Protein AF-0000000065782052 (afdb_homodimer)

InterPro domains:
  IPR013341 Mandelate racemase, N-terminal domain [PF02746] (16-124)
  IPR013342 Mandelate racemase, C-terminal domain [PF13378] (146-355)
  IPR013342 Mandelate racemase, C-terminal domain [SM00922] (141-240)
  IPR029017 Enolase-like, N-terminal [G3DSA:3.30.390.10] (1-117)
  IPR029017 Enolase-like, N-terminal [SSF54826] (4-126)
  IPR034603 Dipeptide epimerase [cd03319] (7-327)
  IPR036849 Enolase-like, C-terminal domain superfamily [G3DSA:3.20.20.120] (118-356)
  IPR036849 Enolase-like, C-terminal domain superfamily [SSF51604] (131-352)

Nearest PDB structures (foldseek):
  3ik4-assembly5_B  TM=9.896E-01  e=2.500E-66  Herpetosiphon aurantiacus DSM 785
  3ik4-assembly5_A  TM=9.894E-01  e=9.371E-64  Herpetosiphon aurantiacus DSM 785
  3ik4-assembly3_C  TM=9.878E-01  e=3.244E-62  Herpetosiphon aurantiacus DSM 785
  3s5s-assembly1_B  TM=9.600E-01  e=1.205E-46  Sorangium cellulosum So ce56
  3dg6-assembly1_A  TM=9.436E-01  e=4.844E-30  Mycolicibacterium smegmatis MC2 155

Secondary structure (DSSP, 8-state):
---BEEEEEEEEEEEEEEEEEEETTEEEEEEEEEEEEEEETTS-EEEEEE---HHHH---HHHHHHHHHHHHHHHTT-BGGGHHHHHHHHHHH-TT-HHHHHHHHHHHHHHHHHHTT-BHHHHHT---SEEEB-EEE-S--HHHHHHHHHHHHHTT---EEEE--SS-HHHHHHHHHHHHHHSTT--EEEE-TT---HHHHHHHHHHHHHTT--EEEEE--S-TT-HHHHHHHHHHSSS-EEESTT--SHHHHHHHHHHT--SEEEE-HHHH-HHHHHHHHHHHHHHT-EEEE--SS--HHHHHHHHHHHHHH--EEEE---GGGGBS--SEEES-EEETTEEE--SSSBTSEEE-/---BEEEEEEEEEEEEEEEEEEETTEEEEEEEEEEEEEEETTS-EEEEEE---HHHH---HHHHHHHHHHHHHHHTT-BGGGHHHHHHHHHHH-TT-HHHHHHHHHHHHHHHHHHTT-BHHHHHT---SEEEB-EEE-S--HHHHHHHHHHHHHTT---EEEE--SS-HHHHHHHHHHHHHHSTT--EEEE-TT---HHHHHHHHHHHHHTT--EEEEE--S-TT-HHHHHHHHHHSSS-EEESTT--SHHHHHHHHHHT--SEEEE-HHHH-HHHHHHHHHHHHHHT-EEEE--SS--HHHHHHHHHHHHHH--EEEE---GGGGBS--SEEES-EEETTEEE--SSSBTSEEE-

Sequence (712 aa):
MPTTIQAISAEAINLPLTEPFAIASGAQAVAANVLVKVQLADGTLGLGEAAPFPAVSGETQTGTSAAIERLQSHLLGADVRGWRKLAAMLDHAEHEAAAARCGLEMAMLDALTRHYHMPLHVFFGGVSKQLETDMTITAGDEVHAAASAKAILARGIKSIKVKTAGVDVAYDLARLRAIHQAAPTAPLIVDGNCGYDVERALAFCAACKAESIPMVLFEQPLPREDWAGMAQVTAQSGFAVAADESARSAHDVLRIAREGTASVINIKLMKAGVAEGLKMIAIAQAAGLGLMIGGMVESILAMSFSANLAAGNGGFDFIDLDTPLFIAEHPFIGGFAQTGGTLQLADVAGHGVNLAMPTTIQAISAEAINLPLTEPFAIASGAQAVAANVLVKVQLADGTLGLGEAAPFPAVSGETQTGTSAAIERLQSHLLGADVRGWRKLAAMLDHAEHEAAAARCGLEMAMLDALTRHYHMPLHVFFGGVSKQLETDMTITAGDEVHAAASAKAILARGIKSIKVKTAGVDVAYDLARLRAIHQAAPTAPLIVDGNCGYDVERALAFCAACKAESIPMVLFEQPLPREDWAGMAQVTAQSGFAVAADESARSAHDVLRIAREGTASVINIKLMKAGVAEGLKMIAIAQAAGLGLMIGGMVESILAMSFSANLAAGNGGFDFIDLDTPLFIAEHPFIGGFAQTGGTLQLADVAGHGVNLA

Organism: Herpetosiphon aurantiacus (strain ATCC 23779 / DSM 785 / 114-95) (NCBI:txid316274)

GO terms:
  GO:0000287 magnesium ion binding (F, IDA)
  GO:0016854 racemase and epimerase activity (F, IDA)
  GO:0006518 peptide metabolic process (P, IDA)

Foldseek 3Di:
DFQAWADKDKDWDWFAFPAWFAALQGIDRIFGKIWMWTAGPVGQIFIFIQGDDCSQQVDDSVNLRVLLVVLGVVRHGDRLVVLLVSLVVSCVSCVSQLSSSQRVSQRSLLSVLQVVWFELLVVLAQQDQKDFAEEEDRDDAQVSLLVVLLVLVVLVRQAYEYHDNQPDLVRRLSNLVSSCVSRVRHEYAYELVARHFLVSLLVSLVVCVVVVRRHQEYENNHHLPPQVSLQSCCVRSPHFYEYESVDQFLVSLVVCLVSVSGQEYEQESSRHHDSRSSSSVVSCVVSNGAYEYEYNLDALRNLLSSVSNCSNNDRHPHYHSCSNVRGPDDQKDFGFDDRSRMTGADRTGGSTIGGD/DFQAWADKDKDWDWFAFPAWFAALQGIDRIFGKIWMWTAGPVGQIFIFIQGDDCSQQVDDSVNLRVLLVVLGVVRHGDRLVVLLVSLVVSCVSCVSQLSSSQRVSQRSLLSVLQVVWFELLVVLAQQDQKDFAEEEDRDDAQVSLLVVLLVLVVLVRQAYEYHDNQPDLVRRLSNLVSSCVSRVRHEYAYELVARHFLVSLLVSLVVCVVVVRRHQEYENNHHLPPQVSLQSCCVRSPHFYEYESVDQFLVSLVVCLVSVSGQEYEQESSRHHDSRSSSSVVSCVVSNGAYEYEYNLDALRNLLSSVSNCSNNDRHPHYHSCSNVRGPDDQKDFGFDDRSRMTGADRTGGSTIGGD

pLDDT: mean 97.01, std 3.53, range [74.31, 98.94]

Solvent-accessible surface area (backbone atoms only — not comparable to full-atom values): 33717 Å² total; per-residue (Å²): 128,56,51,27,26,65,45,73,49,75,41,84,39,75,34,47,35,74,54,69,50,39,53,50,69,44,70,38,59,50,38,46,24,31,43,25,38,31,28,28,62,66,65,40,71,7,58,20,44,18,31,40,40,46,72,80,69,63,37,37,45,68,56,32,52,51,49,43,59,65,48,41,74,77,44,56,68,36,54,48,54,22,44,49,46,52,50,51,50,43,42,70,75,42,62,83,42,21,17,30,47,18,7,51,46,40,5,44,51,20,20,48,24,40,70,41,61,32,28,37,23,42,73,50,18,20,47,41,55,61,47,62,26,30,43,74,47,43,70,74,54,41,68,53,32,18,52,48,35,40,52,43,45,72,50,52,24,62,36,38,29,36,49,32,51,38,78,48,53,68,61,47,50,48,30,50,50,32,24,38,71,52,32,74,82,38,45,28,35,36,31,16,58,33,33,18,50,60,68,50,45,42,50,43,37,51,50,34,56,76,69,65,52,56,61,66,32,41,29,24,40,38,43,55,81,41,51,69,47,34,19,50,43,34,72,66,40,84,44,49,21,26,27,38,82,48,36,46,41,33,54,37,44,52,49,28,63,74,66,45,32,33,48,25,41,31,49,33,43,51,54,40,10,60,75,43,41,53,31,31,52,35,42,31,57,50,66,70,34,42,27,27,42,42,73,56,59,35,49,56,59,42,43,20,41,50,48,26,48,48,22,2,60,47,77,62,78,38,41,40,72,40,43,41,78,42,40,69,59,71,76,53,38,74,25,50,47,72,60,48,20,36,35,37,56,70,95,35,40,11,48,44,57,42,76,102,127,57,52,27,27,65,46,73,50,75,41,83,41,75,33,48,35,74,53,68,50,39,52,53,70,44,70,40,60,51,39,47,24,31,43,25,39,31,27,28,62,66,67,40,71,7,58,18,43,19,30,40,40,46,75,78,70,64,38,37,47,68,56,31,50,52,49,44,60,64,48,41,74,76,44,56,68,35,53,49,54,21,46,50,45,51,49,51,50,44,42,72,74,43,62,85,41,22,17,30,47,16,6,50,47,40,4,44,52,22,21,49,25,41,70,43,61,31,29,36,22,42,73,51,18,20,46,41,54,61,47,64,25,32,43,74,47,43,68,72,54,40,67,52,31,18,53,49,36,39,54,43,45,72,50,54,25,63,34,38,29,37,47,32,48,39,79,48,52,68,60,45,48,50,31,50,50,32,24,39,70,52,32,75,83,38,46,28,34,37,32,16,58,32,32,18,51,57,68,50,44,43,50,44,37,51,49,34,56,75,68,66,52,57,61,66,32,40,29,23,39,37,43,56,83,41,52,68,49,33,20,49,44,34,72,65,41,83,46,49,22,26,28,36,81,47,37,45,42,32,55,37,44,52,48,27,65,74,65,44,33,34,48,25,42,32,48,32,45,50,55,40,10,56,74,42,41,52,30,30,50,36,42,31,58,52,66,69,33,41,28,28,42,43,75,58,59,34,50,54,60,41,44,19,43,50,47,26,49,48,22,2,60,47,78,61,77,38,42,40,72,39,44,41,80,41,41,68,58,71,77,54,38,72,25,52,47,71,60,49,21,37,34,37,55,68,94,35,42,12,51,44,57,42,77,103

Radius of gyration: 26.83 Å; Cα contacts (8 Å, |Δi|>4): 1803; chains: 2; bounding box: 55×74×62 Å

Structure (mmCIF, N/CA/C/O backbone):
data_AF-0000000065782052-model_v1
#
loop_
_entity.id
_entity.type
_entity.pdbx_description
1 polymer 'Aromatic dipeptide epimerase'
#
loop_
_atom_site.group_PDB
_atom_site.id
_atom_site.type_symbol
_atom_site.label_atom_id
_atom_site.label_alt_id
_atom_site.label_comp_id
_atom_site.label_asym_id
_atom_site.label_entity_id
_atom_site.label_seq_id
_atom_site.pdbx_PDB_ins_code
_atom_site.Cartn_x
_atom_site.Cartn_y
_atom_site.Cartn_z
_atom_site.occupancy
_atom_site.B_iso_or_equiv
_atom_site.auth_seq_id
_atom_site.auth_comp_id
_atom_site.auth_asym_id
_atom_site.auth_atom_id
_atom_site.pdbx_PDB_model_num
ATOM 1 N N . MET A 1 1 ? -20.203 -5.832 16.875 1 74.75 1 MET A N 1
ATOM 2 C CA . MET A 1 1 ? -19.922 -7.16 17.422 1 74.75 1 MET A CA 1
ATOM 3 C C . MET A 1 1 ? -18.438 -7.328 17.719 1 74.75 1 MET A C 1
ATOM 5 O O . MET A 1 1 ? -17.609 -6.648 17.125 1 74.75 1 MET A O 1
ATOM 9 N N . PRO A 1 2 ? -18.141 -8.242 18.672 1 92.81 2 PRO A N 1
ATOM 10 C CA . PRO A 1 2 ? -16.734 -8.297 19.109 1 92.81 2 PRO A CA 1
ATOM 11 C C . PRO A 1 2 ? -15.812 -8.891 18.047 1 92.81 2 PRO A C 1
ATOM 13 O O . PRO A 1 2 ? -16.172 -9.883 17.406 1 92.81 2 PRO A O 1
ATOM 16 N N . THR A 1 3 ? -14.797 -8.305 17.703 1 97.44 3 THR A N 1
ATOM 17 C CA . THR A 1 3 ? -13.883 -8.68 16.625 1 97.44 3 THR A CA 1
ATOM 18 C C . THR A 1 3 ? -12.578 -9.227 17.203 1 97.44 3 THR A C 1
ATOM 20 O O . THR A 1 3 ? -11.578 -9.328 16.484 1 97.44 3 THR A O 1
ATOM 23 N N . THR A 1 4 ? -12.562 -9.648 18.453 1 98.38 4 THR A N 1
ATOM 24 C CA . THR A 1 4 ? -11.375 -10.242 19.062 1 98.38 4 THR A CA 1
ATOM 25 C C . THR A 1 4 ? -11.18 -11.68 18.578 1 98.38 4 THR A C 1
ATOM 27 O O . THR A 1 4 ? -12.148 -12.406 18.375 1 98.38 4 THR A O 1
ATOM 30 N N . ILE A 1 5 ? -10 -12.086 18.422 1 98.81 5 ILE A N 1
ATOM 31 C CA . ILE A 1 5 ? -9.656 -13.453 18.031 1 98.81 5 ILE A CA 1
ATOM 32 C C . ILE A 1 5 ? -9.844 -14.398 19.203 1 98.81 5 ILE A C 1
ATOM 34 O O . ILE A 1 5 ? -9.141 -14.289 20.219 1 98.81 5 ILE A O 1
ATOM 38 N N . GLN A 1 6 ? -10.711 -15.312 19.062 1 98.44 6 GLN A N 1
ATOM 39 C CA . GLN A 1 6 ? -11.078 -16.219 20.156 1 98.44 6 GLN A CA 1
ATOM 40 C C . GLN A 1 6 ? -10.328 -17.531 20.047 1 98.44 6 GLN A C 1
ATOM 42 O O . GLN A 1 6 ? -9.992 -18.141 21.062 1 98.44 6 GLN A O 1
ATOM 47 N N . ALA A 1 7 ? -10.133 -18 18.844 1 98.5 7 ALA A N 1
ATOM 48 C CA . ALA A 1 7 ? -9.469 -19.281 18.625 1 98.5 7 ALA A CA 1
ATOM 49 C C . ALA A 1 7 ? -8.672 -19.281 17.312 1 98.5 7 ALA A C 1
ATOM 51 O O . ALA A 1 7 ? -9.055 -18.609 16.359 1 98.5 7 ALA A O 1
ATOM 52 N N . ILE A 1 8 ? -7.602 -19.969 17.344 1 98.62 8 ILE A N 1
ATOM 53 C CA . ILE A 1 8 ? -6.758 -20.219 16.172 1 98.62 8 ILE A CA 1
ATOM 54 C C . ILE A 1 8 ? -6.418 -21.703 16.094 1 98.62 8 ILE A C 1
ATOM 56 O O . ILE A 1 8 ? -6.129 -22.328 17.109 1 98.62 8 ILE A O 1
ATOM 60 N N . SER A 1 9 ? -6.5 -22.25 14.953 1 97.94 9 SER A N 1
ATOM 61 C CA . SER A 1 9 ? -6.062 -23.625 14.773 1 97.94 9 SER A CA 1
ATOM 62 C C . SER A 1 9 ? -5.266 -23.797 13.484 1 97.94 9 SER A C 1
ATOM 64 O O . SER A 1 9 ? -5.434 -23.016 12.547 1 97.94 9 SER A O 1
ATOM 66 N N . ALA A 1 10 ? -4.375 -24.703 13.453 1 98.06 10 ALA A N 1
ATOM 67 C CA . ALA A 1 10 ? -3.562 -25.109 12.312 1 98.06 10 ALA A CA 1
ATOM 68 C C . ALA A 1 10 ? -3.641 -26.609 12.094 1 98.06 10 ALA A C 1
ATOM 70 O O . ALA A 1 10 ? -3.445 -27.391 13.031 1 98.06 10 ALA A O 1
ATOM 71 N N . GLU A 1 11 ? -4.008 -26.969 10.922 1 98.06 11 GLU A N 1
ATOM 72 C CA . GLU A 1 11 ? -4.145 -28.375 10.57 1 98.06 11 GLU A CA 1
ATOM 73 C C . GLU A 1 11 ? -3.311 -28.719 9.344 1 98.06 11 GLU A C 1
ATOM 75 O O . GLU A 1 11 ? -3.453 -28.094 8.289 1 98.06 11 GLU A O 1
ATOM 80 N N . ALA A 1 12 ? -2.451 -29.734 9.484 1 98.19 12 ALA A N 1
ATOM 81 C CA . ALA A 1 12 ? -1.723 -30.234 8.312 1 98.19 12 ALA A CA 1
ATOM 82 C C . ALA A 1 12 ? -2.676 -30.828 7.289 1 98.19 12 ALA A C 1
ATOM 84 O O . ALA A 1 12 ? -3.564 -31.609 7.637 1 98.19 12 ALA A O 1
ATOM 85 N N . ILE A 1 13 ? -2.57 -30.375 6.094 1 97.44 13 ILE A N 1
ATOM 86 C CA . ILE A 1 13 ? -3.332 -30.984 5.008 1 97.44 13 ILE A CA 1
ATOM 87 C C . ILE A 1 13 ? -2.381 -31.453 3.908 1 97.44 13 ILE A C 1
ATOM 89 O O . ILE A 1 13 ? -1.468 -30.719 3.516 1 97.44 13 ILE A O 1
ATOM 93 N N . ASN A 1 14 ? -2.5 -32.656 3.508 1 97 14 ASN A N 1
ATOM 94 C CA . ASN A 1 14 ? -1.752 -33.25 2.408 1 97 14 ASN A CA 1
ATOM 95 C C . ASN A 1 14 ? -2.619 -33.406 1.163 1 97 14 ASN A C 1
ATOM 97 O O . ASN A 1 14 ? -3.523 -34.25 1.136 1 97 14 ASN A O 1
ATOM 101 N N . LEU A 1 15 ? -2.328 -32.625 0.166 1 96.19 15 LEU A N 1
ATOM 102 C CA . LEU A 1 15 ? -3.139 -32.594 -1.048 1 96.19 15 LEU A CA 1
ATOM 103 C C . LEU A 1 15 ? -2.461 -33.406 -2.16 1 96.19 15 LEU A C 1
ATOM 105 O O . LEU A 1 15 ? -1.382 -33.031 -2.625 1 96.19 15 LEU A O 1
ATOM 109 N N . PRO A 1 16 ? -3.057 -34.469 -2.564 1 94.06 16 PRO A N 1
ATOM 110 C CA . PRO A 1 16 ? -2.443 -35.25 -3.643 1 94.06 16 PRO A CA 1
ATOM 111 C C . PRO A 1 16 ? -2.375 -34.469 -4.961 1 94.06 16 PRO A C 1
ATOM 113 O O . PRO A 1 16 ? -3.32 -33.781 -5.316 1 94.06 16 PRO A O 1
ATOM 116 N N . LEU A 1 17 ? -1.241 -34.594 -5.641 1 94.25 17 LEU A N 1
ATOM 117 C CA . LEU A 1 17 ? -1.073 -33.938 -6.938 1 94.25 17 LEU A CA 1
ATOM 118 C C . LEU A 1 17 ? -1.362 -34.938 -8.07 1 94.25 17 LEU A C 1
ATOM 120 O O . LEU A 1 17 ? -1.192 -36.125 -7.906 1 94.25 17 LEU A O 1
ATOM 124 N N . THR A 1 18 ? -1.845 -34.438 -9.148 1 91.5 18 THR A N 1
ATOM 125 C CA . THR A 1 18 ? -2.135 -35.281 -10.312 1 91.5 18 THR A CA 1
ATOM 126 C C . THR A 1 18 ? -0.848 -35.812 -10.93 1 91.5 18 THR A C 1
ATOM 128 O O . THR A 1 18 ? -0.849 -36.875 -11.547 1 91.5 18 THR A O 1
ATOM 131 N N . GLU A 1 19 ? 0.2 -35.094 -10.781 1 86.81 19 GLU A N 1
ATOM 132 C CA . GLU A 1 19 ? 1.572 -35.469 -11.133 1 86.81 19 GLU A CA 1
ATOM 133 C C . GLU A 1 19 ? 2.576 -34.688 -10.281 1 86.81 19 GLU A C 1
ATOM 135 O O . GLU A 1 19 ? 2.254 -33.625 -9.727 1 86.81 19 GLU A O 1
ATOM 140 N N . PRO A 1 20 ? 3.732 -35.312 -10.203 1 84.81 20 PRO A N 1
ATOM 141 C CA . PRO A 1 20 ? 4.723 -34.594 -9.414 1 84.81 20 PRO A CA 1
ATOM 142 C C . PRO A 1 20 ? 4.988 -33.188 -9.945 1 84.81 20 PRO A C 1
ATOM 144 O O . PRO A 1 20 ? 5.016 -32.969 -11.156 1 84.81 20 PRO A O 1
ATOM 147 N N . PHE A 1 21 ? 5.035 -32.25 -9.031 1 86.88 21 PHE A N 1
ATOM 148 C CA . PHE A 1 21 ? 5.391 -30.875 -9.383 1 86.88 21 PHE A CA 1
ATOM 149 C C . PHE A 1 21 ? 6.895 -30.672 -9.266 1 86.88 21 PHE A C 1
ATOM 151 O O . PHE A 1 21 ? 7.43 -30.547 -8.164 1 86.88 21 PHE A O 1
ATOM 158 N N . ALA A 1 22 ? 7.609 -30.562 -10.367 1 84.25 22 ALA A N 1
ATOM 159 C CA . ALA A 1 22 ? 9.07 -30.531 -10.406 1 84.25 22 ALA A CA 1
ATOM 160 C C . ALA A 1 22 ? 9.57 -29.156 -10.852 1 84.25 22 ALA A C 1
ATOM 162 O O . ALA A 1 22 ? 9 -28.547 -11.758 1 84.25 22 ALA A O 1
ATOM 163 N N . ILE A 1 23 ? 10.57 -28.656 -10.086 1 82.31 23 ILE A N 1
ATOM 164 C CA . ILE A 1 23 ? 11.336 -27.484 -10.484 1 82.31 23 ILE A CA 1
ATOM 165 C C . ILE A 1 23 ? 12.828 -27.812 -10.508 1 82.31 23 ILE A C 1
ATOM 167 O O . ILE A 1 23 ? 13.219 -28.938 -10.188 1 82.31 23 ILE A O 1
ATOM 171 N N . ALA A 1 24 ? 13.594 -26.797 -10.914 1 80.62 24 ALA A N 1
ATOM 172 C CA . ALA A 1 24 ? 15.031 -27.031 -11.031 1 80.62 24 ALA A CA 1
ATOM 173 C C . ALA A 1 24 ? 15.633 -27.422 -9.688 1 80.62 24 ALA A C 1
ATOM 175 O O . ALA A 1 24 ? 16.578 -28.219 -9.633 1 80.62 24 ALA A O 1
ATOM 176 N N . SER A 1 25 ? 14.969 -26.953 -8.656 1 81.19 25 SER A N 1
ATOM 177 C CA . SER A 1 25 ? 15.586 -27.125 -7.344 1 81.19 25 SER A CA 1
ATOM 178 C C . SER A 1 25 ? 14.984 -28.312 -6.598 1 81.19 25 SER A C 1
ATOM 180 O O . SER A 1 25 ? 15.414 -28.641 -5.492 1 81.19 25 SER A O 1
ATOM 182 N N . GLY A 1 26 ? 13.922 -28.969 -7.195 1 79.81 26 GLY A N 1
ATOM 183 C CA . GLY A 1 26 ? 13.32 -30.094 -6.508 1 79.81 26 GLY A CA 1
ATOM 184 C C . GLY A 1 26 ? 11.922 -30.422 -6.996 1 79.81 26 GLY A C 1
ATOM 185 O O . GLY A 1 26 ? 11.445 -29.828 -7.969 1 79.81 26 GLY A O 1
ATOM 186 N N . ALA A 1 27 ? 11.32 -31.484 -6.352 1 79.19 27 ALA A N 1
ATOM 187 C CA . ALA A 1 27 ? 9.984 -31.906 -6.738 1 79.19 27 ALA A CA 1
ATOM 188 C C . ALA A 1 27 ? 9.148 -32.281 -5.516 1 79.19 27 ALA A C 1
ATOM 190 O O . ALA A 1 27 ? 9.695 -32.594 -4.461 1 79.19 27 ALA A O 1
ATOM 191 N N . GLN A 1 28 ? 7.832 -32.094 -5.727 1 84.19 28 GLN A N 1
ATOM 192 C CA . GLN A 1 28 ? 6.863 -32.531 -4.73 1 84.19 28 GLN A CA 1
ATOM 193 C C . GLN A 1 28 ? 5.801 -33.438 -5.352 1 84.19 28 GLN A C 1
ATOM 195 O O . GLN A 1 28 ? 5.281 -33.156 -6.43 1 84.19 28 GLN A O 1
ATOM 200 N N . ALA A 1 29 ? 5.496 -34.531 -4.621 1 87.56 29 ALA A N 1
ATOM 201 C CA . ALA A 1 29 ? 4.434 -35.406 -5.078 1 87.56 29 ALA A CA 1
ATOM 202 C C . ALA A 1 29 ? 3.117 -35.094 -4.367 1 87.56 29 ALA A C 1
ATOM 204 O O . ALA A 1 29 ? 2.045 -35.5 -4.84 1 87.56 29 ALA A O 1
ATOM 205 N N . VAL A 1 30 ? 3.287 -34.5 -3.236 1 93 30 VAL A N 1
ATOM 206 C CA . VAL A 1 30 ? 2.16 -34.062 -2.412 1 93 30 VAL A CA 1
ATOM 207 C C . VAL A 1 30 ? 2.367 -32.625 -1.947 1 93 30 VAL A C 1
ATOM 209 O O . VAL A 1 30 ? 3.484 -32.25 -1.603 1 93 30 VAL A O 1
ATOM 212 N N . ALA A 1 31 ? 1.288 -31.859 -2.107 1 94.94 31 ALA A N 1
ATOM 213 C CA . ALA A 1 31 ? 1.35 -30.547 -1.462 1 94.94 31 ALA A CA 1
ATOM 214 C C . ALA A 1 31 ? 1.114 -30.656 0.041 1 94.94 31 ALA A C 1
ATOM 216 O O . ALA A 1 31 ? -0.02 -30.859 0.485 1 94.94 31 ALA A O 1
ATOM 217 N N . ALA A 1 32 ? 2.182 -30.578 0.814 1 96.81 32 ALA A N 1
ATOM 218 C CA . ALA A 1 32 ? 2.113 -30.641 2.271 1 96.81 32 ALA A CA 1
ATOM 219 C C . ALA A 1 32 ? 1.887 -29.25 2.871 1 96.81 32 ALA A C 1
ATOM 221 O O . ALA A 1 32 ? 2.836 -28.594 3.299 1 96.81 32 ALA A O 1
ATOM 222 N N . ASN A 1 33 ? 0.62 -28.828 2.922 1 98.25 33 ASN A N 1
ATOM 223 C CA . ASN A 1 33 ? 0.243 -27.484 3.332 1 98.25 33 ASN A CA 1
ATOM 224 C C . ASN A 1 33 ? -0.337 -27.469 4.742 1 98.25 33 ASN A C 1
ATOM 226 O O . ASN A 1 33 ? -0.266 -28.469 5.457 1 98.25 33 ASN A O 1
ATOM 230 N N . VAL A 1 34 ? -0.679 -26.328 5.266 1 98.75 34 VAL A N 1
ATOM 231 C CA . VAL A 1 34 ? -1.295 -26.156 6.578 1 98.75 34 VAL A CA 1
ATOM 232 C C . VAL A 1 34 ? -2.541 -25.281 6.449 1 98.75 34 VAL A C 1
ATOM 234 O O . VAL A 1 34 ? -2.473 -24.156 5.945 1 98.75 34 VAL A O 1
ATOM 237 N N . LEU A 1 35 ? -3.705 -25.828 6.789 1 98.75 35 LEU A N 1
ATOM 238 C CA . LEU A 1 35 ? -4.934 -25.062 6.91 1 98.75 35 LEU A CA 1
ATOM 239 C C . LEU A 1 35 ? -4.941 -24.25 8.203 1 98.75 35 LEU A C 1
ATOM 241 O O . LEU A 1 35 ? -4.715 -24.797 9.281 1 98.75 35 LEU A O 1
ATOM 245 N N . VAL A 1 36 ? -5.16 -23 8.117 1 98.88 36 VAL A N 1
ATOM 246 C CA . VAL A 1 36 ? -5.223 -22.109 9.281 1 98.88 36 VAL A CA 1
ATOM 247 C C . VAL A 1 36 ? -6.648 -21.578 9.445 1 98.88 36 VAL A C 1
ATOM 249 O O . VAL A 1 36 ? -7.277 -21.156 8.477 1 98.88 36 VAL A O 1
ATOM 252 N N . LYS A 1 37 ? -7.172 -21.641 10.641 1 98.81 37 LYS A N 1
ATOM 253 C CA . LYS A 1 37 ? -8.484 -21.094 10.977 1 98.81 37 LYS A CA 1
ATOM 254 C C . LYS A 1 37 ? -8.391 -20.062 12.094 1 98.81 37 LYS A C 1
ATOM 256 O O . LYS A 1 37 ? -7.699 -20.281 13.094 1 98.81 37 LYS A O 1
ATOM 261 N N . VAL A 1 38 ? -8.984 -18.891 11.922 1 98.81 38 VAL A N 1
ATOM 262 C CA . VAL A 1 38 ? -9.117 -17.859 12.938 1 98.81 38 VAL A CA 1
ATOM 263 C C . VAL A 1 38 ? -10.602 -17.609 13.227 1 98.81 38 VAL A C 1
ATOM 265 O O . VAL A 1 38 ? -11.375 -17.297 12.32 1 98.81 38 VAL A O 1
ATOM 268 N N . GLN A 1 39 ? -10.961 -17.812 14.406 1 98.81 39 GLN A N 1
ATOM 269 C CA . GLN A 1 39 ? -12.328 -17.578 14.836 1 98.81 39 GLN A CA 1
ATOM 270 C C . GLN A 1 39 ? -12.43 -16.312 15.703 1 98.81 39 GLN A C 1
ATOM 272 O O . GLN A 1 39 ? -11.688 -16.172 16.672 1 98.81 39 GLN A O 1
ATOM 277 N N . LEU A 1 40 ? -13.328 -15.445 15.32 1 98.81 40 LEU A N 1
ATOM 278 C CA . LEU A 1 40 ? -13.555 -14.234 16.094 1 98.81 40 LEU A CA 1
ATOM 279 C C . LEU A 1 40 ? -14.602 -14.469 17.188 1 98.81 40 LEU A C 1
ATOM 281 O O . LEU A 1 40 ? -15.32 -15.469 17.141 1 98.81 40 LEU A O 1
ATOM 285 N N . ALA A 1 41 ? -14.656 -13.594 18.125 1 98.38 41 ALA A N 1
ATOM 286 C CA . ALA A 1 41 ? -15.57 -13.695 19.25 1 98.38 41 ALA A CA 1
ATOM 287 C C . ALA A 1 41 ? -17.016 -13.641 18.797 1 98.38 41 ALA A C 1
ATOM 289 O O . ALA A 1 41 ? -17.906 -14.172 19.469 1 98.38 41 ALA A O 1
ATOM 290 N N . ASP A 1 42 ? -17.344 -13 17.672 1 98.12 42 ASP A N 1
ATOM 291 C CA . ASP A 1 42 ? -18.719 -12.914 17.188 1 98.12 42 ASP A CA 1
ATOM 292 C C . ASP A 1 42 ? -19.125 -14.164 16.406 1 98.12 42 ASP A C 1
ATOM 294 O O . ASP A 1 42 ? -20.219 -14.242 15.867 1 98.12 42 ASP A O 1
ATOM 298 N N . GLY A 1 43 ? -18.203 -15.094 16.266 1 98.19 43 GLY A N 1
ATOM 299 C CA . GLY A 1 43 ? -18.484 -16.359 15.609 1 98.19 43 GLY A CA 1
ATOM 300 C C . GLY A 1 43 ? -17.938 -16.422 14.195 1 98.19 43 GLY A C 1
ATOM 301 O O . GLY A 1 43 ? -17.906 -17.5 13.594 1 98.19 43 GLY A O 1
ATOM 302 N N . THR A 1 44 ? -17.469 -15.328 13.641 1 98.56 44 THR A N 1
ATOM 303 C CA . THR A 1 44 ? -16.938 -15.297 12.281 1 98.56 44 THR A CA 1
ATOM 304 C C . THR A 1 44 ? -15.703 -16.172 12.148 1 98.56 44 THR A C 1
ATOM 306 O O . THR A 1 44 ? -14.797 -16.094 12.984 1 98.56 44 THR A O 1
ATOM 309 N N . LEU A 1 45 ? -15.664 -17.016 11.141 1 98.69 45 LEU A N 1
ATOM 310 C CA . LEU A 1 45 ? -14.531 -17.891 10.859 1 98.69 45 LEU A CA 1
ATOM 311 C C . LEU A 1 45 ? -13.781 -17.438 9.617 1 98.69 45 LEU A C 1
ATOM 313 O O . LEU A 1 45 ? -14.375 -17.266 8.555 1 98.69 45 LEU A O 1
ATOM 317 N N . GLY A 1 46 ? -12.477 -17.156 9.773 1 98.88 46 GLY A N 1
ATOM 318 C CA . GLY A 1 46 ? -11.594 -16.891 8.648 1 98.88 46 GLY A CA 1
ATOM 319 C C . GLY A 1 46 ? -10.672 -18.062 8.336 1 98.88 46 GLY A C 1
ATOM 320 O O . GLY A 1 46 ? -10.211 -18.75 9.242 1 98.88 46 GLY A O 1
ATOM 321 N N . LEU A 1 47 ? -10.391 -18.234 7.047 1 98.94 47 LEU A N 1
ATOM 322 C CA . LEU A 1 47 ? -9.539 -19.328 6.602 1 98.94 47 LEU A CA 1
ATOM 323 C C . LEU A 1 47 ? -8.289 -18.797 5.898 1 98.94 47 LEU A C 1
ATOM 325 O O . LEU A 1 47 ? -8.359 -17.812 5.16 1 98.94 47 LEU A O 1
ATOM 329 N N . GLY A 1 48 ? -7.172 -19.391 6.141 1 98.88 48 GLY A N 1
ATOM 330 C CA . GLY A 1 48 ? -5.914 -19.203 5.438 1 98.88 48 GLY A CA 1
ATOM 331 C C . GLY A 1 48 ? -5.172 -20.484 5.168 1 98.88 48 GLY A C 1
ATOM 332 O O . GLY A 1 48 ? -5.562 -21.547 5.664 1 98.88 48 GLY A O 1
ATOM 333 N N . GLU A 1 49 ? -4.23 -20.406 4.336 1 98.88 49 GLU A N 1
ATOM 334 C CA . GLU A 1 49 ? -3.41 -21.562 3.965 1 98.88 49 GLU A CA 1
ATOM 335 C C . GLU A 1 49 ? -1.929 -21.188 3.934 1 98.88 49 GLU A C 1
ATOM 337 O O . GLU A 1 49 ? -1.551 -20.156 3.377 1 98.88 49 GLU A O 1
ATOM 342 N N . ALA A 1 50 ? -1.158 -21.969 4.625 1 98.75 50 ALA A N 1
ATOM 343 C CA . ALA A 1 50 ? 0.294 -21.906 4.48 1 98.75 50 ALA A CA 1
ATOM 344 C C . ALA A 1 50 ? 0.803 -23.047 3.607 1 98.75 50 ALA A C 1
ATOM 346 O O . ALA A 1 50 ? 0.489 -24.219 3.855 1 98.75 50 ALA A O 1
ATOM 347 N N . ALA A 1 51 ? 1.507 -22.672 2.568 1 98.12 51 ALA A N 1
ATOM 348 C CA . ALA A 1 51 ? 2.035 -23.656 1.638 1 98.12 51 ALA A CA 1
ATOM 349 C C . ALA A 1 51 ? 3.555 -23.562 1.542 1 98.12 51 ALA A C 1
ATOM 351 O O . ALA A 1 51 ? 4.09 -22.984 0.592 1 98.12 51 ALA A O 1
ATOM 352 N N . PRO A 1 52 ? 4.215 -24.219 2.51 1 95.88 52 PRO A N 1
ATOM 353 C CA . PRO A 1 52 ? 5.68 -24.219 2.428 1 95.88 52 PRO A CA 1
ATOM 354 C C . PRO A 1 52 ? 6.207 -25.047 1.257 1 95.88 52 PRO A C 1
ATOM 356 O O . PRO A 1 52 ? 5.59 -26.031 0.872 1 95.88 52 PRO A O 1
ATOM 359 N N . PHE A 1 53 ? 7.211 -24.594 0.653 1 92.88 53 PHE A N 1
ATOM 360 C CA . PHE A 1 53 ? 7.977 -25.312 -0.35 1 92.88 53 PHE A CA 1
ATOM 361 C C . PHE A 1 53 ? 9.453 -25.375 0.025 1 92.88 53 PHE A C 1
ATOM 363 O O . PHE A 1 53 ? 10.211 -24.453 -0.29 1 92.88 53 PHE A O 1
ATOM 370 N N . PRO A 1 54 ? 9.836 -26.453 0.637 1 91.38 54 PRO A N 1
ATOM 371 C CA . PRO A 1 54 ? 11.172 -26.516 1.239 1 91.38 54 PRO A CA 1
ATOM 372 C C . PRO A 1 54 ? 12.281 -26.156 0.254 1 91.38 54 PRO A C 1
ATOM 374 O O . PRO A 1 54 ? 13.234 -25.469 0.622 1 91.38 54 PRO A O 1
ATOM 377 N N . ALA A 1 55 ? 12.141 -26.484 -0.963 1 87.06 55 ALA A N 1
ATOM 378 C CA . ALA A 1 55 ? 13.188 -26.234 -1.956 1 87.06 55 ALA A CA 1
ATOM 379 C C . ALA A 1 55 ? 13.312 -24.734 -2.256 1 87.06 55 ALA A C 1
ATOM 381 O O . ALA A 1 55 ? 14.336 -24.297 -2.779 1 87.06 55 ALA A O 1
ATOM 382 N N . VAL A 1 56 ? 12.312 -23.953 -1.933 1 87.44 56 VAL A N 1
ATOM 383 C CA . VAL A 1 56 ? 12.312 -22.531 -2.258 1 87.44 56 VAL A CA 1
ATOM 384 C C . VAL A 1 56 ? 12.609 -21.703 -1.001 1 87.44 56 VAL A C 1
ATOM 386 O O . VAL A 1 56 ? 13.477 -20.828 -1.012 1 87.44 56 VAL A O 1
ATOM 389 N N . SER A 1 57 ? 11.938 -22.031 0.104 1 88.38 57 SER A N 1
ATOM 390 C CA . SER A 1 57 ? 12 -21.156 1.264 1 88.38 57 SER A CA 1
ATOM 391 C C . SER A 1 57 ? 12.648 -21.844 2.455 1 88.38 57 SER A C 1
ATOM 393 O O . SER A 1 57 ? 12.977 -21.203 3.453 1 88.38 57 SER A O 1
ATOM 395 N N . GLY A 1 58 ? 12.836 -23.125 2.393 1 90.44 58 GLY A N 1
ATOM 396 C CA . GLY A 1 58 ? 13.359 -23.859 3.529 1 90.44 58 GLY A CA 1
ATOM 397 C C . GLY A 1 58 ? 12.281 -24.266 4.523 1 90.44 58 GLY A C 1
ATOM 398 O O . GLY A 1 58 ? 12.484 -25.156 5.348 1 90.44 58 GLY A O 1
ATOM 399 N N . GLU A 1 59 ? 11.109 -23.734 4.441 1 95.19 59 GLU A N 1
ATOM 400 C CA . GLU A 1 59 ? 10 -24.062 5.336 1 95.19 59 GLU A CA 1
ATOM 401 C C . GLU A 1 59 ? 9.43 -25.438 5.016 1 95.19 59 GLU A C 1
ATOM 403 O O . GLU A 1 59 ? 9.32 -25.812 3.85 1 95.19 59 GLU A O 1
ATOM 408 N N . THR A 1 60 ? 9.117 -26.188 6.055 1 96.94 60 THR A N 1
ATOM 409 C CA . THR A 1 60 ? 8.438 -27.484 5.953 1 96.94 60 THR A CA 1
ATOM 410 C C . THR A 1 60 ? 7.059 -27.422 6.594 1 96.94 60 THR A C 1
ATOM 412 O O . THR A 1 60 ? 6.742 -26.469 7.312 1 96.94 60 THR A O 1
ATOM 415 N N . GLN A 1 61 ? 6.254 -28.422 6.242 1 97.94 61 GLN A N 1
ATOM 416 C CA . GLN A 1 61 ? 4.926 -28.469 6.852 1 97.94 61 GLN A CA 1
ATOM 417 C C . GLN A 1 61 ? 5.023 -28.5 8.375 1 97.94 61 GLN A C 1
ATOM 419 O O . GLN A 1 61 ? 4.301 -27.766 9.055 1 97.94 61 GLN A O 1
ATOM 424 N N . THR A 1 62 ? 5.938 -29.312 8.852 1 98.19 62 THR A N 1
ATOM 425 C CA . THR A 1 62 ? 6.129 -29.453 10.289 1 98.19 62 THR A CA 1
ATOM 426 C C . THR A 1 62 ? 6.617 -28.125 10.891 1 98.19 62 THR A C 1
ATOM 428 O O . THR A 1 62 ? 6.109 -27.688 11.922 1 98.19 62 THR A O 1
ATOM 431 N N . GLY A 1 63 ? 7.598 -27.562 10.25 1 98.06 63 GLY A N 1
ATOM 432 C CA . GLY A 1 63 ? 8.109 -26.297 10.727 1 98.06 63 GLY A CA 1
ATOM 433 C C . GLY A 1 63 ? 7.078 -25.188 10.688 1 98.06 63 GLY A C 1
ATOM 434 O O . GLY A 1 63 ? 7.012 -24.359 11.602 1 98.06 63 GLY A O 1
ATOM 435 N N . THR A 1 64 ? 6.332 -25.141 9.648 1 98.38 64 THR A N 1
ATOM 436 C CA . THR A 1 64 ? 5.277 -24.156 9.484 1 98.38 64 THR A CA 1
ATOM 437 C C . THR A 1 64 ? 4.207 -24.312 10.555 1 98.38 64 THR A C 1
ATOM 439 O O . THR A 1 64 ? 3.785 -23.328 11.172 1 98.38 64 THR A O 1
ATOM 442 N N . SER A 1 65 ? 3.789 -25.547 10.82 1 98.44 65 SER A N 1
ATOM 443 C CA . SER A 1 65 ? 2.816 -25.812 11.875 1 98.44 65 SER A CA 1
ATOM 444 C C . SER A 1 65 ? 3.336 -25.359 13.234 1 98.44 65 SER A C 1
ATOM 446 O O . SER A 1 65 ? 2.6 -24.75 14.016 1 98.44 65 SER A O 1
ATOM 448 N N . ALA A 1 66 ? 4.531 -25.625 13.492 1 98.25 66 ALA A N 1
ATOM 449 C CA . ALA A 1 66 ? 5.148 -25.234 14.758 1 98.25 66 ALA A CA 1
ATOM 450 C C . ALA A 1 66 ? 5.215 -23.719 14.898 1 98.25 66 ALA A C 1
ATOM 452 O O . ALA A 1 66 ? 4.992 -23.188 15.984 1 98.25 66 ALA A O 1
ATOM 453 N N . ALA A 1 67 ? 5.582 -23.094 13.812 1 98.31 67 ALA A N 1
ATOM 454 C CA . ALA A 1 67 ? 5.637 -21.625 13.828 1 98.31 67 ALA A CA 1
ATOM 455 C C . ALA A 1 67 ? 4.266 -21.031 14.133 1 98.31 67 ALA A C 1
ATOM 457 O O . ALA A 1 67 ? 4.152 -20.109 14.938 1 98.31 67 ALA A O 1
ATOM 458 N N . ILE A 1 68 ? 3.213 -21.531 13.516 1 98.56 68 ILE A N 1
ATOM 459 C CA . ILE A 1 68 ? 1.856 -21.047 13.75 1 98.56 68 ILE A CA 1
ATOM 460 C C . ILE A 1 68 ? 1.475 -21.25 15.211 1 98.56 68 ILE A C 1
ATOM 462 O O . ILE A 1 68 ? 0.875 -20.375 15.836 1 98.56 68 ILE A O 1
ATOM 466 N N . GLU A 1 69 ? 1.828 -22.375 15.727 1 97.81 69 GLU A N 1
ATOM 467 C CA . GLU A 1 69 ? 1.543 -22.656 17.125 1 97.81 69 GLU A CA 1
ATOM 468 C C . GLU A 1 69 ? 2.199 -21.625 18.047 1 97.81 69 GLU A C 1
ATOM 470 O O . GLU A 1 69 ? 1.572 -21.125 18.984 1 97.81 69 GLU A O 1
ATOM 475 N N . ARG A 1 70 ? 3.412 -21.297 17.734 1 97.5 70 ARG A N 1
ATOM 476 C CA . ARG A 1 70 ? 4.141 -20.312 18.547 1 97.5 70 ARG A CA 1
ATOM 477 C C . ARG A 1 70 ? 3.514 -18.922 18.422 1 97.5 70 ARG A C 1
ATOM 479 O O . ARG A 1 70 ? 3.529 -18.156 19.375 1 97.5 70 ARG A O 1
ATOM 486 N N . LEU A 1 71 ? 2.943 -18.672 17.328 1 97.81 71 LEU A N 1
ATOM 487 C CA . LEU A 1 71 ? 2.428 -17.344 17.031 1 97.81 71 LEU A CA 1
ATOM 488 C C . LEU A 1 71 ? 1.038 -17.156 17.625 1 97.81 71 LEU A C 1
ATOM 490 O O . LEU A 1 71 ? 0.554 -16.016 17.75 1 97.81 71 LEU A O 1
ATOM 494 N N . GLN A 1 72 ? 0.383 -18.203 18.062 1 96.94 72 GLN A N 1
ATOM 495 C CA . GLN A 1 72 ? -0.992 -18.156 18.547 1 96.94 72 GLN A CA 1
ATOM 496 C C . GLN A 1 72 ? -1.113 -17.25 19.766 1 96.94 72 GLN A C 1
ATOM 498 O O . GLN A 1 72 ? -2.088 -16.516 19.906 1 96.94 72 GLN A O 1
ATOM 503 N N . SER A 1 73 ? -0.141 -17.312 20.656 1 94.31 73 SER A N 1
ATOM 504 C CA . SER A 1 73 ? -0.209 -16.578 21.906 1 94.31 73 SER A CA 1
ATOM 505 C C . SER A 1 73 ? -0.212 -15.07 21.656 1 94.31 73 SER A C 1
ATOM 507 O O . SER A 1 73 ? -0.745 -14.305 22.453 1 94.31 73 SER A O 1
ATOM 509 N N . HIS A 1 74 ? 0.391 -14.695 20.516 1 94 74 HIS A N 1
ATOM 510 C CA . HIS A 1 74 ? 0.45 -13.281 20.172 1 94 74 HIS A CA 1
ATOM 511 C C . HIS A 1 74 ? -0.874 -12.797 19.594 1 94 74 HIS A C 1
ATOM 513 O O . HIS A 1 74 ? -1.146 -11.594 19.562 1 94 74 HIS A O 1
ATOM 519 N N . LEU A 1 75 ? -1.701 -13.711 19.172 1 98.06 75 LEU A N 1
ATOM 520 C CA . LEU A 1 75 ? -2.879 -13.328 18.391 1 98.06 75 LEU A CA 1
ATOM 521 C C . LEU A 1 75 ? -4.148 -13.5 19.219 1 98.06 75 LEU A C 1
ATOM 523 O O . LEU A 1 75 ? -5.121 -12.766 19.031 1 98.06 75 LEU A O 1
ATOM 527 N N . LEU A 1 76 ? -4.18 -14.516 20.141 1 98.31 76 LEU A N 1
ATOM 528 C CA . LEU A 1 76 ? -5.375 -14.773 20.938 1 98.31 76 LEU A CA 1
ATOM 529 C C . LEU A 1 76 ? -5.73 -13.57 21.797 1 98.31 76 LEU A C 1
ATOM 531 O O . LEU A 1 76 ? -4.871 -13.016 22.484 1 98.31 76 LEU A O 1
ATOM 535 N N . GLY A 1 77 ? -6.934 -13.125 21.688 1 98.25 77 GLY A N 1
ATOM 536 C CA . GLY A 1 77 ? -7.41 -11.984 22.453 1 98.25 77 GLY A CA 1
ATOM 537 C C . GLY A 1 77 ? -7.199 -10.664 21.75 1 98.25 77 GLY A C 1
ATOM 538 O O . GLY A 1 77 ? -7.766 -9.641 22.141 1 98.25 77 GLY A O 1
ATOM 539 N N . ALA A 1 78 ? -6.445 -10.656 20.719 1 98.31 78 ALA A N 1
ATOM 540 C CA . ALA A 1 78 ? -6.184 -9.422 19.984 1 98.31 78 ALA A CA 1
ATOM 541 C C . ALA A 1 78 ? -7.379 -9.039 19.125 1 98.31 78 ALA A C 1
ATOM 543 O O . ALA A 1 78 ? -8.211 -9.891 18.797 1 98.31 78 ALA A O 1
ATOM 544 N N . ASP A 1 79 ? -7.562 -7.777 18.828 1 98.44 79 ASP A N 1
ATOM 545 C CA . ASP A 1 79 ? -8.578 -7.273 17.922 1 98.44 79 ASP A CA 1
ATOM 546 C C . ASP A 1 79 ? -8.133 -7.414 16.469 1 98.44 79 ASP A C 1
ATOM 548 O O . ASP A 1 79 ? -7.168 -6.766 16.047 1 98.44 79 ASP A O 1
ATOM 552 N N . VAL A 1 80 ? -8.844 -8.227 15.664 1 98.75 80 VAL A N 1
ATOM 553 C CA . VAL A 1 80 ? -8.453 -8.516 14.289 1 98.75 80 VAL A CA 1
ATOM 554 C C . VAL A 1 80 ? -8.508 -7.234 13.453 1 98.75 80 VAL A C 1
ATOM 556 O O . VAL A 1 80 ? -7.871 -7.148 12.398 1 98.75 80 VAL A O 1
ATOM 559 N N . ARG A 1 81 ? -9.188 -6.148 13.969 1 98.56 81 ARG A N 1
ATOM 560 C CA . ARG A 1 81 ? -9.312 -4.875 13.266 1 98.56 81 ARG A CA 1
ATOM 561 C C . ARG A 1 81 ? -7.961 -4.191 13.125 1 98.56 81 ARG A C 1
ATOM 563 O O . ARG A 1 81 ? -7.773 -3.35 12.242 1 98.56 81 ARG A O 1
ATOM 570 N N . GLY A 1 82 ? -7.031 -4.555 13.984 1 98.56 82 GLY A N 1
ATOM 571 C CA . GLY A 1 82 ? -5.664 -4.066 13.891 1 98.56 82 GLY A CA 1
ATOM 572 C C . GLY A 1 82 ? -4.754 -4.992 13.102 1 98.56 82 GLY A C 1
ATOM 573 O O . GLY A 1 82 ? -3.674 -5.355 13.57 1 98.56 82 GLY A O 1
ATOM 574 N N . TRP A 1 83 ? -5.184 -5.422 11.883 1 98.69 83 TRP A N 1
ATOM 575 C CA . TRP A 1 83 ? -4.523 -6.508 11.172 1 98.69 83 TRP A CA 1
ATOM 576 C C . TRP A 1 83 ? -3.111 -6.109 10.758 1 98.69 83 TRP A C 1
ATOM 578 O O . TRP A 1 83 ? -2.211 -6.949 10.703 1 98.69 83 TRP A O 1
ATOM 588 N N . ARG A 1 84 ? -2.848 -4.789 10.461 1 98.75 84 ARG A N 1
ATOM 589 C CA . ARG A 1 84 ? -1.487 -4.406 10.102 1 98.75 84 ARG A CA 1
ATOM 590 C C . ARG A 1 84 ? -0.553 -4.488 11.297 1 98.75 84 ARG A C 1
ATOM 592 O O . ARG A 1 84 ? 0.612 -4.867 11.164 1 98.75 84 ARG A O 1
ATOM 599 N N . LYS A 1 85 ? -1.065 -4.066 12.461 1 98.31 85 LYS A N 1
ATOM 600 C CA . LYS A 1 85 ? -0.296 -4.191 13.695 1 98.31 85 LYS A CA 1
ATOM 601 C C . LYS A 1 85 ? 0.024 -5.652 14 1 98.31 85 LYS A C 1
ATOM 603 O O . LYS A 1 85 ? 1.152 -5.984 14.375 1 98.31 85 LYS A O 1
ATOM 608 N N . LEU A 1 86 ? -0.96 -6.496 13.859 1 98.69 86 LEU A N 1
ATOM 609 C CA . LEU A 1 86 ? -0.786 -7.926 14.102 1 98.69 86 LEU A CA 1
ATOM 610 C C . LEU A 1 86 ? 0.183 -8.531 13.094 1 98.69 86 LEU A C 1
ATOM 612 O O . LEU A 1 86 ? 1.028 -9.352 13.461 1 98.69 86 LEU A O 1
ATOM 616 N N . ALA A 1 87 ? 0.091 -8.141 11.812 1 98.56 87 ALA A N 1
ATOM 617 C CA . ALA A 1 87 ? 1.021 -8.617 10.797 1 98.56 87 ALA A CA 1
ATOM 618 C C . ALA A 1 87 ? 2.457 -8.242 11.141 1 98.56 87 ALA A C 1
ATOM 620 O O . ALA A 1 87 ? 3.375 -9.047 10.984 1 98.56 87 ALA A O 1
ATOM 621 N N . ALA A 1 88 ? 2.627 -7.008 11.609 1 98 88 ALA A N 1
ATOM 622 C CA . ALA A 1 88 ? 3.959 -6.555 12 1 98 88 ALA A CA 1
ATOM 623 C C . ALA A 1 88 ? 4.496 -7.375 13.172 1 98 88 ALA A C 1
ATOM 625 O O . ALA A 1 88 ? 5.684 -7.703 13.211 1 98 88 ALA A O 1
ATOM 626 N N . MET A 1 89 ? 3.656 -7.668 14.109 1 98 89 MET A N 1
ATOM 627 C CA . MET A 1 89 ? 4.039 -8.484 15.258 1 98 89 MET A CA 1
ATOM 628 C C . MET A 1 89 ? 4.445 -9.883 14.82 1 98 89 MET A C 1
ATOM 630 O O . MET A 1 89 ? 5.449 -10.422 15.289 1 98 89 MET A O 1
ATOM 634 N N . LEU A 1 90 ? 3.686 -10.492 13.914 1 98.5 90 LEU A N 1
ATOM 635 C CA . LEU A 1 90 ? 4.016 -11.812 13.383 1 98.5 90 LEU A CA 1
ATOM 636 C C . LEU A 1 90 ? 5.391 -11.805 12.727 1 98.5 90 LEU A C 1
ATOM 638 O O . LEU A 1 90 ? 6.188 -12.719 12.938 1 98.5 90 LEU A O 1
ATOM 642 N N . ASP A 1 91 ? 5.637 -10.797 11.945 1 97.75 91 ASP A N 1
ATOM 643 C CA . ASP A 1 91 ? 6.906 -10.68 11.242 1 97.75 91 ASP A CA 1
ATOM 644 C C . ASP A 1 91 ? 8.07 -10.562 12.219 1 97.75 91 ASP A C 1
ATOM 646 O O . ASP A 1 91 ? 9.125 -11.172 12.023 1 97.75 91 ASP A O 1
ATOM 650 N N . HIS A 1 92 ? 7.871 -9.789 13.258 1 97 92 HIS A N 1
ATOM 651 C CA . HIS A 1 92 ? 8.906 -9.609 14.266 1 97 92 HIS A CA 1
ATOM 652 C C . HIS A 1 92 ? 9.188 -10.914 15.008 1 97 92 HIS A C 1
ATOM 654 O O . HIS A 1 92 ? 10.344 -11.25 15.258 1 97 92 HIS A O 1
ATOM 660 N N . ALA A 1 93 ? 8.156 -11.68 15.258 1 97.62 93 ALA A N 1
ATOM 661 C CA . ALA A 1 93 ? 8.266 -12.898 16.062 1 97.62 93 ALA A CA 1
ATOM 662 C C . ALA A 1 93 ? 8.828 -14.055 15.234 1 97.62 93 ALA A C 1
ATOM 664 O O . ALA A 1 93 ? 9.617 -14.852 15.742 1 97.62 93 ALA A O 1
ATOM 665 N N . GLU A 1 94 ? 8.375 -14.203 14.008 1 96.94 94 GLU A N 1
ATOM 666 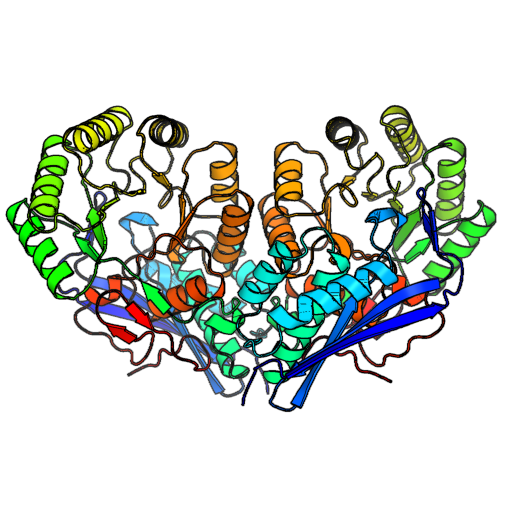C CA . GLU A 1 94 ? 8.758 -15.305 13.125 1 96.94 94 GLU A CA 1
ATOM 667 C C . GLU A 1 94 ? 9.094 -14.797 11.727 1 96.94 94 GLU A C 1
ATOM 669 O O . GLU A 1 94 ? 8.469 -15.219 10.742 1 96.94 94 GLU A O 1
ATOM 674 N N . HIS A 1 95 ? 10.148 -14.031 11.633 1 95.94 95 HIS A N 1
ATOM 675 C CA . HIS A 1 95 ? 10.5 -13.359 10.391 1 95.94 95 HIS A CA 1
ATOM 676 C C . HIS A 1 95 ? 10.758 -14.367 9.273 1 95.94 95 HIS A C 1
ATOM 678 O O . HIS A 1 95 ? 10.375 -14.141 8.125 1 95.94 95 HIS A O 1
ATOM 684 N N . GLU A 1 96 ? 11.352 -15.539 9.57 1 95.44 96 GLU A N 1
ATOM 685 C CA . GLU A 1 96 ? 11.812 -16.484 8.555 1 95.44 96 GLU A CA 1
ATOM 686 C C . GLU A 1 96 ? 10.695 -17.453 8.164 1 95.44 96 GLU A C 1
ATOM 688 O O . GLU A 1 96 ? 10.836 -18.219 7.203 1 95.44 96 GLU A O 1
ATOM 693 N N . ALA A 1 97 ? 9.602 -17.453 8.883 1 97.5 97 ALA A N 1
ATOM 694 C CA . ALA A 1 97 ? 8.492 -18.359 8.609 1 97.5 97 ALA A CA 1
ATOM 695 C C . ALA A 1 97 ? 7.406 -17.656 7.793 1 97.5 97 ALA A C 1
ATOM 697 O O . ALA A 1 97 ? 6.258 -17.562 8.234 1 97.5 97 ALA A O 1
ATOM 698 N N . ALA A 1 98 ? 7.762 -17.281 6.598 1 97.94 98 ALA A N 1
ATOM 699 C CA . ALA A 1 98 ? 6.902 -16.453 5.758 1 97.94 98 ALA A CA 1
ATOM 700 C C . ALA A 1 98 ? 5.598 -17.172 5.426 1 97.94 98 ALA A C 1
ATOM 702 O O . ALA A 1 98 ? 4.527 -16.562 5.398 1 97.94 98 ALA A O 1
ATOM 703 N N . ALA A 1 99 ? 5.656 -18.453 5.141 1 98.5 99 ALA A N 1
ATOM 704 C CA . ALA A 1 99 ? 4.445 -19.203 4.82 1 98.5 99 ALA A CA 1
ATOM 705 C C . ALA A 1 99 ? 3.498 -19.25 6.016 1 98.5 99 ALA A C 1
ATOM 707 O O . ALA A 1 99 ? 2.283 -19.094 5.863 1 98.5 99 ALA A O 1
ATOM 708 N N . ALA A 1 100 ? 4.055 -19.453 7.227 1 98.62 100 ALA A N 1
ATOM 709 C CA . ALA A 1 100 ? 3.25 -19.453 8.445 1 98.62 100 ALA A CA 1
ATOM 710 C C . ALA A 1 100 ? 2.549 -18.109 8.641 1 98.62 100 ALA A C 1
ATOM 712 O O . ALA A 1 100 ? 1.34 -18.062 8.883 1 98.62 100 ALA A O 1
ATOM 713 N N . ARG A 1 101 ? 3.352 -17.047 8.516 1 98.56 101 ARG A N 1
ATOM 714 C CA . ARG A 1 101 ? 2.787 -15.703 8.672 1 98.56 101 ARG A CA 1
ATOM 715 C C . ARG A 1 101 ? 1.703 -15.445 7.633 1 98.56 101 ARG A C 1
ATOM 717 O O . ARG A 1 101 ? 0.655 -14.883 7.949 1 98.56 101 ARG A O 1
ATOM 724 N N . CYS A 1 102 ? 1.979 -15.914 6.43 1 98.75 102 CYS A N 1
ATOM 725 C CA . CYS A 1 102 ? 1.028 -15.719 5.344 1 98.75 102 CYS A CA 1
ATOM 726 C C . CYS A 1 102 ? -0.304 -16.391 5.656 1 98.75 102 CYS A C 1
ATOM 728 O O . CYS A 1 102 ? -1.363 -15.781 5.488 1 98.75 102 CYS A O 1
ATOM 730 N N . GLY A 1 103 ? -0.25 -17.641 6.086 1 98.88 103 GLY A N 1
ATOM 731 C CA . GLY A 1 103 ? -1.472 -18.344 6.445 1 98.88 103 GLY A CA 1
ATOM 732 C C . GLY A 1 103 ? -2.287 -17.609 7.5 1 98.88 103 GLY A C 1
ATOM 733 O O . GLY A 1 103 ? -3.51 -17.516 7.383 1 98.88 103 GLY A O 1
ATOM 734 N N . LEU A 1 104 ? -1.629 -17.109 8.492 1 98.94 104 LEU A N 1
ATOM 735 C CA . LEU A 1 104 ? -2.299 -16.391 9.57 1 98.94 104 LEU A CA 1
ATOM 736 C C . LEU A 1 104 ? -2.881 -15.07 9.062 1 98.94 104 LEU A C 1
ATOM 738 O O . LEU A 1 104 ? -4.02 -14.727 9.391 1 98.94 104 LEU A O 1
ATOM 742 N N . GLU A 1 105 ? -2.127 -14.344 8.258 1 98.94 105 GLU A N 1
ATOM 743 C CA . GLU A 1 105 ? -2.6 -13.078 7.711 1 98.94 105 GLU A CA 1
ATOM 744 C C . GLU A 1 105 ? -3.811 -13.281 6.809 1 98.94 105 GLU A C 1
ATOM 746 O O . GLU A 1 105 ? -4.77 -12.508 6.859 1 98.94 105 GLU A O 1
ATOM 751 N N . MET A 1 106 ? -3.754 -14.352 6.008 1 98.94 106 MET A N 1
ATOM 752 C CA . MET A 1 106 ? -4.891 -14.68 5.152 1 98.94 106 MET A CA 1
ATOM 753 C C . MET A 1 106 ? -6.145 -14.922 5.988 1 98.94 106 MET A C 1
ATOM 755 O O . MET A 1 106 ? -7.207 -14.367 5.691 1 98.94 106 MET A O 1
ATOM 759 N N . ALA A 1 107 ? -5.992 -15.727 7.027 1 98.94 107 ALA A N 1
ATOM 760 C CA . ALA A 1 107 ? -7.133 -16.062 7.875 1 98.94 107 ALA A CA 1
ATOM 761 C C . ALA A 1 107 ? -7.684 -14.836 8.578 1 98.94 107 ALA A C 1
ATOM 763 O O . ALA A 1 107 ? -8.898 -14.664 8.688 1 98.94 107 ALA A O 1
ATOM 764 N N . MET A 1 108 ? -6.82 -13.977 9.062 1 98.94 108 MET A N 1
ATOM 765 C CA . MET A 1 108 ? -7.234 -12.758 9.75 1 98.94 108 MET A CA 1
ATOM 766 C C . MET A 1 108 ? -7.996 -11.836 8.805 1 98.94 108 MET A C 1
ATOM 768 O O . MET A 1 108 ? -9.062 -11.328 9.164 1 98.94 108 MET A O 1
ATOM 772 N N . LEU A 1 109 ? -7.488 -11.641 7.613 1 98.94 109 LEU A N 1
ATOM 773 C CA . LEU A 1 109 ? -8.125 -10.727 6.668 1 98.94 109 LEU A CA 1
ATOM 774 C C . LEU A 1 109 ? -9.438 -11.305 6.152 1 98.94 109 LEU A C 1
ATOM 776 O O . LEU A 1 109 ? -10.383 -10.562 5.887 1 98.94 109 LEU A O 1
ATOM 780 N N . ASP A 1 110 ? -9.422 -12.625 5.938 1 98.94 110 ASP A N 1
ATOM 781 C CA . ASP A 1 110 ? -10.688 -13.266 5.594 1 98.94 110 ASP A CA 1
ATOM 782 C C . ASP A 1 110 ? -11.734 -13.047 6.688 1 98.94 110 ASP A C 1
ATOM 784 O O . ASP A 1 110 ? -12.859 -12.633 6.402 1 98.94 110 ASP A O 1
ATOM 788 N N . ALA A 1 111 ? -11.375 -13.305 7.984 1 98.94 111 ALA A N 1
ATOM 789 C CA . ALA A 1 111 ? -12.289 -13.094 9.102 1 98.94 111 ALA A CA 1
ATOM 790 C C . ALA A 1 111 ? -12.766 -11.648 9.164 1 98.94 111 ALA A C 1
ATOM 792 O O . ALA A 1 111 ? -13.961 -11.391 9.336 1 98.94 111 ALA A O 1
ATOM 793 N N . LEU A 1 112 ? -11.859 -10.734 9.031 1 98.88 112 LEU A N 1
ATOM 794 C CA . LEU A 1 112 ? -12.164 -9.305 9.094 1 98.88 112 LEU A CA 1
ATOM 795 C C . LEU A 1 112 ? -13.195 -8.922 8.039 1 98.88 112 LEU A C 1
ATOM 797 O O . LEU A 1 112 ? -14.203 -8.281 8.344 1 98.88 112 LEU A O 1
ATOM 801 N N . THR A 1 113 ? -12.922 -9.289 6.766 1 98.81 113 THR A N 1
ATOM 802 C CA . THR A 1 113 ? -13.781 -8.867 5.664 1 98.81 113 THR A CA 1
ATOM 803 C C . THR A 1 113 ? -15.117 -9.609 5.707 1 98.81 113 THR A C 1
ATOM 805 O O . THR A 1 113 ? -16.141 -9.07 5.309 1 98.81 113 THR A O 1
ATOM 808 N N . ARG A 1 114 ? -15.109 -10.867 6.195 1 98.69 114 ARG A N 1
ATOM 809 C CA . ARG A 1 114 ? -16.375 -11.555 6.43 1 98.69 114 ARG A CA 1
ATOM 810 C C . ARG A 1 114 ? -17.188 -10.844 7.504 1 98.69 114 ARG A C 1
ATOM 812 O O . ARG A 1 114 ? -18.406 -10.695 7.363 1 98.69 114 ARG A O 1
ATOM 819 N N . HIS A 1 115 ? -16.547 -10.438 8.602 1 98.62 115 HIS A N 1
ATOM 820 C CA . HIS A 1 115 ? -17.219 -9.703 9.664 1 98.62 115 HIS A CA 1
ATOM 821 C C . HIS A 1 115 ? -17.938 -8.477 9.117 1 98.62 115 HIS A C 1
ATOM 823 O O . HIS A 1 115 ? -19.078 -8.211 9.492 1 98.62 115 HIS A O 1
ATOM 829 N N . TYR A 1 116 ? -17.344 -7.75 8.18 1 98.12 116 TYR A N 1
ATOM 830 C CA . TYR A 1 116 ? -17.906 -6.516 7.641 1 98.12 116 TYR A CA 1
ATOM 831 C C . TYR A 1 116 ? -18.688 -6.789 6.363 1 98.12 116 TYR A C 1
ATOM 833 O O . TYR A 1 116 ? -19.125 -5.855 5.688 1 98.12 116 TYR A O 1
ATOM 841 N N . HIS A 1 117 ? -18.781 -8.039 5.93 1 98 117 HIS A N 1
ATOM 842 C CA . HIS A 1 117 ? -19.531 -8.461 4.75 1 98 117 HIS A CA 1
ATOM 843 C C . HIS A 1 117 ? -18.969 -7.816 3.484 1 98 117 HIS A C 1
ATOM 845 O O . HIS A 1 117 ? -19.734 -7.418 2.598 1 98 117 HIS A O 1
ATOM 851 N N . MET A 1 118 ? -17.688 -7.668 3.443 1 98.44 118 MET A N 1
ATOM 852 C CA . MET A 1 118 ? -17.016 -7.031 2.316 1 98.44 118 MET A CA 1
ATOM 853 C C . MET A 1 118 ? -16.234 -8.055 1.494 1 98.44 118 MET A C 1
ATOM 855 O O . MET A 1 118 ? -15.5 -8.867 2.047 1 98.44 118 MET A O 1
ATOM 859 N N . PRO A 1 119 ? -16.438 -8.078 0.151 1 98.62 119 PRO A N 1
ATOM 860 C CA . PRO A 1 119 ? -15.555 -8.914 -0.659 1 98.62 119 PRO A CA 1
ATOM 861 C C . PRO A 1 119 ? -14.086 -8.508 -0.538 1 98.62 119 PRO A C 1
ATOM 863 O O . PRO A 1 119 ? -13.773 -7.312 -0.505 1 98.62 119 PRO A O 1
ATOM 866 N N . LEU A 1 120 ? -13.266 -9.516 -0.435 1 98.81 120 LEU A N 1
ATOM 867 C CA . LEU A 1 120 ? -11.852 -9.266 -0.199 1 98.81 120 LEU A CA 1
ATOM 868 C C . LEU A 1 120 ? -11.242 -8.461 -1.341 1 98.81 120 LEU A C 1
ATOM 870 O O . LEU A 1 120 ? -10.391 -7.598 -1.112 1 98.81 120 LEU A O 1
ATOM 874 N N . HIS A 1 121 ? -11.641 -8.688 -2.648 1 98.75 121 HIS A N 1
ATOM 875 C CA . HIS A 1 121 ? -11.086 -7.938 -3.77 1 98.75 121 HIS A CA 1
ATOM 876 C C . HIS A 1 121 ? -11.453 -6.461 -3.678 1 98.75 121 HIS A C 1
ATOM 878 O O . HIS A 1 121 ? -10.688 -5.598 -4.109 1 98.75 121 HIS A O 1
ATOM 884 N N . VAL A 1 122 ? -12.617 -6.113 -3.07 1 98.75 122 VAL A N 1
ATOM 885 C CA . VAL A 1 122 ? -13.039 -4.73 -2.867 1 98.75 122 VAL A CA 1
ATOM 886 C C . VAL A 1 122 ? -12.18 -4.09 -1.775 1 98.75 122 VAL A C 1
ATOM 888 O O . VAL A 1 122 ? -11.734 -2.947 -1.919 1 98.75 122 VAL A O 1
ATOM 891 N N . PHE A 1 123 ? -11.922 -4.879 -0.702 1 98.81 123 PHE A N 1
ATOM 892 C CA . PHE A 1 123 ? -11.055 -4.434 0.383 1 98.81 123 PHE A CA 1
ATOM 893 C C . PHE A 1 123 ? -9.688 -4.02 -0.151 1 98.81 123 PHE A C 1
ATOM 895 O O . PHE A 1 123 ? -9.125 -3.008 0.28 1 98.81 123 PHE A O 1
ATOM 902 N N . PHE A 1 124 ? -9.203 -4.758 -1.168 1 98.81 124 PHE A N 1
ATOM 903 C CA . PHE A 1 124 ? -7.887 -4.477 -1.726 1 98.81 124 PHE A CA 1
ATOM 904 C C . PHE A 1 124 ? -7.969 -3.373 -2.775 1 98.81 124 PHE A C 1
ATOM 906 O O . PHE A 1 124 ? -6.945 -2.807 -3.168 1 98.81 124 PHE A O 1
ATOM 913 N N . GLY A 1 125 ? -9.133 -3.016 -3.35 1 98.56 125 GLY A N 1
ATOM 914 C CA . GLY A 1 125 ? -9.227 -1.874 -4.246 1 98.56 125 GLY A CA 1
ATOM 915 C C . GLY A 1 125 ? -10.258 -2.062 -5.344 1 98.56 125 GLY A C 1
ATOM 916 O O . GLY A 1 125 ? -10.711 -1.089 -5.945 1 98.56 125 GLY A O 1
ATOM 917 N N . GLY A 1 126 ? -10.586 -3.348 -5.773 1 98.38 126 GLY A N 1
ATOM 918 C CA . GLY A 1 126 ? -11.711 -3.695 -6.633 1 98.38 126 GLY A CA 1
ATOM 919 C C . GLY A 1 126 ? -11.484 -3.344 -8.086 1 98.38 126 GLY A C 1
ATOM 920 O O . GLY A 1 126 ? -12.414 -2.953 -8.789 1 98.38 126 GLY A O 1
ATOM 921 N N . VAL A 1 127 ? -10.289 -3.441 -8.586 1 98.31 127 VAL A N 1
ATOM 922 C CA . VAL A 1 127 ? -9.953 -3.008 -9.938 1 98.31 127 VAL A CA 1
ATOM 923 C C . VAL A 1 127 ? -10.656 -3.895 -10.961 1 98.31 127 VAL A C 1
ATOM 925 O O . VAL A 1 127 ? -11.078 -3.422 -12.023 1 98.31 127 VAL A O 1
ATOM 928 N N . SER A 1 128 ? -10.727 -5.188 -10.664 1 97.5 128 SER A N 1
ATOM 929 C CA . SER A 1 128 ? -11.352 -6.152 -11.562 1 97.5 128 SER A CA 1
ATOM 930 C C . SER A 1 128 ? -11.992 -7.301 -10.781 1 97.5 128 SER A C 1
ATOM 932 O O . SER A 1 128 ? -11.781 -7.422 -9.57 1 97.5 128 SER A O 1
ATOM 934 N N . LYS A 1 129 ? -12.805 -8.109 -11.477 1 96.88 129 LYS A N 1
ATOM 935 C CA . LYS A 1 129 ? -13.352 -9.344 -10.93 1 96.88 129 LYS A CA 1
ATOM 936 C C . LYS A 1 129 ? -12.898 -10.555 -11.742 1 96.88 129 LYS A C 1
ATOM 938 O O . LYS A 1 129 ? -13.289 -11.688 -11.445 1 96.88 129 LYS A O 1
ATOM 943 N N . GLN A 1 130 ? -12.047 -10.203 -12.711 1 98.19 130 GLN A N 1
ATOM 944 C CA . GLN A 1 130 ? -11.609 -11.258 -13.625 1 98.19 130 GLN A CA 1
ATOM 945 C C . GLN A 1 130 ? -10.102 -11.195 -13.844 1 98.19 130 GLN A C 1
ATOM 947 O O . GLN A 1 130 ? -9.523 -10.109 -13.945 1 98.19 130 GLN A O 1
ATOM 952 N N . LEU A 1 131 ? -9.508 -12.344 -13.883 1 98.75 131 LEU A N 1
ATOM 953 C CA . LEU A 1 131 ? -8.094 -12.5 -14.219 1 98.75 131 LEU A CA 1
ATOM 954 C C . LEU A 1 131 ? -7.914 -13.562 -15.305 1 98.75 131 LEU A C 1
ATOM 956 O O . LEU A 1 131 ? -8.82 -14.359 -15.555 1 98.75 131 LEU A O 1
ATOM 960 N N . GLU A 1 132 ? -6.824 -13.547 -15.977 1 98.75 132 GLU A N 1
ATOM 961 C CA . GLU A 1 132 ? -6.449 -14.539 -16.984 1 98.75 132 GLU A CA 1
ATOM 962 C C . GLU A 1 132 ? -5.141 -15.227 -16.594 1 98.75 132 GLU A C 1
ATOM 964 O O . GLU A 1 132 ? -4.066 -14.633 -16.688 1 98.75 132 GLU A O 1
ATOM 969 N N . THR A 1 133 ? -5.273 -16.516 -16.219 1 98.81 133 THR A N 1
ATOM 970 C CA . THR A 1 133 ? -4.102 -17.219 -15.711 1 98.81 133 THR A CA 1
ATOM 971 C C . THR A 1 133 ? -3.455 -18.047 -16.812 1 98.81 133 THR A C 1
ATOM 973 O O . THR A 1 133 ? -4.113 -18.422 -17.797 1 98.81 133 THR A O 1
ATOM 976 N N . ASP A 1 134 ? -2.203 -18.281 -16.672 1 98.75 134 ASP A N 1
ATOM 977 C CA . ASP A 1 134 ? -1.479 -19.281 -17.453 1 98.75 134 ASP A CA 1
ATOM 978 C C . ASP A 1 134 ? -1.567 -20.656 -16.812 1 98.75 134 ASP A C 1
ATOM 980 O O . ASP A 1 134 ? -2.285 -20.828 -15.82 1 98.75 134 ASP A O 1
ATOM 984 N N . MET A 1 135 ? -0.956 -21.641 -17.406 1 98.38 135 MET A N 1
ATOM 985 C CA . MET A 1 135 ? -0.763 -22.953 -16.797 1 98.38 135 MET A CA 1
ATOM 986 C C . MET A 1 135 ? 0.643 -23.484 -17.078 1 98.38 135 MET A C 1
ATOM 988 O O . MET A 1 135 ? 1.165 -23.328 -18.188 1 98.38 135 MET A O 1
ATOM 992 N N . THR A 1 136 ? 1.206 -24.141 -16.109 1 98.06 136 THR A N 1
ATOM 993 C CA . THR A 1 136 ? 2.623 -24.484 -16.094 1 98.06 136 THR A CA 1
ATOM 994 C C . THR A 1 136 ? 2.842 -25.891 -16.656 1 98.06 136 THR A C 1
ATOM 996 O O . THR A 1 136 ? 2.104 -26.812 -16.312 1 98.06 136 THR A O 1
ATOM 999 N N . ILE A 1 137 ? 3.785 -26.016 -17.516 1 97.19 137 ILE A N 1
ATOM 1000 C CA . ILE A 1 137 ? 4.383 -27.312 -17.844 1 97.19 137 ILE A CA 1
ATOM 1001 C C . ILE A 1 137 ? 5.641 -27.531 -17.016 1 97.19 137 ILE A C 1
ATOM 1003 O O . ILE A 1 137 ? 6.652 -26.859 -17.203 1 97.19 137 ILE A O 1
ATOM 1007 N N . THR A 1 138 ? 5.664 -28.406 -16.062 1 89.38 138 THR A N 1
ATOM 1008 C CA . THR A 1 138 ? 6.68 -28.531 -15.023 1 89.38 138 THR A CA 1
ATOM 1009 C C . THR A 1 138 ? 7.867 -29.344 -15.531 1 89.38 138 THR A C 1
ATOM 1011 O O . THR A 1 138 ? 9.016 -28.922 -15.406 1 89.38 138 THR A O 1
ATOM 1014 N N . ALA A 1 139 ? 7.66 -30.594 -15.961 1 82.31 139 ALA A N 1
ATOM 1015 C CA . ALA A 1 139 ? 8.742 -31.5 -16.375 1 82.31 139 ALA A CA 1
ATOM 1016 C C . ALA A 1 139 ? 8.312 -32.375 -17.531 1 82.31 139 ALA A C 1
ATOM 1018 O O . ALA A 1 139 ? 7.211 -32.219 -18.062 1 82.31 139 ALA A O 1
ATOM 1019 N N . GLY A 1 140 ? 9.367 -33.094 -17.938 1 86.25 140 GLY A N 1
ATOM 1020 C CA . GLY A 1 140 ? 9.117 -34.062 -19 1 86.25 140 GLY A CA 1
ATOM 1021 C C . GLY A 1 140 ? 9.914 -33.812 -20.25 1 86.25 140 GLY A C 1
ATOM 1022 O O . GLY A 1 140 ? 10.453 -32.719 -20.438 1 86.25 140 GLY A O 1
ATOM 1023 N N . ASP A 1 141 ? 9.977 -34.844 -21.078 1 92.25 141 ASP A N 1
ATOM 1024 C CA . ASP A 1 141 ? 10.703 -34.719 -22.328 1 92.25 141 ASP A CA 1
ATOM 1025 C C . ASP A 1 141 ? 9.883 -33.969 -23.375 1 92.25 141 ASP A C 1
ATOM 1027 O O . ASP A 1 141 ? 8.836 -33.406 -23.047 1 92.25 141 ASP A O 1
ATOM 1031 N N . GLU A 1 142 ? 10.383 -33.875 -24.578 1 96.44 142 GLU A N 1
ATOM 1032 C CA . GLU A 1 142 ? 9.766 -33.125 -25.656 1 96.44 142 GLU A CA 1
ATOM 1033 C C . GLU A 1 142 ? 8.352 -33.594 -25.938 1 96.44 142 GLU A C 1
ATOM 1035 O O . GLU A 1 142 ? 7.441 -32.812 -26.156 1 96.44 142 GLU A O 1
ATOM 1040 N N . VAL A 1 143 ? 8.234 -34.906 -25.891 1 96.5 143 VAL A N 1
ATOM 1041 C CA . VAL A 1 143 ? 6.945 -35.5 -26.219 1 96.5 143 VAL A CA 1
ATOM 1042 C C . VAL A 1 143 ? 5.914 -35.125 -25.156 1 96.5 143 VAL A C 1
ATOM 1044 O O . VAL A 1 143 ? 4.809 -34.688 -25.484 1 96.5 143 VAL A O 1
ATOM 1047 N N . HIS A 1 144 ? 6.316 -35.281 -23.969 1 94.94 144 HIS A N 1
ATOM 1048 C CA . HIS A 1 144 ? 5.441 -34.938 -22.859 1 94.94 144 HIS A CA 1
ATOM 1049 C C . HIS A 1 144 ? 5.109 -33.438 -22.891 1 94.94 144 HIS A C 1
ATOM 1051 O O . HIS A 1 144 ? 3.965 -33.031 -22.656 1 94.94 144 HIS A O 1
ATOM 1057 N N . ALA A 1 145 ? 6.07 -32.656 -23.156 1 96.62 145 ALA A N 1
ATOM 1058 C CA . ALA A 1 145 ? 5.895 -31.203 -23.188 1 96.62 145 ALA A CA 1
ATOM 1059 C C . ALA A 1 145 ? 4.91 -30.797 -24.281 1 96.62 145 ALA A C 1
ATOM 1061 O O . ALA A 1 145 ? 4.035 -29.953 -24.047 1 96.62 145 ALA A O 1
ATOM 1062 N N . ALA A 1 146 ? 5.051 -31.375 -25.422 1 97.56 146 ALA A N 1
ATOM 1063 C CA . ALA A 1 146 ? 4.152 -31.078 -26.547 1 97.56 146 ALA A CA 1
ATOM 1064 C C . ALA A 1 146 ? 2.721 -31.5 -26.219 1 97.56 146 ALA A C 1
ATOM 1066 O O . ALA A 1 146 ? 1.772 -30.766 -26.5 1 97.56 146 ALA A O 1
ATOM 1067 N N . ALA A 1 147 ? 2.602 -32.688 -25.656 1 97.44 147 ALA A N 1
ATOM 1068 C CA . ALA A 1 147 ? 1.279 -33.156 -25.281 1 97.44 147 ALA A CA 1
ATOM 1069 C C . ALA A 1 147 ? 0.63 -32.281 -24.234 1 97.44 147 ALA A C 1
ATOM 1071 O O . ALA A 1 147 ? -0.572 -32 -24.297 1 97.44 147 ALA A O 1
ATOM 1072 N N . SER A 1 148 ? 1.412 -31.844 -23.312 1 97 148 SER A N 1
ATOM 1073 C CA . SER A 1 148 ? 0.927 -30.953 -22.266 1 97 148 SER A CA 1
ATOM 1074 C C . SER A 1 148 ? 0.466 -29.625 -22.844 1 97 148 SER A C 1
ATOM 1076 O O . SER A 1 148 ? -0.566 -29.094 -22.438 1 97 148 SER A O 1
ATOM 1078 N N . ALA A 1 149 ? 1.217 -29.094 -23.781 1 98.25 149 ALA A N 1
ATOM 1079 C CA . ALA A 1 149 ? 0.873 -27.828 -24.422 1 98.25 149 ALA A CA 1
ATOM 1080 C C . ALA A 1 149 ? -0.481 -27.922 -25.109 1 98.25 149 ALA A C 1
ATOM 1082 O O . ALA A 1 149 ? -1.323 -27.031 -24.953 1 98.25 149 ALA A O 1
ATOM 1083 N N . LYS A 1 150 ? -0.649 -29.016 -25.812 1 97.94 150 LYS A N 1
ATOM 1084 C CA . LYS A 1 150 ? -1.919 -29.219 -26.5 1 97.94 150 LYS A CA 1
ATOM 1085 C C . LYS A 1 150 ? -3.074 -29.312 -25.516 1 97.94 150 LYS A C 1
ATOM 1087 O O . LYS A 1 150 ? -4.152 -28.766 -25.75 1 97.94 150 LYS A O 1
ATOM 1092 N N . ALA A 1 151 ? -2.848 -30.047 -24.453 1 97 151 ALA A N 1
ATOM 1093 C CA . ALA A 1 151 ? -3.871 -30.234 -23.422 1 97 151 ALA A CA 1
ATOM 1094 C C . ALA A 1 151 ? -4.238 -28.891 -22.766 1 97 151 ALA A C 1
ATOM 1096 O O . ALA A 1 151 ? -5.406 -28.656 -22.469 1 97 151 ALA A O 1
ATOM 1097 N N . ILE A 1 152 ? -3.283 -28.031 -22.547 1 98.12 152 ILE A N 1
ATOM 1098 C CA . ILE A 1 152 ? -3.496 -26.719 -21.938 1 98.12 152 ILE A CA 1
ATOM 1099 C C . ILE A 1 152 ? -4.363 -25.859 -22.859 1 98.12 152 ILE A C 1
ATOM 1101 O O . ILE A 1 152 ? -5.34 -25.25 -22.406 1 98.12 152 ILE A O 1
ATOM 1105 N N . LEU A 1 153 ? -4.059 -25.828 -24.141 1 98 153 LEU A N 1
ATOM 1106 C CA . LEU A 1 153 ? -4.844 -25.062 -25.094 1 98 153 LEU A CA 1
ATOM 1107 C C . LEU A 1 153 ? -6.266 -25.594 -25.188 1 98 153 LEU A C 1
ATOM 1109 O O . LEU A 1 153 ? -7.219 -24.828 -25.328 1 98 153 LEU A O 1
ATOM 1113 N N . ALA A 1 154 ? -6.332 -26.906 -25.156 1 97.5 154 ALA A N 1
ATOM 1114 C CA . ALA A 1 154 ? -7.641 -27.562 -25.25 1 97.5 154 ALA A CA 1
ATOM 1115 C C . ALA A 1 154 ? -8.531 -27.156 -24.078 1 97.5 154 ALA A C 1
ATOM 1117 O O . ALA A 1 154 ? -9.758 -27.141 -24.203 1 97.5 154 ALA A O 1
ATOM 1118 N N . ARG A 1 155 ? -7.945 -26.781 -22.953 1 96.75 155 ARG A N 1
ATOM 1119 C CA . ARG A 1 155 ? -8.68 -26.344 -21.766 1 96.75 155 ARG A CA 1
ATOM 1120 C C . ARG A 1 155 ? -9.164 -24.906 -21.922 1 96.75 155 ARG A C 1
ATOM 1122 O O . ARG A 1 155 ? -9.977 -24.422 -21.141 1 96.75 155 ARG A O 1
ATOM 1129 N N . GLY A 1 156 ? -8.688 -24.266 -22.953 1 97.88 156 GLY A N 1
ATOM 1130 C CA . GLY A 1 156 ? -9.039 -22.875 -23.172 1 97.88 156 GLY A CA 1
ATOM 1131 C C . GLY A 1 156 ? -8.07 -21.906 -22.531 1 97.88 156 GLY A C 1
ATOM 1132 O O . GLY A 1 156 ? -8.359 -20.703 -22.422 1 97.88 156 GLY A O 1
ATOM 1133 N N . ILE A 1 157 ? -6.957 -22.344 -22.031 1 98.5 157 ILE A N 1
ATOM 1134 C CA . ILE A 1 157 ? -5.922 -21.484 -21.469 1 98.5 157 ILE A CA 1
ATOM 1135 C C . ILE A 1 157 ? -4.988 -21 -22.578 1 98.5 157 ILE A C 1
ATOM 1137 O O . ILE A 1 157 ? -4.52 -21.812 -23.391 1 98.5 157 ILE A O 1
ATOM 1141 N N . LYS A 1 158 ? -4.648 -19.734 -22.562 1 97.62 158 LYS A N 1
ATOM 1142 C CA . LYS A 1 158 ? -4.039 -19.125 -23.734 1 97.62 158 LYS A CA 1
ATOM 1143 C C . LYS A 1 158 ? -2.531 -18.969 -23.562 1 97.62 158 LYS A C 1
ATOM 1145 O O . LYS A 1 158 ? -1.8 -18.797 -24.531 1 97.62 158 LYS A O 1
ATOM 1150 N N . SER A 1 159 ? -2.074 -18.922 -22.328 1 98.44 159 SER A N 1
ATOM 1151 C CA . SER A 1 159 ? -0.661 -18.719 -22.031 1 98.44 159 SER A CA 1
ATOM 1152 C C . SER A 1 159 ? -0.072 -19.922 -21.312 1 98.44 159 SER A C 1
ATOM 1154 O O . SER A 1 159 ? -0.752 -20.578 -20.516 1 98.44 159 SER A O 1
ATOM 1156 N N . ILE A 1 160 ? 1.218 -20.25 -21.625 1 98.75 160 ILE A N 1
ATOM 1157 C CA . ILE A 1 160 ? 1.866 -21.438 -21.062 1 98.75 160 ILE A CA 1
ATOM 1158 C C . ILE A 1 160 ? 3.129 -21.031 -20.312 1 98.75 160 ILE A C 1
ATOM 1160 O O . ILE A 1 160 ? 3.949 -20.266 -20.828 1 98.75 160 ILE A O 1
ATOM 1164 N N . LYS A 1 161 ? 3.213 -21.422 -19.109 1 98.69 161 LYS A N 1
ATOM 1165 C CA . LYS A 1 161 ? 4.469 -21.328 -18.375 1 98.69 161 LYS A CA 1
ATOM 1166 C C . LYS A 1 161 ? 5.254 -22.625 -18.453 1 98.69 161 LYS A C 1
ATOM 1168 O O . LYS A 1 161 ? 4.676 -23.719 -18.375 1 98.69 161 LYS A O 1
ATOM 1173 N N . VAL A 1 162 ? 6.57 -22.484 -18.672 1 97.94 162 VAL A N 1
ATOM 1174 C CA . VAL A 1 162 ? 7.414 -23.672 -18.844 1 97.94 162 VAL A CA 1
ATOM 1175 C C . VAL A 1 162 ? 8.586 -23.609 -17.859 1 97.94 162 VAL A C 1
ATOM 1177 O O . VAL A 1 162 ? 9.305 -22.609 -17.812 1 97.94 162 VAL A O 1
ATOM 1180 N N . LYS A 1 163 ? 8.727 -24.641 -17.062 1 96.44 163 LYS A N 1
ATOM 1181 C CA . LYS A 1 163 ? 9.898 -24.75 -16.188 1 96.44 163 LYS A CA 1
ATOM 1182 C C . LYS A 1 163 ? 11.078 -25.344 -16.953 1 96.44 163 LYS A C 1
ATOM 1184 O O . LYS A 1 163 ? 10.914 -26.281 -17.734 1 96.44 163 LYS A O 1
ATOM 1189 N N . THR A 1 164 ? 12.219 -24.766 -16.75 1 96.19 164 THR A N 1
ATOM 1190 C CA . THR A 1 164 ? 13.453 -25.281 -17.328 1 96.19 164 THR A CA 1
ATOM 1191 C C . THR A 1 164 ? 14.445 -25.672 -16.25 1 96.19 164 THR A C 1
ATOM 1193 O O . THR A 1 164 ? 14.281 -25.297 -15.086 1 96.19 164 THR A O 1
ATOM 1196 N N . ALA A 1 165 ? 15.391 -26.453 -16.641 1 91.81 165 ALA A N 1
ATOM 1197 C CA . ALA A 1 165 ? 16.406 -26.891 -15.695 1 91.81 165 ALA A CA 1
ATOM 1198 C C . ALA A 1 165 ? 17.594 -25.922 -15.68 1 91.81 165 ALA A C 1
ATOM 1200 O O . ALA A 1 165 ? 18.156 -25.641 -14.625 1 91.81 165 ALA A O 1
ATOM 1201 N N . GLY A 1 166 ? 17.969 -25.422 -16.781 1 94.38 166 GLY A N 1
ATOM 1202 C CA . GLY A 1 166 ? 19.016 -24.422 -16.906 1 94.38 166 GLY A CA 1
ATOM 1203 C C . GLY A 1 166 ? 20.406 -25.016 -17.016 1 94.38 166 GLY A C 1
ATOM 1204 O O . GLY A 1 166 ? 21.359 -24.312 -17.359 1 94.38 166 GLY A O 1
ATOM 1205 N N . VAL A 1 167 ? 20.516 -26.344 -16.828 1 94.38 167 VAL A N 1
ATOM 1206 C CA . VAL A 1 167 ? 21.828 -27 -16.828 1 94.38 167 VAL A CA 1
ATOM 1207 C C . VAL A 1 167 ? 22.219 -27.391 -18.25 1 94.38 167 VAL A C 1
ATOM 1209 O O . VAL A 1 167 ? 23.391 -27.359 -18.609 1 94.38 167 VAL A O 1
ATOM 1212 N N . ASP A 1 168 ? 21.312 -27.734 -19.062 1 94.56 168 ASP A N 1
ATOM 1213 C CA . ASP A 1 168 ? 21.5 -28.094 -20.469 1 94.56 168 ASP A CA 1
ATOM 1214 C C . ASP A 1 168 ? 20.594 -27.25 -21.359 1 94.56 168 ASP A C 1
ATOM 1216 O O . ASP A 1 168 ? 19.422 -27.562 -21.562 1 94.56 168 ASP A O 1
ATOM 1220 N N . VAL A 1 169 ? 21.172 -26.281 -22 1 96.5 169 VAL A N 1
ATOM 1221 C CA . VAL A 1 169 ? 20.438 -25.312 -22.797 1 96.5 169 VAL A CA 1
ATOM 1222 C C . VAL A 1 169 ? 19.781 -26 -23.984 1 96.5 169 VAL A C 1
ATOM 1224 O O . VAL A 1 169 ? 18.641 -25.688 -24.344 1 96.5 169 VAL A O 1
ATOM 1227 N N . ALA A 1 170 ? 20.516 -26.938 -24.562 1 96.5 170 ALA A N 1
ATOM 1228 C CA . ALA A 1 170 ? 19.984 -27.641 -25.719 1 96.5 170 ALA A CA 1
ATOM 1229 C C . ALA A 1 170 ? 18.719 -28.422 -25.344 1 96.5 170 ALA A C 1
ATOM 1231 O O . ALA A 1 170 ? 17.766 -28.453 -26.125 1 96.5 170 ALA A O 1
ATOM 1232 N N . TYR A 1 171 ? 18.797 -29.031 -24.234 1 95.5 171 TYR A N 1
ATOM 1233 C CA . TYR A 1 171 ? 17.641 -29.766 -23.734 1 95.5 171 TYR A CA 1
ATOM 1234 C C . TYR A 1 171 ? 16.453 -28.828 -23.516 1 95.5 171 TYR A C 1
ATOM 1236 O O . TYR A 1 171 ? 15.336 -29.109 -23.953 1 95.5 171 TYR A O 1
ATOM 1244 N N . ASP A 1 172 ? 16.656 -27.703 -22.828 1 97 172 ASP A N 1
ATOM 1245 C CA . ASP A 1 172 ? 15.617 -26.734 -22.562 1 97 172 ASP A CA 1
ATOM 1246 C C . ASP A 1 172 ? 15.016 -26.188 -23.859 1 97 172 ASP A C 1
ATOM 1248 O O . ASP A 1 172 ? 13.797 -26.078 -23.969 1 97 172 ASP A O 1
ATOM 1252 N N . LEU A 1 173 ? 15.898 -25.922 -24.812 1 97.44 173 LEU A N 1
ATOM 1253 C CA . LEU A 1 173 ? 15.453 -25.375 -26.094 1 97.44 173 LEU A CA 1
ATOM 1254 C C . LEU A 1 173 ? 14.617 -26.406 -26.859 1 97.44 173 LEU A C 1
ATOM 1256 O O . LEU A 1 173 ? 13.625 -26.047 -27.5 1 97.44 173 LEU A O 1
ATOM 1260 N N . ALA A 1 174 ? 15.023 -27.641 -26.797 1 97.25 174 ALA A N 1
ATOM 1261 C CA . ALA A 1 174 ? 14.281 -28.703 -27.484 1 97.25 174 ALA A CA 1
ATOM 1262 C C . ALA A 1 174 ? 12.859 -28.812 -26.938 1 97.25 174 ALA A C 1
ATOM 1264 O O . ALA A 1 174 ? 11.906 -29 -27.688 1 97.25 174 ALA A O 1
ATOM 1265 N N . ARG A 1 175 ? 12.734 -28.703 -25.672 1 97 175 ARG A N 1
ATOM 1266 C CA . ARG A 1 175 ? 11.43 -28.75 -25.031 1 97 175 ARG A CA 1
ATOM 1267 C C . ARG A 1 175 ? 10.57 -27.562 -25.438 1 97 175 ARG A C 1
ATOM 1269 O O . ARG A 1 175 ? 9.391 -27.734 -25.766 1 97 175 ARG A O 1
ATOM 1276 N N . LEU A 1 176 ? 11.156 -26.375 -25.453 1 98 176 LEU A N 1
ATOM 1277 C CA . LEU A 1 176 ? 10.414 -25.172 -25.828 1 98 176 LEU A CA 1
ATOM 1278 C C . LEU A 1 176 ? 9.984 -25.234 -27.297 1 98 176 LEU A C 1
ATOM 1280 O O . LEU A 1 176 ? 8.891 -24.797 -27.641 1 98 176 LEU A O 1
ATOM 1284 N N . ARG A 1 177 ? 10.875 -25.766 -28.109 1 97.69 177 ARG A N 1
ATOM 1285 C CA . ARG A 1 177 ? 10.547 -25.938 -29.531 1 97.69 177 ARG A CA 1
ATOM 1286 C C . ARG A 1 177 ? 9.328 -26.844 -29.688 1 97.69 177 ARG A C 1
ATOM 1288 O O . ARG A 1 177 ? 8.43 -26.547 -30.484 1 97.69 177 ARG A O 1
ATOM 1295 N N . ALA A 1 178 ? 9.359 -27.938 -28.969 1 98.06 178 ALA A N 1
ATOM 1296 C CA . ALA A 1 178 ? 8.25 -28.891 -29.016 1 98.06 178 ALA A CA 1
ATOM 1297 C C . ALA A 1 178 ? 6.945 -28.234 -28.578 1 98.06 178 ALA A C 1
ATOM 1299 O O . ALA A 1 178 ? 5.895 -28.438 -29.188 1 98.06 178 ALA A O 1
ATOM 1300 N N . ILE A 1 179 ? 6.988 -27.438 -27.531 1 98.5 179 ILE A N 1
ATOM 1301 C CA . ILE A 1 179 ? 5.828 -26.719 -27.016 1 98.5 179 ILE A CA 1
ATOM 1302 C C . ILE A 1 179 ? 5.336 -25.703 -28.047 1 98.5 179 ILE A C 1
ATOM 1304 O O . ILE A 1 179 ? 4.141 -25.641 -28.328 1 98.5 179 ILE A O 1
ATOM 1308 N N . HIS A 1 180 ? 6.246 -24.969 -28.625 1 98.25 180 HIS A N 1
ATOM 1309 C CA . HIS A 1 180 ? 5.91 -23.938 -29.609 1 98.25 180 HIS A CA 1
ATOM 1310 C C . HIS A 1 180 ? 5.262 -24.562 -30.844 1 98.25 180 HIS A C 1
ATOM 1312 O O . HIS A 1 180 ? 4.32 -24 -31.406 1 98.25 180 HIS A O 1
ATOM 1318 N N . GLN A 1 181 ? 5.758 -25.641 -31.25 1 97.81 181 GLN A N 1
ATOM 1319 C CA . GLN A 1 181 ? 5.18 -26.328 -32.406 1 97.81 181 GLN A CA 1
ATOM 1320 C C . GLN A 1 181 ? 3.762 -26.797 -32.094 1 97.81 181 GLN A C 1
ATOM 1322 O O . GLN A 1 181 ? 2.879 -26.719 -32.969 1 97.81 181 GLN A O 1
ATOM 1327 N N . ALA A 1 182 ? 3.564 -27.328 -30.891 1 97.88 182 ALA A N 1
ATOM 1328 C CA . ALA A 1 182 ? 2.266 -27.844 -30.469 1 97.88 182 ALA A CA 1
ATOM 1329 C C . ALA A 1 182 ? 1.279 -26.719 -30.203 1 97.88 182 ALA A C 1
ATOM 1331 O O . ALA A 1 182 ? 0.068 -26.875 -30.359 1 97.88 182 ALA A O 1
ATOM 1332 N N . ALA A 1 183 ? 1.766 -25.547 -29.812 1 97.94 183 ALA A N 1
ATOM 1333 C CA . ALA A 1 183 ? 0.979 -24.359 -29.469 1 97.94 183 ALA A CA 1
ATOM 1334 C C . ALA A 1 183 ? 1.589 -23.094 -30.062 1 97.94 183 ALA A C 1
ATOM 1336 O O . ALA A 1 183 ? 2.051 -22.219 -29.344 1 97.94 183 ALA A O 1
ATOM 1337 N N . PRO A 1 184 ? 1.498 -22.891 -31.359 1 96.12 184 PRO A N 1
ATOM 1338 C CA . PRO A 1 184 ? 2.268 -21.875 -32.094 1 96.12 184 PRO A CA 1
ATOM 1339 C C . PRO A 1 184 ? 1.865 -20.453 -31.703 1 96.12 184 PRO A C 1
ATOM 1341 O O . PRO A 1 184 ? 2.654 -19.516 -31.859 1 96.12 184 PRO A O 1
ATOM 1344 N N . THR A 1 185 ? 0.713 -20.25 -31.141 1 94.25 185 THR A N 1
ATOM 1345 C CA . THR A 1 185 ? 0.258 -18.891 -30.891 1 94.25 185 THR A CA 1
ATOM 1346 C C . THR A 1 185 ? 0.333 -18.578 -29.391 1 94.25 185 THR A C 1
ATOM 1348 O O . THR A 1 185 ? 0.043 -17.453 -28.984 1 94.25 185 THR A O 1
ATOM 1351 N N . ALA A 1 186 ? 0.686 -19.516 -28.547 1 98.12 186 ALA A N 1
ATOM 1352 C CA . ALA A 1 186 ? 0.694 -19.297 -27.109 1 98.12 186 ALA A CA 1
ATOM 1353 C C . ALA A 1 186 ? 1.948 -18.547 -26.672 1 98.12 186 ALA A C 1
ATOM 1355 O O . ALA A 1 186 ? 3.068 -18.969 -26.969 1 98.12 186 ALA A O 1
ATOM 1356 N N . PRO A 1 187 ? 1.777 -17.344 -26.031 1 98.62 187 PRO A N 1
ATOM 1357 C CA . PRO A 1 187 ? 2.955 -16.766 -25.375 1 98.62 187 PRO A CA 1
ATOM 1358 C C . PRO A 1 187 ? 3.537 -17.688 -24.297 1 98.62 187 PRO A C 1
ATOM 1360 O O . PRO A 1 187 ? 2.787 -18.359 -23.594 1 98.62 187 PRO A O 1
ATOM 1363 N N . LEU A 1 188 ? 4.863 -17.703 -24.188 1 98.75 188 LEU A N 1
ATOM 1364 C CA . LEU A 1 188 ? 5.539 -18.594 -23.25 1 98.75 188 LEU A CA 1
ATOM 1365 C C . LEU A 1 188 ? 6.211 -17.781 -22.141 1 98.75 188 LEU A C 1
ATOM 1367 O O . LEU A 1 188 ? 6.922 -16.812 -22.406 1 98.75 188 LEU A O 1
ATOM 1371 N N . ILE A 1 189 ? 5.902 -18.109 -20.891 1 98.88 189 ILE A N 1
ATOM 1372 C CA . ILE A 1 189 ? 6.652 -17.672 -19.719 1 98.88 189 ILE A CA 1
ATOM 1373 C C . ILE A 1 189 ? 7.637 -18.766 -19.312 1 98.88 189 ILE A C 1
ATOM 1375 O O . ILE A 1 189 ? 7.242 -19.906 -19.047 1 98.88 189 ILE A O 1
ATOM 1379 N N . VAL A 1 190 ? 8.883 -18.469 -19.312 1 98.62 190 VAL A N 1
ATOM 1380 C CA . VAL A 1 190 ? 9.898 -19.469 -19 1 98.62 190 VAL A CA 1
ATOM 1381 C C . VAL A 1 190 ? 10.43 -19.219 -17.594 1 98.62 190 VAL A C 1
ATOM 1383 O O . VAL A 1 190 ? 10.844 -18.109 -17.25 1 98.62 190 VAL A O 1
ATOM 1386 N N . ASP A 1 191 ? 10.438 -20.266 -16.828 1 98.38 191 ASP A N 1
ATOM 1387 C CA . ASP A 1 191 ? 10.906 -20.172 -15.445 1 98.38 191 ASP A CA 1
ATOM 1388 C C . ASP A 1 191 ? 12.172 -21 -15.242 1 98.38 191 ASP A C 1
ATOM 1390 O O . ASP A 1 191 ? 12.125 -22.219 -15.242 1 98.38 191 ASP A O 1
ATOM 1394 N N . GLY A 1 192 ? 13.25 -20.297 -15.008 1 97.31 192 GLY A N 1
ATOM 1395 C CA . GLY A 1 192 ? 14.531 -20.953 -14.82 1 97.31 192 GLY A CA 1
ATOM 1396 C C . GLY A 1 192 ? 14.711 -21.516 -13.422 1 97.31 192 GLY A C 1
ATOM 1397 O O . GLY A 1 192 ? 15.57 -22.375 -13.195 1 97.31 192 GLY A O 1
ATOM 1398 N N . ASN A 1 193 ? 13.922 -21.047 -12.508 1 95.44 193 ASN A N 1
ATOM 1399 C CA . ASN A 1 193 ? 14.016 -21.469 -11.109 1 95.44 193 ASN A CA 1
ATOM 1400 C C . ASN A 1 193 ? 15.469 -21.531 -10.633 1 95.44 193 ASN A C 1
ATOM 1402 O O . ASN A 1 193 ? 15.898 -22.516 -10.047 1 95.44 193 ASN A O 1
ATOM 1406 N N . CYS A 1 194 ? 16.25 -20.531 -11.031 1 96.81 194 CYS A N 1
ATOM 1407 C CA . CYS A 1 194 ? 17.594 -20.312 -10.539 1 96.81 194 CYS A CA 1
ATOM 1408 C C . CYS A 1 194 ? 18.578 -21.281 -11.18 1 96.81 194 CYS A C 1
ATOM 1410 O O . CYS A 1 194 ? 19.703 -21.438 -10.695 1 96.81 194 CYS A O 1
ATOM 1412 N N . GLY A 1 195 ? 18.266 -21.922 -12.25 1 96.69 195 GLY A N 1
ATOM 1413 C CA . GLY A 1 195 ? 19.062 -23.031 -12.742 1 96.69 195 GLY A CA 1
ATOM 1414 C C . GLY A 1 195 ? 20.156 -22.609 -13.703 1 96.69 195 GLY A C 1
ATOM 1415 O O . GLY A 1 195 ? 21.094 -23.375 -13.961 1 96.69 195 GLY A O 1
ATOM 1416 N N . TYR A 1 196 ? 20.094 -21.422 -14.273 1 98.38 196 TYR A N 1
ATOM 1417 C CA . TYR A 1 196 ? 21.062 -20.953 -15.258 1 98.38 196 TYR A CA 1
ATOM 1418 C C . TYR A 1 196 ? 22.188 -20.203 -14.586 1 98.38 196 TYR A C 1
ATOM 1420 O O . TYR A 1 196 ? 22.094 -19.812 -13.422 1 98.38 196 TYR A O 1
ATOM 1428 N N . ASP A 1 197 ? 23.281 -20.078 -15.227 1 98.38 197 ASP A N 1
ATOM 1429 C CA . ASP A 1 197 ? 24.203 -18.969 -15.031 1 98.38 197 ASP A CA 1
ATOM 1430 C C . ASP A 1 197 ? 24.094 -17.953 -16.156 1 98.38 197 ASP A C 1
ATOM 1432 O O . ASP A 1 197 ? 23.266 -18.109 -17.062 1 98.38 197 ASP A O 1
ATOM 1436 N N . VAL A 1 198 ? 24.844 -16.891 -16.094 1 98.75 198 VAL A N 1
ATOM 1437 C CA . VAL A 1 198 ? 24.703 -15.789 -17.031 1 98.75 198 VAL A CA 1
ATOM 1438 C C . VAL A 1 198 ? 24.938 -16.281 -18.453 1 98.75 198 VAL A C 1
ATOM 1440 O O . VAL A 1 198 ? 24.141 -16 -19.344 1 98.75 198 VAL A O 1
ATOM 1443 N N . GLU A 1 199 ? 25.969 -17.062 -18.641 1 98.62 199 GLU A N 1
ATOM 1444 C CA . GLU A 1 199 ? 26.344 -17.531 -19.969 1 98.62 199 GLU A CA 1
ATOM 1445 C C . GLU A 1 199 ? 25.25 -18.406 -20.578 1 98.62 199 GLU A C 1
ATOM 1447 O O . GLU A 1 199 ? 24.812 -18.172 -21.703 1 98.62 199 GLU A O 1
ATOM 1452 N N . ARG A 1 200 ? 24.781 -19.359 -19.828 1 98.75 200 ARG A N 1
ATOM 1453 C CA . ARG A 1 200 ? 23.734 -20.266 -20.328 1 98.75 200 ARG A CA 1
ATOM 1454 C C . ARG A 1 200 ? 22.422 -19.531 -20.531 1 98.75 200 ARG A C 1
ATOM 1456 O O . ARG A 1 200 ? 21.703 -19.797 -21.5 1 98.75 200 ARG A O 1
ATOM 1463 N N . ALA A 1 201 ? 22.078 -18.609 -19.656 1 98.88 201 ALA A N 1
ATOM 1464 C CA . ALA A 1 201 ? 20.844 -17.844 -19.781 1 98.88 201 ALA A CA 1
ATOM 1465 C C . ALA A 1 201 ? 20.844 -17.016 -21.078 1 98.88 201 ALA A C 1
ATOM 1467 O O . ALA A 1 201 ? 19.859 -17.016 -21.812 1 98.88 201 ALA A O 1
ATOM 1468 N N . LEU A 1 202 ? 21.953 -16.312 -21.328 1 98.81 202 LEU A N 1
ATOM 1469 C CA . LEU A 1 202 ? 22.047 -15.477 -22.516 1 98.81 202 LEU A CA 1
ATOM 1470 C C . LEU A 1 202 ? 22.062 -16.328 -23.781 1 98.81 202 LEU A C 1
ATOM 1472 O O . LEU A 1 202 ? 21.469 -15.953 -24.797 1 98.81 202 LEU A O 1
ATOM 1476 N N . ALA A 1 203 ? 22.75 -17.469 -23.75 1 98.56 203 ALA A N 1
ATOM 1477 C CA . ALA A 1 203 ? 22.734 -18.391 -24.875 1 98.56 203 ALA A CA 1
ATOM 1478 C C . ALA A 1 203 ? 21.328 -18.891 -25.172 1 98.56 203 ALA A C 1
ATOM 1480 O O . ALA A 1 203 ? 20.922 -18.984 -26.328 1 98.56 203 ALA A O 1
ATOM 1481 N N . PHE A 1 204 ? 20.672 -19.266 -24.125 1 98.62 204 PHE A N 1
ATOM 1482 C CA . PHE A 1 204 ? 19.281 -19.734 -24.25 1 98.62 204 PHE A CA 1
ATOM 1483 C C . PHE A 1 204 ? 18.422 -18.656 -24.906 1 98.62 204 PHE A C 1
ATOM 1485 O O . PHE A 1 204 ? 17.656 -18.953 -25.828 1 98.62 204 PHE A O 1
ATOM 1492 N N . CYS A 1 205 ? 18.5 -17.406 -24.438 1 98.75 205 CYS A N 1
ATOM 1493 C CA . CYS A 1 205 ? 17.719 -16.297 -24.969 1 98.75 205 CYS A CA 1
ATOM 1494 C C . CYS A 1 205 ? 18.047 -16.047 -26.422 1 98.75 205 CYS A C 1
ATOM 1496 O O . CYS A 1 205 ? 17.156 -15.805 -27.234 1 98.75 205 CYS A O 1
ATOM 1498 N N . ALA A 1 206 ? 19.312 -16.094 -26.766 1 98.44 206 ALA A N 1
ATOM 1499 C CA . ALA A 1 206 ? 19.734 -15.914 -28.156 1 98.44 206 ALA A CA 1
ATOM 1500 C C . ALA A 1 206 ? 19.125 -16.984 -29.062 1 98.44 206 ALA A C 1
ATOM 1502 O O . ALA A 1 206 ? 18.688 -16.688 -30.172 1 98.44 206 ALA A O 1
ATOM 1503 N N . ALA A 1 207 ? 19.156 -18.172 -28.562 1 98.25 207 ALA A N 1
ATOM 1504 C CA . ALA A 1 207 ? 18.594 -19.281 -29.328 1 98.25 207 ALA A CA 1
ATOM 1505 C C . ALA A 1 207 ? 17.078 -19.109 -29.5 1 98.25 207 ALA A C 1
ATOM 1507 O O . ALA A 1 207 ? 16.547 -19.344 -30.594 1 98.25 207 ALA A O 1
ATOM 1508 N N . CYS A 1 208 ? 16.375 -18.734 -28.453 1 98.31 208 CYS A N 1
ATOM 1509 C CA . CYS A 1 208 ? 14.945 -18.5 -28.516 1 98.31 208 CYS A CA 1
ATOM 1510 C C . CYS A 1 208 ? 14.633 -17.422 -29.547 1 98.31 208 CYS A C 1
ATOM 1512 O O . CYS A 1 208 ? 13.68 -17.547 -30.328 1 98.31 208 CYS A O 1
ATOM 1514 N N . LYS A 1 209 ? 15.414 -16.375 -29.562 1 97.94 209 LYS A N 1
ATOM 1515 C CA . LYS A 1 209 ? 15.227 -15.305 -30.531 1 97.94 209 LYS A CA 1
ATOM 1516 C C . LYS A 1 209 ? 15.445 -15.812 -31.953 1 97.94 209 LYS A C 1
ATOM 1518 O O . LYS A 1 209 ? 14.656 -15.523 -32.844 1 97.94 209 LYS A O 1
ATOM 1523 N N . ALA A 1 210 ? 16.516 -16.516 -32.125 1 97.5 210 ALA A N 1
ATOM 1524 C CA . ALA A 1 210 ? 16.859 -17.031 -33.438 1 97.5 210 ALA A CA 1
ATOM 1525 C C . ALA A 1 210 ? 15.758 -17.906 -34 1 97.5 210 ALA A C 1
ATOM 1527 O O . ALA A 1 210 ? 15.523 -17.938 -35.219 1 97.5 210 ALA A O 1
ATOM 1528 N N . GLU A 1 211 ? 15.094 -18.609 -33.125 1 97 211 GLU A N 1
ATOM 1529 C CA . GLU A 1 211 ? 14.062 -19.562 -33.531 1 97 211 GLU A CA 1
ATOM 1530 C C . GLU A 1 211 ? 12.672 -18.938 -33.438 1 97 211 GLU A C 1
ATOM 1532 O O . GLU A 1 211 ? 11.664 -19.625 -33.625 1 97 211 GLU A O 1
ATOM 1537 N N . SER A 1 212 ? 12.555 -17.672 -33.125 1 97.19 212 SER A N 1
ATOM 1538 C CA . SER A 1 212 ? 11.32 -16.891 -33 1 97.19 212 SER A CA 1
ATOM 1539 C C . SER A 1 212 ? 10.367 -17.531 -32 1 97.19 212 SER A C 1
ATOM 1541 O O . SER A 1 212 ? 9.156 -17.594 -32.219 1 97.19 212 SER A O 1
ATOM 1543 N N . ILE A 1 213 ? 10.938 -18.141 -30.938 1 97.31 213 ILE A N 1
ATOM 1544 C CA . ILE A 1 213 ? 10.125 -18.625 -29.828 1 97.31 213 ILE A CA 1
ATOM 1545 C C . ILE A 1 213 ? 9.461 -17.453 -29.109 1 97.31 213 ILE A C 1
ATOM 1547 O O . ILE A 1 213 ? 10.125 -16.469 -28.766 1 97.31 213 ILE A O 1
ATOM 1551 N N . PRO A 1 214 ? 8.148 -17.5 -28.906 1 97.81 214 PRO A N 1
ATOM 1552 C CA . PRO A 1 214 ? 7.438 -16.344 -28.344 1 97.81 214 PRO A CA 1
ATOM 1553 C C . PRO A 1 214 ? 7.547 -16.266 -26.828 1 97.81 214 PRO A C 1
ATOM 1555 O O . PRO A 1 214 ? 6.527 -16.219 -26.125 1 97.81 214 PRO A O 1
ATOM 1558 N N . MET A 1 215 ? 8.719 -16.203 -26.297 1 98.25 215 MET A N 1
ATOM 1559 C CA . MET A 1 215 ? 8.945 -16 -24.875 1 98.25 215 MET A CA 1
ATOM 1560 C C . MET A 1 215 ? 8.633 -14.562 -24.469 1 98.25 215 MET A C 1
ATOM 1562 O O . MET A 1 215 ? 9.234 -13.625 -25 1 98.25 215 MET A O 1
ATOM 1566 N N . VAL A 1 216 ? 7.699 -14.406 -23.547 1 98.75 216 VAL A N 1
ATOM 1567 C CA . VAL A 1 216 ? 7.293 -13.055 -23.172 1 98.75 216 VAL A CA 1
ATOM 1568 C C . VAL A 1 216 ? 7.887 -12.688 -21.812 1 98.75 216 VAL A C 1
ATOM 1570 O O . VAL A 1 216 ? 7.898 -11.523 -21.422 1 98.75 216 VAL A O 1
ATOM 1573 N N . LEU A 1 217 ? 8.398 -13.703 -21.078 1 98.88 217 LEU A N 1
ATOM 1574 C CA . LEU A 1 217 ? 8.977 -13.477 -19.75 1 98.88 217 LEU A CA 1
ATOM 1575 C C . LEU A 1 217 ? 9.961 -14.586 -19.406 1 98.88 217 LEU A C 1
ATOM 1577 O O . LEU A 1 217 ? 9.695 -15.766 -19.641 1 98.88 217 LEU A O 1
ATOM 1581 N N . PHE A 1 218 ? 11.086 -14.219 -18.938 1 98.88 218 PHE A N 1
ATOM 1582 C CA . PHE A 1 218 ? 12.078 -15.133 -18.375 1 98.88 218 PHE A CA 1
ATOM 1583 C C . PHE A 1 218 ? 12.188 -14.961 -16.875 1 98.88 218 PHE A C 1
ATOM 1585 O O . PHE A 1 218 ? 12.836 -14.031 -16.391 1 98.88 218 PHE A O 1
ATOM 1592 N N . GLU A 1 219 ? 11.586 -15.93 -16.172 1 98.81 219 GLU A N 1
ATOM 1593 C CA . GLU A 1 219 ? 11.438 -15.82 -14.727 1 98.81 219 GLU A CA 1
ATOM 1594 C C . GLU A 1 219 ? 12.602 -16.469 -13.992 1 98.81 219 GLU A C 1
ATOM 1596 O O . GLU A 1 219 ? 12.891 -17.656 -14.211 1 98.81 219 GLU A O 1
ATOM 1601 N N . GLN A 1 220 ? 13.281 -15.711 -13.164 1 98.69 220 GLN A N 1
ATOM 1602 C CA . GLN A 1 220 ? 14.367 -16.062 -12.25 1 98.69 220 GLN A CA 1
ATOM 1603 C C . GLN A 1 220 ? 15.344 -17.031 -12.906 1 98.69 220 GLN A C 1
ATOM 1605 O O . GLN A 1 220 ? 15.523 -18.156 -12.438 1 98.69 220 GLN A O 1
ATOM 1610 N N . PRO A 1 221 ? 16.047 -16.625 -13.883 1 98.56 221 PRO A N 1
ATOM 1611 C CA . PRO A 1 221 ? 16.984 -17.531 -14.547 1 98.56 221 PRO A CA 1
ATOM 1612 C C . PRO A 1 221 ? 18.141 -17.938 -13.648 1 98.56 221 PRO A C 1
ATOM 1614 O O . PRO A 1 221 ? 18.578 -19.094 -13.672 1 98.56 221 PRO A O 1
ATOM 1617 N N . LEU A 1 222 ? 18.609 -17.031 -12.789 1 98.62 222 LEU A N 1
ATOM 1618 C CA . LEU A 1 222 ? 19.844 -17.25 -12.039 1 98.62 222 LEU A CA 1
ATOM 1619 C C . LEU A 1 222 ? 19.547 -17.438 -10.555 1 98.62 222 LEU A C 1
ATOM 1621 O O . LEU A 1 222 ? 18.438 -17.172 -10.102 1 98.62 222 LEU A O 1
ATOM 1625 N N . PRO A 1 223 ? 20.562 -17.906 -9.812 1 97.75 223 PRO A N 1
ATOM 1626 C CA . PRO A 1 223 ? 20.391 -18.062 -8.367 1 97.75 223 PRO A CA 1
ATOM 1627 C C . PRO A 1 223 ? 19.922 -16.766 -7.688 1 97.75 223 PRO A C 1
ATOM 1629 O O . PRO A 1 223 ? 20.297 -15.672 -8.109 1 97.75 223 PRO A O 1
ATOM 1632 N N . ARG A 1 224 ? 19.234 -16.906 -6.602 1 96.56 224 ARG A N 1
ATOM 1633 C CA . ARG A 1 224 ? 18.562 -15.852 -5.855 1 96.56 224 ARG A CA 1
ATOM 1634 C C . ARG A 1 224 ? 19.531 -14.719 -5.52 1 96.56 224 ARG A C 1
ATOM 1636 O O . ARG A 1 224 ? 19.172 -13.547 -5.609 1 96.56 224 ARG A O 1
ATOM 1643 N N . GLU A 1 225 ? 20.734 -15.055 -5.25 1 97.06 225 GLU A N 1
ATOM 1644 C CA . GLU A 1 225 ? 21.672 -14.078 -4.699 1 97.06 225 GLU A CA 1
ATOM 1645 C C . GLU A 1 225 ? 22.547 -13.469 -5.793 1 97.06 225 GLU A C 1
ATOM 1647 O O . GLU A 1 225 ? 23.375 -12.602 -5.52 1 97.06 225 GLU A O 1
ATOM 1652 N N . ASP A 1 226 ? 22.375 -13.961 -7.008 1 98.44 226 ASP A N 1
ATOM 1653 C CA . ASP A 1 226 ? 23.219 -13.445 -8.086 1 98.44 226 ASP A CA 1
ATOM 1654 C C . ASP A 1 226 ? 22.609 -12.172 -8.68 1 98.44 226 ASP A C 1
ATOM 1656 O O . ASP A 1 226 ? 22.203 -12.156 -9.844 1 98.44 226 ASP A O 1
ATOM 1660 N N . TRP A 1 227 ? 22.672 -11.078 -7.918 1 98.56 227 TRP A N 1
ATOM 1661 C CA . TRP A 1 227 ? 22.078 -9.805 -8.297 1 98.56 227 TRP A CA 1
ATOM 1662 C C . TRP A 1 227 ? 22.734 -9.25 -9.555 1 98.56 227 TRP A C 1
ATOM 1664 O O . TRP A 1 227 ? 22.047 -8.812 -10.484 1 98.56 227 TRP A O 1
ATOM 1674 N N . ALA A 1 228 ? 24.031 -9.305 -9.578 1 98.62 228 ALA A N 1
ATOM 1675 C CA . ALA A 1 228 ? 24.781 -8.766 -10.719 1 98.62 228 ALA A CA 1
ATOM 1676 C C . ALA A 1 228 ? 24.469 -9.555 -11.992 1 98.62 228 ALA A C 1
ATOM 1678 O O . ALA A 1 228 ? 24.312 -8.977 -13.062 1 98.62 228 ALA A O 1
ATOM 1679 N N . GLY A 1 229 ? 24.438 -10.922 -11.82 1 98.88 229 GLY A N 1
ATOM 1680 C CA . GLY A 1 229 ? 24.094 -11.758 -12.953 1 98.88 229 GLY A CA 1
ATOM 1681 C C . GLY A 1 229 ? 22.703 -11.5 -13.477 1 98.88 229 GLY A C 1
ATOM 1682 O O . GLY A 1 229 ? 22.484 -11.414 -14.688 1 98.88 229 GLY A O 1
ATOM 1683 N N . MET A 1 230 ? 21.766 -11.344 -12.578 1 98.88 230 MET A N 1
ATOM 1684 C CA . MET A 1 230 ? 20.391 -11.039 -12.961 1 98.88 230 MET A CA 1
ATOM 1685 C C . MET A 1 230 ? 20.328 -9.711 -13.711 1 98.88 230 MET A C 1
ATOM 1687 O O . MET A 1 230 ? 19.609 -9.594 -14.711 1 98.88 230 MET A O 1
ATOM 1691 N N . ALA A 1 231 ? 21 -8.703 -13.195 1 98.81 231 ALA A N 1
ATOM 1692 C CA . ALA A 1 231 ? 21.016 -7.398 -13.859 1 98.81 231 ALA A CA 1
ATOM 1693 C C . ALA A 1 231 ? 21.578 -7.516 -15.273 1 98.81 231 ALA A C 1
ATOM 1695 O O . ALA A 1 231 ? 21.062 -6.895 -16.203 1 98.81 231 ALA A O 1
ATOM 1696 N N . GLN A 1 232 ? 22.656 -8.312 -15.438 1 98.81 232 GLN A N 1
ATOM 1697 C CA . GLN A 1 232 ? 23.266 -8.516 -16.734 1 98.81 232 GLN A CA 1
ATOM 1698 C C . GLN A 1 232 ? 22.297 -9.195 -17.703 1 98.81 232 GLN A C 1
ATOM 1700 O O . GLN A 1 232 ? 22.156 -8.758 -18.844 1 98.81 232 GLN A O 1
ATOM 1705 N N . VAL A 1 233 ? 21.609 -10.234 -17.25 1 98.88 233 VAL A N 1
ATOM 1706 C CA . VAL A 1 233 ? 20.656 -10.945 -18.094 1 98.88 233 VAL A CA 1
ATOM 1707 C C . VAL A 1 233 ? 19.5 -10.023 -18.469 1 98.88 233 VAL A C 1
ATOM 1709 O O . VAL A 1 233 ? 19.062 -10 -19.625 1 98.88 233 VAL A O 1
ATOM 1712 N N . THR A 1 234 ? 19.047 -9.203 -17.516 1 98.88 234 THR A N 1
ATOM 1713 C CA . THR A 1 234 ? 17.953 -8.273 -17.766 1 98.88 234 THR A CA 1
ATOM 1714 C C . THR A 1 234 ? 18.328 -7.254 -18.828 1 98.88 234 THR A C 1
ATOM 1716 O O . THR A 1 234 ? 17.531 -6.926 -19.703 1 98.88 234 THR A O 1
ATOM 1719 N N . ALA A 1 235 ? 19.516 -6.82 -18.797 1 98.56 235 ALA A N 1
ATOM 1720 C CA . ALA A 1 235 ? 19.984 -5.781 -19.719 1 98.56 235 ALA A CA 1
ATOM 1721 C C . ALA A 1 235 ? 20.266 -6.352 -21.109 1 98.56 235 ALA A C 1
ATOM 1723 O O . ALA A 1 235 ? 20.094 -5.66 -22.109 1 98.56 235 ALA A O 1
ATOM 1724 N N . GLN A 1 236 ? 20.625 -7.637 -21.188 1 98.62 236 GLN A N 1
ATOM 1725 C CA . GLN A 1 236 ? 21.234 -8.109 -22.422 1 98.62 236 GLN A CA 1
ATOM 1726 C C . GLN A 1 236 ? 20.359 -9.148 -23.109 1 98.62 236 GLN A C 1
ATOM 1728 O O . GLN A 1 236 ? 20.531 -9.43 -24.297 1 98.62 236 GLN A O 1
ATOM 1733 N N . SER A 1 237 ? 19.422 -9.773 -22.453 1 98.38 237 SER A N 1
ATOM 1734 C CA . SER A 1 237 ? 18.734 -10.938 -22.984 1 98.38 237 SER A CA 1
ATOM 1735 C C . SER A 1 237 ? 17.75 -10.547 -24.094 1 98.38 237 SER A C 1
ATOM 1737 O O . SER A 1 237 ? 17.453 -11.352 -24.969 1 98.38 237 SER A O 1
ATOM 1739 N N . GLY A 1 238 ? 17.266 -9.289 -24.031 1 97.88 238 GLY A N 1
ATOM 1740 C CA . GLY A 1 238 ? 16.25 -8.844 -24.969 1 97.88 238 GLY A CA 1
ATOM 1741 C C . GLY A 1 238 ? 14.844 -9.281 -24.578 1 97.88 238 GLY A C 1
ATOM 1742 O O . GLY A 1 238 ? 13.883 -9.031 -25.312 1 97.88 238 GLY A O 1
ATOM 1743 N N . PHE A 1 239 ? 14.672 -9.961 -23.469 1 98.5 239 PHE A N 1
ATOM 1744 C CA . PHE A 1 239 ? 13.391 -10.383 -22.938 1 98.5 239 PHE A CA 1
ATOM 1745 C C . PHE A 1 239 ? 13.125 -9.727 -21.578 1 98.5 239 PHE A C 1
ATOM 1747 O O . PHE A 1 239 ? 14.07 -9.328 -20.891 1 98.5 239 PHE A O 1
ATOM 1754 N N . ALA A 1 240 ? 11.828 -9.547 -21.203 1 98.75 240 ALA A N 1
ATOM 1755 C CA . ALA A 1 240 ? 11.508 -9.188 -19.828 1 98.75 240 ALA A CA 1
ATOM 1756 C C . ALA A 1 240 ? 11.953 -10.273 -18.859 1 98.75 240 ALA A C 1
ATOM 1758 O O . ALA A 1 240 ? 11.812 -11.461 -19.141 1 98.75 240 ALA A O 1
ATOM 1759 N N . VAL A 1 241 ? 12.562 -9.898 -17.781 1 98.94 241 VAL A N 1
ATOM 1760 C CA . VAL A 1 241 ? 13.023 -10.82 -16.75 1 98.94 241 VAL A CA 1
ATOM 1761 C C . VAL A 1 241 ? 12.273 -10.562 -15.445 1 98.94 241 VAL A C 1
ATOM 1763 O O . VAL A 1 241 ? 12.109 -9.414 -15.039 1 98.94 241 VAL A O 1
ATOM 1766 N N . ALA A 1 242 ? 11.789 -11.625 -14.836 1 98.94 242 ALA A N 1
ATOM 1767 C CA . ALA A 1 242 ? 11.094 -11.508 -13.562 1 98.94 242 ALA A CA 1
ATOM 1768 C C . ALA A 1 242 ? 11.969 -12 -12.414 1 98.94 242 ALA A C 1
ATOM 1770 O O . ALA A 1 242 ? 12.664 -13.016 -12.547 1 98.94 242 ALA A O 1
ATOM 1771 N N . ALA A 1 243 ? 11.977 -11.258 -11.336 1 98.88 243 ALA A N 1
ATOM 1772 C CA . ALA A 1 243 ? 12.508 -11.758 -10.07 1 98.88 243 ALA A CA 1
ATOM 1773 C C . ALA A 1 243 ? 11.43 -12.492 -9.281 1 98.88 243 ALA A C 1
ATOM 1775 O O . ALA A 1 243 ? 10.344 -11.953 -9.047 1 98.88 243 ALA A O 1
ATOM 1776 N N . ASP A 1 244 ? 11.695 -13.711 -8.953 1 98.5 244 ASP A N 1
ATOM 1777 C CA . ASP A 1 244 ? 10.844 -14.508 -8.086 1 98.5 244 ASP A CA 1
ATOM 1778 C C . ASP A 1 244 ? 11.547 -14.828 -6.766 1 98.5 244 ASP A C 1
ATOM 1780 O O . ASP A 1 244 ? 11.383 -14.102 -5.781 1 98.5 244 ASP A O 1
ATOM 1784 N N . GLU A 1 245 ? 12.539 -15.758 -6.793 1 97.69 245 GLU A N 1
ATOM 1785 C CA . GLU A 1 245 ? 13.289 -16.094 -5.59 1 97.69 245 GLU A CA 1
ATOM 1786 C C . GLU A 1 245 ? 14.07 -14.891 -5.07 1 97.69 245 GLU A C 1
ATOM 1788 O O . GLU A 1 245 ? 14.32 -14.773 -3.869 1 97.69 245 GLU A O 1
ATOM 1793 N N . SER A 1 246 ? 14.391 -13.93 -5.895 1 98.19 246 SER A N 1
ATOM 1794 C CA . SER A 1 246 ? 15.148 -12.742 -5.523 1 98.19 246 SER A CA 1
ATOM 1795 C C . SER A 1 246 ? 14.227 -11.664 -4.957 1 98.19 246 SER A C 1
ATOM 1797 O O . SER A 1 246 ? 14.695 -10.68 -4.379 1 98.19 246 SER A O 1
ATOM 1799 N N . ALA A 1 247 ? 12.914 -11.812 -5.078 1 98.44 247 ALA A N 1
ATOM 1800 C CA . ALA A 1 247 ? 11.938 -10.844 -4.59 1 98.44 247 ALA A CA 1
ATOM 1801 C C . ALA A 1 247 ? 11.109 -11.43 -3.445 1 98.44 247 ALA A C 1
ATOM 1803 O O . ALA A 1 247 ? 10.039 -11.992 -3.67 1 98.44 247 ALA A O 1
ATOM 1804 N N . ARG A 1 248 ? 11.57 -11.203 -2.227 1 97.88 248 ARG A N 1
ATOM 1805 C CA . ARG A 1 248 ? 10.906 -11.805 -1.076 1 97.88 248 ARG A CA 1
ATOM 1806 C C . ARG A 1 248 ? 10.477 -10.742 -0.072 1 97.88 248 ARG A C 1
ATOM 1808 O O . ARG A 1 248 ? 9.898 -11.062 0.968 1 97.88 248 ARG A O 1
ATOM 1815 N N . SER A 1 249 ? 10.805 -9.508 -0.344 1 98.12 249 SER A N 1
ATOM 1816 C CA . SER A 1 249 ? 10.461 -8.406 0.556 1 98.12 249 SER A CA 1
ATOM 1817 C C . SER A 1 249 ? 10.383 -7.082 -0.193 1 98.12 249 SER A C 1
ATOM 1819 O O . SER A 1 249 ? 10.836 -6.98 -1.337 1 98.12 249 SER A O 1
ATOM 1821 N N . ALA A 1 250 ? 9.789 -6.133 0.453 1 98.56 250 ALA A N 1
ATOM 1822 C CA . ALA A 1 250 ? 9.766 -4.777 -0.091 1 98.56 250 ALA A CA 1
ATOM 1823 C C . ALA A 1 250 ? 11.172 -4.238 -0.289 1 98.56 250 ALA A C 1
ATOM 1825 O O . ALA A 1 250 ? 11.445 -3.527 -1.26 1 98.56 250 ALA A O 1
ATOM 1826 N N . HIS A 1 251 ? 12.07 -4.562 0.607 1 97.94 251 HIS A N 1
ATOM 1827 C CA . HIS A 1 251 ? 13.469 -4.16 0.485 1 97.94 251 HIS A CA 1
ATOM 1828 C C . HIS A 1 251 ? 14.102 -4.75 -0.77 1 97.94 251 HIS A C 1
ATOM 1830 O O . HIS A 1 251 ? 14.852 -4.066 -1.471 1 97.94 251 HIS A O 1
ATOM 1836 N N . ASP A 1 252 ? 13.805 -6.027 -1.056 1 98.69 252 ASP A N 1
ATOM 1837 C CA . ASP A 1 252 ? 14.297 -6.656 -2.277 1 98.69 252 ASP A CA 1
ATOM 1838 C C . ASP A 1 252 ? 13.805 -5.914 -3.516 1 98.69 252 ASP A C 1
ATOM 1840 O O . ASP A 1 252 ? 14.57 -5.676 -4.453 1 98.69 252 ASP A O 1
ATOM 1844 N N . VAL A 1 253 ? 12.516 -5.52 -3.498 1 98.88 253 VAL A N 1
ATOM 1845 C CA . VAL A 1 253 ? 11.93 -4.871 -4.664 1 98.88 253 VAL A CA 1
ATOM 1846 C C . VAL A 1 253 ? 12.555 -3.488 -4.855 1 98.88 253 VAL A C 1
ATOM 1848 O O . VAL A 1 253 ? 12.797 -3.061 -5.984 1 98.88 253 VAL A O 1
ATOM 1851 N N . LEU A 1 254 ? 12.852 -2.77 -3.764 1 98.44 254 LEU A N 1
ATOM 1852 C CA . LEU A 1 254 ? 13.555 -1.498 -3.859 1 98.44 254 LEU A CA 1
ATOM 1853 C C . LEU A 1 254 ? 14.922 -1.684 -4.504 1 98.44 254 LEU A C 1
ATOM 1855 O O . LEU A 1 254 ? 15.32 -0.897 -5.367 1 98.44 254 LEU A O 1
ATOM 1859 N N . ARG A 1 255 ? 15.602 -2.715 -4.059 1 98 255 ARG A N 1
ATOM 1860 C CA . ARG A 1 255 ? 16.922 -2.994 -4.617 1 98 255 ARG A CA 1
ATOM 1861 C C . ARG A 1 255 ? 16.828 -3.312 -6.105 1 98 255 ARG A C 1
ATOM 1863 O O . ARG A 1 255 ? 17.641 -2.812 -6.898 1 98 255 ARG A O 1
ATOM 1870 N N . ILE A 1 256 ? 15.852 -4.129 -6.449 1 98.75 256 ILE A N 1
ATOM 1871 C CA . ILE A 1 256 ? 15.648 -4.512 -7.844 1 98.75 256 ILE A CA 1
ATOM 1872 C C . ILE A 1 256 ? 15.383 -3.271 -8.688 1 98.75 256 ILE A C 1
ATOM 1874 O O . ILE A 1 256 ? 15.953 -3.115 -9.773 1 98.75 256 ILE A O 1
ATOM 1878 N N . ALA A 1 257 ? 14.547 -2.389 -8.203 1 97.94 257 ALA A N 1
ATOM 1879 C CA . ALA A 1 257 ? 14.227 -1.148 -8.906 1 97.94 257 ALA A CA 1
ATOM 1880 C C . ALA A 1 257 ? 15.469 -0.286 -9.094 1 97.94 257 ALA A C 1
ATOM 1882 O O . ALA A 1 257 ? 15.664 0.314 -10.156 1 97.94 257 ALA A O 1
ATOM 1883 N N . ARG A 1 258 ? 16.266 -0.243 -8.086 1 96.31 258 ARG A N 1
ATOM 1884 C CA . ARG A 1 258 ? 17.453 0.61 -8.078 1 96.31 258 ARG A CA 1
ATOM 1885 C C . ARG A 1 258 ? 18.531 0.059 -9.008 1 96.31 258 ARG A C 1
ATOM 1887 O O . ARG A 1 258 ? 19.172 0.814 -9.75 1 96.31 258 ARG A O 1
ATOM 1894 N N . GLU A 1 259 ? 18.672 -1.308 -9.016 1 97.56 259 GLU A N 1
ATOM 1895 C CA . GLU A 1 259 ? 19.828 -1.92 -9.664 1 97.56 259 GLU A CA 1
ATOM 1896 C C . GLU A 1 259 ? 19.469 -2.451 -11.047 1 97.56 259 GLU A C 1
ATOM 1898 O O . GLU A 1 259 ? 20.344 -2.867 -11.812 1 97.56 259 GLU A O 1
ATOM 1903 N N . GLY A 1 260 ? 18.188 -2.439 -11.367 1 97.81 260 GLY A N 1
ATOM 1904 C CA . GLY A 1 260 ? 17.766 -2.959 -12.664 1 97.81 260 GLY A CA 1
ATOM 1905 C C . GLY A 1 260 ? 17.938 -4.461 -12.789 1 97.81 260 GLY A C 1
ATOM 1906 O O . GLY A 1 260 ? 18.281 -4.961 -13.859 1 97.81 260 GLY A O 1
ATOM 1907 N N . THR A 1 261 ? 17.703 -5.203 -11.695 1 98 261 THR A N 1
ATOM 1908 C CA . THR A 1 261 ? 17.938 -6.641 -11.594 1 98 261 THR A CA 1
ATOM 1909 C C . THR A 1 261 ? 16.844 -7.414 -12.328 1 98 261 THR A C 1
ATOM 1911 O O . THR A 1 261 ? 17.047 -8.562 -12.734 1 98 261 THR A O 1
ATOM 1914 N N . ALA A 1 262 ? 15.695 -6.855 -12.5 1 98.81 262 ALA A N 1
ATOM 1915 C CA . ALA A 1 262 ? 14.555 -7.445 -13.188 1 98.81 262 ALA A CA 1
ATOM 1916 C C . ALA A 1 262 ? 13.57 -6.367 -13.641 1 98.81 262 ALA A C 1
ATOM 1918 O O . ALA A 1 262 ? 13.609 -5.238 -13.148 1 98.81 262 ALA A O 1
ATOM 1919 N N . SER A 1 263 ? 12.758 -6.695 -14.578 1 98.75 263 SER A N 1
ATOM 1920 C CA . SER A 1 263 ? 11.75 -5.758 -15.062 1 98.75 263 SER A CA 1
ATOM 1921 C C . SER A 1 263 ? 10.359 -6.117 -14.547 1 98.75 263 SER A C 1
ATOM 1923 O O . SER A 1 263 ? 9.422 -5.332 -14.672 1 98.75 263 SER A O 1
ATOM 1925 N N . VAL A 1 264 ? 10.156 -7.297 -13.977 1 98.94 264 VAL A N 1
ATOM 1926 C CA . VAL A 1 264 ? 8.891 -7.785 -13.438 1 98.94 264 VAL A CA 1
ATOM 1927 C C . VAL A 1 264 ? 9.125 -8.398 -12.055 1 98.94 264 VAL A C 1
ATOM 1929 O O . VAL A 1 264 ? 10.164 -9.016 -11.812 1 98.94 264 VAL A O 1
ATOM 1932 N N . ILE A 1 265 ? 8.281 -8.188 -11.117 1 98.94 265 ILE A N 1
ATOM 1933 C CA . ILE A 1 265 ? 8.336 -8.766 -9.781 1 98.94 265 ILE A CA 1
ATOM 1934 C C . ILE A 1 265 ? 7.258 -9.836 -9.633 1 98.94 265 ILE A C 1
ATOM 1936 O O . ILE A 1 265 ? 6.074 -9.562 -9.836 1 98.94 265 ILE A O 1
ATOM 1940 N N . ASN A 1 266 ? 7.617 -11.047 -9.352 1 98.94 266 ASN A N 1
ATOM 1941 C CA . ASN A 1 266 ? 6.641 -12.078 -9.016 1 98.94 266 ASN A CA 1
ATOM 1942 C C . ASN A 1 266 ? 6.254 -12.031 -7.543 1 98.94 266 ASN A C 1
ATOM 1944 O O . ASN A 1 266 ? 7.059 -12.375 -6.676 1 98.94 266 ASN A O 1
ATOM 1948 N N . ILE A 1 267 ? 5.051 -11.633 -7.285 1 98.88 267 ILE A N 1
ATOM 1949 C CA . ILE A 1 267 ? 4.508 -11.609 -5.93 1 98.88 267 ILE A CA 1
ATOM 1950 C C . ILE A 1 267 ? 3.994 -13 -5.559 1 98.88 267 ILE A C 1
ATOM 1952 O O . ILE A 1 267 ? 3.002 -13.469 -6.121 1 98.88 267 ILE A O 1
ATOM 1956 N N . LYS A 1 268 ? 4.66 -13.672 -4.754 1 98.69 268 LYS A N 1
ATOM 1957 C CA . LYS A 1 268 ? 4.176 -14.875 -4.09 1 98.69 268 LYS A CA 1
ATOM 1958 C C . LYS A 1 268 ? 4.008 -14.648 -2.59 1 98.69 268 LYS A C 1
ATOM 1960 O O . LYS A 1 268 ? 4.992 -14.492 -1.868 1 98.69 268 LYS A O 1
ATOM 1965 N N . LEU A 1 269 ? 2.834 -14.664 -2.127 1 98.62 269 LEU A N 1
ATOM 1966 C CA . LEU A 1 269 ? 2.535 -14.297 -0.747 1 98.62 269 LEU A CA 1
ATOM 1967 C C . LEU A 1 269 ? 3.217 -15.25 0.228 1 98.62 269 LEU A C 1
ATOM 1969 O O . LEU A 1 269 ? 3.613 -14.852 1.324 1 98.62 269 LEU A O 1
ATOM 1973 N N . MET A 1 270 ? 3.486 -16.453 -0.18 1 98.5 270 MET A N 1
ATOM 1974 C CA . MET A 1 270 ? 4.121 -17.469 0.67 1 98.5 270 MET A CA 1
ATOM 1975 C C . MET A 1 270 ? 5.57 -17.094 0.965 1 98.5 270 MET A C 1
ATOM 1977 O O . MET A 1 270 ? 6.191 -17.656 1.864 1 98.5 270 MET A O 1
ATOM 1981 N N . LYS A 1 271 ? 6.125 -16.125 0.213 1 97.31 271 LYS A N 1
ATOM 1982 C CA . LYS A 1 271 ? 7.512 -15.727 0.423 1 97.31 271 LYS A CA 1
ATOM 1983 C C . LYS A 1 271 ? 7.598 -14.508 1.34 1 97.31 271 LYS A C 1
ATOM 1985 O O . LYS A 1 271 ? 8.672 -14.18 1.845 1 97.31 271 LYS A O 1
ATOM 1990 N N . ALA A 1 272 ? 6.434 -13.797 1.503 1 96.44 272 ALA A N 1
ATOM 1991 C CA . ALA A 1 272 ? 6.594 -12.492 2.146 1 96.44 272 ALA A CA 1
ATOM 1992 C C . ALA A 1 272 ? 5.473 -12.242 3.148 1 96.44 272 ALA A C 1
ATOM 1994 O O . ALA A 1 272 ? 5.641 -11.469 4.098 1 96.44 272 ALA A O 1
ATOM 1995 N N . GLY A 1 273 ? 4.281 -12.891 2.98 1 98 273 GLY A N 1
ATOM 1996 C CA . GLY A 1 273 ? 3.082 -12.492 3.695 1 98 273 GLY A CA 1
ATOM 1997 C C . GLY A 1 273 ? 2.264 -11.453 2.953 1 98 273 GLY A C 1
ATOM 1998 O O . GLY A 1 273 ? 2.717 -10.898 1.945 1 98 273 GLY A O 1
ATOM 1999 N N . VAL A 1 274 ? 1.056 -11.188 3.445 1 98.81 274 VAL A N 1
ATOM 2000 C CA . VAL A 1 274 ? 0.109 -10.32 2.748 1 98.81 274 VAL A CA 1
ATOM 2001 C C . VAL A 1 274 ? 0.515 -8.859 2.926 1 98.81 274 VAL A C 1
ATOM 2003 O O . VAL A 1 274 ? 0.627 -8.117 1.948 1 98.81 274 VAL A O 1
ATOM 2006 N N . ALA A 1 275 ? 0.768 -8.414 4.168 1 98.69 275 ALA A N 1
ATOM 2007 C CA . ALA A 1 275 ? 1.12 -7.023 4.449 1 98.69 275 ALA A CA 1
ATOM 2008 C C . ALA A 1 275 ? 2.371 -6.609 3.68 1 98.69 275 ALA A C 1
ATOM 2010 O O . ALA A 1 275 ? 2.396 -5.551 3.047 1 98.69 275 ALA A O 1
ATOM 2011 N N . GLU A 1 276 ? 3.379 -7.473 3.699 1 98.56 276 GLU A N 1
ATOM 2012 C CA . GLU A 1 276 ? 4.617 -7.215 2.969 1 98.56 276 GLU A CA 1
ATOM 2013 C C . GLU A 1 276 ? 4.387 -7.246 1.461 1 98.56 276 GLU A C 1
ATOM 2015 O O . GLU A 1 276 ? 4.953 -6.438 0.723 1 98.56 276 GLU A O 1
ATOM 2020 N N . GLY A 1 277 ? 3.574 -8.172 1.009 1 98.81 277 GLY A N 1
ATOM 2021 C CA . GLY A 1 277 ? 3.227 -8.234 -0.402 1 98.81 277 GLY A CA 1
ATOM 2022 C C . GLY A 1 277 ? 2.59 -6.961 -0.921 1 98.81 277 GLY A C 1
ATOM 2023 O O . GLY A 1 277 ? 2.875 -6.531 -2.041 1 98.81 277 GLY A O 1
ATOM 2024 N N . LEU A 1 278 ? 1.788 -6.352 -0.106 1 98.88 278 LEU A N 1
ATOM 2025 C CA . LEU A 1 278 ? 1.144 -5.102 -0.495 1 98.88 278 LEU A CA 1
ATOM 2026 C C . LEU A 1 278 ? 2.172 -3.99 -0.669 1 98.88 278 LEU A C 1
ATOM 2028 O O . LEU A 1 278 ? 2.053 -3.166 -1.578 1 98.88 278 LEU A O 1
ATOM 2032 N N . LYS A 1 279 ? 3.184 -3.943 0.205 1 98.69 279 LYS A N 1
ATOM 2033 C CA . LYS A 1 279 ? 4.262 -2.973 0.036 1 98.69 279 LYS A CA 1
ATOM 2034 C C . LYS A 1 279 ? 5.047 -3.238 -1.246 1 98.69 279 LYS A C 1
ATOM 2036 O O . LYS A 1 279 ? 5.387 -2.305 -1.977 1 98.69 279 LYS A O 1
ATOM 2041 N N . MET A 1 280 ? 5.312 -4.531 -1.495 1 98.88 280 MET A N 1
ATOM 2042 C CA . MET A 1 280 ? 6.035 -4.91 -2.707 1 98.88 280 MET A CA 1
ATOM 2043 C C . MET A 1 280 ? 5.297 -4.43 -3.953 1 98.88 280 MET A C 1
ATOM 2045 O O . MET A 1 280 ? 5.914 -3.877 -4.867 1 98.88 280 MET A O 1
ATOM 2049 N N . ILE A 1 281 ? 3.982 -4.582 -3.994 1 98.94 281 ILE A N 1
ATOM 2050 C CA . ILE A 1 281 ? 3.148 -4.188 -5.125 1 98.94 281 ILE A CA 1
ATOM 2051 C C . ILE A 1 281 ? 3.24 -2.678 -5.332 1 98.94 281 ILE A C 1
ATOM 2053 O O . ILE A 1 281 ? 3.461 -2.213 -6.453 1 98.94 281 ILE A O 1
ATOM 2057 N N . ALA A 1 282 ? 3.111 -1.921 -4.25 1 98.62 282 ALA A N 1
ATOM 2058 C CA . ALA A 1 282 ? 3.146 -0.463 -4.328 1 98.62 282 ALA A CA 1
ATOM 2059 C C . ALA A 1 282 ? 4.48 0.024 -4.891 1 98.62 282 ALA A C 1
ATOM 2061 O O . ALA A 1 282 ? 4.512 0.907 -5.75 1 98.62 282 ALA A O 1
ATOM 2062 N N . ILE A 1 283 ? 5.574 -0.564 -4.445 1 98.69 283 ILE A N 1
ATOM 2063 C CA . ILE A 1 283 ? 6.914 -0.174 -4.875 1 98.69 283 ILE A CA 1
ATOM 2064 C C . ILE A 1 283 ? 7.098 -0.508 -6.355 1 98.69 283 ILE A C 1
ATOM 2066 O O . ILE A 1 283 ? 7.594 0.316 -7.125 1 98.69 283 ILE A O 1
ATOM 2070 N N . ALA A 1 284 ? 6.676 -1.714 -6.727 1 98.81 284 ALA A N 1
ATOM 2071 C CA . ALA A 1 284 ? 6.816 -2.127 -8.125 1 98.81 284 ALA A CA 1
ATOM 2072 C C . ALA A 1 284 ? 6.062 -1.181 -9.055 1 98.81 284 ALA A C 1
ATOM 2074 O O . ALA A 1 284 ? 6.609 -0.722 -10.055 1 98.81 284 ALA A O 1
ATOM 2075 N N . GLN A 1 285 ? 4.859 -0.836 -8.68 1 98.44 285 GLN A N 1
ATOM 2076 C CA . GLN A 1 285 ? 4.047 0.066 -9.492 1 98.44 285 GLN A CA 1
ATOM 2077 C C . GLN A 1 285 ? 4.695 1.445 -9.594 1 98.44 285 GLN A C 1
ATOM 2079 O O . GLN A 1 285 ? 4.777 2.02 -10.68 1 98.44 285 GLN A O 1
ATOM 2084 N N . ALA A 1 286 ? 5.188 1.911 -8.523 1 97.5 286 ALA A N 1
ATOM 2085 C CA . ALA A 1 286 ? 5.797 3.24 -8.484 1 97.5 286 ALA A CA 1
ATOM 2086 C C . ALA A 1 286 ? 7.082 3.275 -9.305 1 97.5 286 ALA A C 1
ATOM 2088 O O . ALA A 1 286 ? 7.418 4.301 -9.906 1 97.5 286 ALA A O 1
ATOM 2089 N N . ALA A 1 287 ? 7.773 2.16 -9.312 1 98.19 287 ALA A N 1
ATOM 2090 C CA . ALA A 1 287 ? 9.07 2.088 -9.977 1 98.19 287 ALA A CA 1
ATOM 2091 C C . ALA A 1 287 ? 8.914 1.742 -11.461 1 98.19 287 ALA A C 1
ATOM 2093 O O . ALA A 1 287 ? 9.898 1.675 -12.195 1 98.19 287 ALA A O 1
ATOM 2094 N N . GLY A 1 288 ? 7.684 1.456 -11.898 1 98 288 GLY A N 1
ATOM 2095 C CA . GLY A 1 288 ? 7.43 1.111 -13.289 1 98 288 GLY A CA 1
ATOM 2096 C C . GLY A 1 288 ? 7.781 -0.327 -13.617 1 98 288 GLY A C 1
ATOM 2097 O O . GLY A 1 288 ? 8.047 -0.655 -14.773 1 98 288 GLY A O 1
ATOM 2098 N N . LEU A 1 289 ? 7.883 -1.164 -12.617 1 98.69 289 LEU A N 1
ATOM 2099 C CA . LEU A 1 289 ? 8.117 -2.59 -12.812 1 98.69 289 LEU A CA 1
ATOM 2100 C C . LEU A 1 289 ? 6.809 -3.324 -13.078 1 98.69 289 LEU A C 1
ATOM 2102 O O . LEU A 1 289 ? 5.77 -2.986 -12.508 1 98.69 289 LEU A O 1
ATOM 2106 N N . GLY A 1 290 ? 6.844 -4.328 -14 1 98.75 290 GLY A N 1
ATOM 2107 C CA . GLY A 1 290 ? 5.684 -5.195 -14.164 1 98.75 290 GLY A CA 1
ATOM 2108 C C . GLY A 1 290 ? 5.41 -6.059 -12.945 1 98.75 290 GLY A C 1
ATOM 2109 O O . GLY A 1 290 ? 6.258 -6.18 -12.062 1 98.75 290 GLY A O 1
ATOM 2110 N N . LEU A 1 291 ? 4.23 -6.574 -12.891 1 98.94 291 LEU A N 1
ATOM 2111 C CA . LEU A 1 291 ? 3.85 -7.426 -11.766 1 98.94 291 LEU A CA 1
ATOM 2112 C C . LEU A 1 291 ? 3.373 -8.789 -12.25 1 98.94 291 LEU A C 1
ATOM 2114 O O . LEU A 1 291 ? 2.646 -8.883 -13.242 1 98.94 291 LEU A O 1
ATOM 2118 N N . MET A 1 292 ? 3.842 -9.789 -11.625 1 98.94 292 MET A N 1
ATOM 2119 C CA . MET A 1 292 ? 3.365 -11.164 -11.695 1 98.94 292 MET A CA 1
ATOM 2120 C C . MET A 1 292 ? 2.857 -11.641 -10.344 1 98.94 292 MET A C 1
ATOM 2122 O O . MET A 1 292 ? 3.379 -11.227 -9.305 1 98.94 292 MET A O 1
ATOM 2126 N N . ILE A 1 293 ? 1.762 -12.328 -10.273 1 98.88 293 ILE A N 1
ATOM 2127 C CA . ILE A 1 293 ? 1.321 -13.008 -9.062 1 98.88 293 ILE A CA 1
ATOM 2128 C C . ILE A 1 293 ? 1.415 -14.523 -9.258 1 98.88 293 ILE A C 1
ATOM 2130 O O . ILE A 1 293 ? 0.969 -15.055 -10.273 1 98.88 293 ILE A O 1
ATOM 2134 N N . GLY A 1 294 ? 2.127 -15.18 -8.414 1 98.19 294 GLY A N 1
ATOM 2135 C CA . GLY A 1 294 ? 2.301 -16.625 -8.484 1 98.19 294 GLY A CA 1
ATOM 2136 C C . GLY A 1 294 ? 2.117 -17.312 -7.148 1 98.19 294 GLY A C 1
ATOM 2137 O O . GLY A 1 294 ? 1.608 -16.703 -6.199 1 98.19 294 GLY A O 1
ATOM 2138 N N . GLY A 1 295 ? 2.42 -18.625 -7.086 1 94.94 295 GLY A N 1
ATOM 2139 C CA . GLY A 1 295 ? 2.234 -19.406 -5.875 1 94.94 295 GLY A CA 1
ATOM 2140 C C . GLY A 1 295 ? 3.275 -20.5 -5.703 1 94.94 295 GLY A C 1
ATOM 2141 O O . GLY A 1 295 ? 4.27 -20.531 -6.43 1 94.94 295 GLY A O 1
ATOM 2142 N N . MET A 1 296 ? 3.223 -21.234 -4.52 1 92.19 296 MET A N 1
ATOM 2143 C CA . MET A 1 296 ? 4.074 -22.344 -4.117 1 92.19 296 MET A CA 1
ATOM 2144 C C . MET A 1 296 ? 3.262 -23.625 -3.969 1 92.19 296 MET A C 1
ATOM 2146 O O . MET A 1 296 ? 3.271 -24.25 -2.91 1 92.19 296 MET A O 1
ATOM 2150 N N . VAL A 1 297 ? 2.428 -23.969 -4.934 1 95.31 297 VAL A N 1
ATOM 2151 C CA . VAL A 1 297 ? 1.561 -25.141 -4.961 1 95.31 297 VAL A CA 1
ATOM 2152 C C . VAL A 1 297 ? 0.487 -25.016 -3.881 1 95.31 297 VAL A C 1
ATOM 2154 O O . VAL A 1 297 ? 0.342 -25.906 -3.035 1 95.31 297 VAL A O 1
ATOM 2157 N N . GLU A 1 298 ? -0.179 -24.031 -3.842 1 97.56 298 GLU A N 1
ATOM 2158 C CA . GLU A 1 298 ? -1.308 -23.766 -2.955 1 97.56 298 GLU A CA 1
ATOM 2159 C C . GLU A 1 298 ? -2.6 -24.359 -3.51 1 97.56 298 GLU A C 1
ATOM 2161 O O . GLU A 1 298 ? -2.711 -24.609 -4.711 1 97.56 298 GLU A O 1
ATOM 2166 N N . SER A 1 299 ? -3.537 -24.641 -2.678 1 97.94 299 SER A N 1
ATOM 2167 C CA . SER A 1 299 ? -4.879 -25.062 -3.072 1 97.94 299 SER A CA 1
ATOM 2168 C C . SER A 1 299 ? -5.711 -23.875 -3.555 1 97.94 299 SER A C 1
ATOM 2170 O O . SER A 1 299 ? -5.203 -22.75 -3.652 1 97.94 299 SER A O 1
ATOM 2172 N N . ILE A 1 300 ? -6.988 -24.172 -3.816 1 98 300 ILE A N 1
ATOM 2173 C CA . ILE A 1 300 ? -7.938 -23.141 -4.25 1 98 300 ILE A CA 1
ATOM 2174 C C . ILE A 1 300 ? -8.102 -22.094 -3.16 1 98 300 ILE A C 1
ATOM 2176 O O . ILE A 1 300 ? -8.414 -20.938 -3.449 1 98 300 ILE A O 1
ATOM 2180 N N . LEU A 1 301 ? -7.816 -22.469 -1.901 1 98.56 301 LEU A N 1
ATOM 2181 C CA . LEU A 1 301 ? -7.977 -21.531 -0.789 1 98.56 301 LEU A CA 1
ATOM 2182 C C . LEU A 1 301 ? -7.004 -20.359 -0.913 1 98.56 301 LEU A C 1
ATOM 2184 O O . LEU A 1 301 ? -7.422 -19.219 -1.105 1 98.56 301 LEU A O 1
ATOM 2188 N N . ALA A 1 302 ? -5.73 -20.641 -0.941 1 98.75 302 ALA A N 1
ATOM 2189 C CA . ALA A 1 302 ? -4.734 -19.562 -0.989 1 98.75 302 ALA A CA 1
ATOM 2190 C C . ALA A 1 302 ? -4.695 -18.906 -2.367 1 98.75 302 ALA A C 1
ATOM 2192 O O . ALA A 1 302 ? -4.438 -17.719 -2.482 1 98.75 302 ALA A O 1
ATOM 2193 N N . MET A 1 303 ? -4.992 -19.672 -3.402 1 98.62 303 MET A N 1
ATOM 2194 C CA . MET A 1 303 ? -4.949 -19.078 -4.742 1 98.62 303 MET A CA 1
ATOM 2195 C C . MET A 1 303 ? -6.105 -18.109 -4.953 1 98.62 303 MET A C 1
ATOM 2197 O O . MET A 1 303 ? -5.965 -17.125 -5.668 1 98.62 303 MET A O 1
ATOM 2201 N N . SER A 1 304 ? -7.234 -18.406 -4.293 1 98.81 304 SER A N 1
ATOM 2202 C CA . SER A 1 304 ? -8.336 -17.453 -4.348 1 98.81 304 SER A CA 1
ATOM 2203 C C . SER A 1 304 ? -7.992 -16.156 -3.598 1 98.81 304 SER A C 1
ATOM 2205 O O . SER A 1 304 ? -8.352 -15.07 -4.031 1 98.81 304 SER A O 1
ATOM 2207 N N . PHE A 1 305 ? -7.332 -16.328 -2.482 1 98.88 305 PHE A N 1
ATOM 2208 C CA . PHE A 1 305 ? -6.871 -15.125 -1.787 1 98.88 305 PHE A CA 1
ATOM 2209 C C . PHE A 1 305 ? -5.977 -14.289 -2.691 1 98.88 305 PHE A C 1
ATOM 2211 O O . PHE A 1 305 ? -6.191 -13.078 -2.836 1 98.88 305 PHE A O 1
ATOM 2218 N N . SER A 1 306 ? -5.023 -14.953 -3.348 1 98.94 306 SER A N 1
ATOM 2219 C CA . SER A 1 306 ? -4.098 -14.258 -4.242 1 98.94 306 SER A CA 1
ATOM 2220 C C . SER A 1 306 ? -4.836 -13.617 -5.41 1 98.94 306 SER A C 1
ATOM 2222 O O . SER A 1 306 ? -4.484 -12.516 -5.844 1 98.94 306 SER A O 1
ATOM 2224 N N . ALA A 1 307 ? -5.832 -14.297 -5.902 1 98.94 307 ALA A N 1
ATOM 2225 C CA . ALA A 1 307 ? -6.645 -13.734 -6.977 1 98.94 307 ALA A CA 1
ATOM 2226 C C . ALA A 1 307 ? -7.344 -12.453 -6.52 1 98.94 307 ALA A C 1
ATOM 2228 O O . ALA A 1 307 ? -7.387 -11.461 -7.258 1 98.94 307 ALA A O 1
ATOM 2229 N N . ASN A 1 308 ? -7.93 -12.492 -5.32 1 98.94 308 ASN A N 1
ATOM 2230 C CA . ASN A 1 308 ? -8.562 -11.305 -4.766 1 98.94 308 ASN A CA 1
ATOM 2231 C C . ASN A 1 308 ? -7.574 -10.148 -4.625 1 98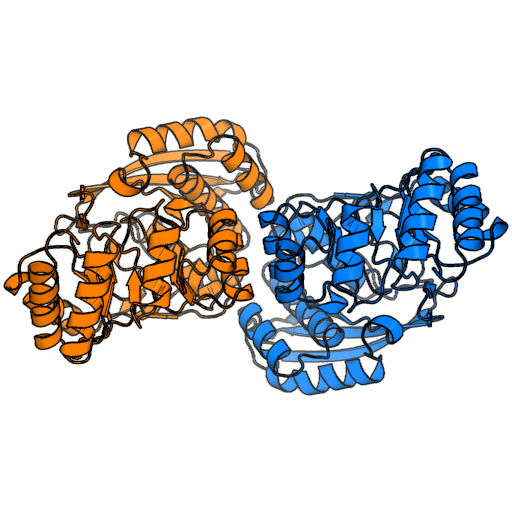.94 308 ASN A C 1
ATOM 2233 O O . ASN A 1 308 ? -7.906 -9 -4.93 1 98.94 308 ASN A O 1
ATOM 2237 N N . LEU A 1 309 ? -6.363 -10.469 -4.172 1 98.88 309 LEU A N 1
ATOM 2238 C CA . LEU A 1 309 ? -5.34 -9.438 -4.008 1 98.88 309 LEU A CA 1
ATOM 2239 C C . LEU A 1 309 ? -4.965 -8.82 -5.352 1 98.88 309 LEU A C 1
ATOM 2241 O O . LEU A 1 309 ? -4.93 -7.598 -5.492 1 98.88 309 LEU A O 1
ATOM 2245 N N . ALA A 1 310 ? -4.719 -9.664 -6.383 1 98.88 310 ALA A N 1
ATOM 2246 C CA . ALA A 1 310 ? -4.316 -9.195 -7.703 1 98.88 310 ALA A CA 1
ATOM 2247 C C . ALA A 1 310 ? -5.43 -8.383 -8.359 1 98.88 310 ALA A C 1
ATOM 2249 O O . ALA A 1 310 ? -5.184 -7.305 -8.906 1 98.88 310 ALA A O 1
ATOM 2250 N N . ALA A 1 311 ? -6.641 -8.898 -8.25 1 98.81 311 ALA A N 1
ATOM 2251 C CA . ALA A 1 311 ? -7.785 -8.227 -8.859 1 98.81 311 ALA A CA 1
ATOM 2252 C C . ALA A 1 311 ? -8.102 -6.918 -8.148 1 98.81 311 ALA A C 1
ATOM 2254 O O . ALA A 1 311 ? -8.594 -5.969 -8.766 1 98.81 311 ALA A O 1
ATOM 2255 N N . GLY A 1 312 ? -7.875 -6.898 -6.891 1 98.75 312 GLY A N 1
ATOM 2256 C CA . GLY A 1 312 ? -8.125 -5.703 -6.105 1 98.75 312 GLY A CA 1
ATOM 2257 C C . GLY A 1 312 ? -7.148 -4.578 -6.398 1 98.75 312 GLY A C 1
ATOM 2258 O O . GLY A 1 312 ? -7.555 -3.43 -6.59 1 98.75 312 GLY A O 1
ATOM 2259 N N . ASN A 1 313 ? -5.883 -4.898 -6.414 1 98.69 313 ASN A N 1
ATOM 2260 C CA . ASN A 1 313 ? -4.836 -3.898 -6.598 1 98.69 313 ASN A CA 1
ATOM 2261 C C . ASN A 1 313 ? -4.707 -3.488 -8.062 1 98.69 313 ASN A C 1
ATOM 2263 O O . ASN A 1 313 ? -4.398 -2.334 -8.359 1 98.69 313 ASN A O 1
ATOM 2267 N N . GLY A 1 314 ? -4.887 -4.488 -8.992 1 98.44 314 GLY A N 1
ATOM 2268 C CA . GLY A 1 314 ? -4.641 -4.238 -10.398 1 98.44 314 GLY A CA 1
ATOM 2269 C C . GLY A 1 314 ? -3.166 -4.125 -10.742 1 98.44 314 GLY A C 1
ATOM 2270 O O . GLY A 1 314 ? -2.311 -4.223 -9.859 1 98.44 314 GLY A O 1
ATOM 2271 N N . GLY A 1 315 ? -2.916 -4.078 -12.016 1 97.75 315 GLY A N 1
ATOM 2272 C CA . GLY A 1 315 ? -1.572 -3.793 -12.5 1 97.75 315 GLY A CA 1
ATOM 2273 C C . GLY A 1 315 ? -0.755 -5.043 -12.766 1 97.75 315 GLY A C 1
ATOM 2274 O O . GLY A 1 315 ? 0.429 -4.957 -13.094 1 97.75 315 GLY A O 1
ATOM 2275 N N . PHE A 1 316 ? -1.361 -6.188 -12.664 1 98.69 316 PHE A N 1
ATOM 2276 C CA . PHE A 1 316 ? -0.628 -7.43 -12.883 1 98.69 316 PHE A CA 1
ATOM 2277 C C . PHE A 1 316 ? -0.642 -7.812 -14.359 1 98.69 316 PHE A C 1
ATOM 2279 O O . PHE A 1 316 ? -1.71 -7.992 -14.945 1 98.69 316 PHE A O 1
ATOM 2286 N N . ASP A 1 317 ? 0.553 -7.938 -14.891 1 97.94 317 ASP A N 1
ATOM 2287 C CA . ASP A 1 317 ? 0.73 -8.32 -16.281 1 97.94 317 ASP A CA 1
ATOM 2288 C C . ASP A 1 317 ? 0.685 -9.836 -16.453 1 97.94 317 ASP A C 1
ATOM 2290 O O . ASP A 1 317 ? 0.322 -10.336 -17.516 1 97.94 317 ASP A O 1
ATOM 2294 N N . PHE A 1 318 ? 1.103 -10.531 -15.438 1 98.81 318 PHE A N 1
ATOM 2295 C CA . PHE A 1 318 ? 1.217 -11.984 -15.469 1 98.81 318 PHE A CA 1
ATOM 2296 C C . PHE A 1 318 ? 0.51 -12.617 -14.281 1 98.81 318 PHE A C 1
ATOM 2298 O O . PHE A 1 318 ? 0.825 -12.305 -13.125 1 98.81 318 PHE A O 1
ATOM 2305 N N . ILE A 1 319 ? -0.462 -13.406 -14.547 1 98.88 319 ILE A N 1
ATOM 2306 C CA . ILE A 1 319 ? -1.223 -14.133 -13.539 1 98.88 319 ILE A CA 1
ATOM 2307 C C . ILE A 1 319 ? -0.892 -15.625 -13.617 1 98.88 319 ILE A C 1
ATOM 2309 O O . ILE A 1 319 ? -1.187 -16.281 -14.617 1 98.88 319 ILE A O 1
ATOM 2313 N N . ASP A 1 320 ? -0.199 -16.109 -12.633 1 98.81 320 ASP A N 1
ATOM 2314 C CA . ASP A 1 320 ? 0.181 -17.516 -12.531 1 98.81 320 ASP A CA 1
ATOM 2315 C C . ASP A 1 320 ? -0.435 -18.172 -11.297 1 98.81 320 ASP A C 1
ATOM 2317 O O . ASP A 1 320 ? 0.261 -18.422 -10.312 1 98.81 320 ASP A O 1
ATOM 2321 N N . LEU A 1 321 ? -1.729 -18.391 -11.414 1 98.75 321 LEU A N 1
ATOM 2322 C CA . LEU A 1 321 ? -2.5 -18.953 -10.305 1 98.75 321 LEU A CA 1
ATOM 2323 C C . LEU A 1 321 ? -3.09 -20.297 -10.688 1 98.75 321 LEU A C 1
ATOM 2325 O O . LEU A 1 321 ? -4.285 -20.547 -10.5 1 98.75 321 LEU A O 1
ATOM 2329 N N . ASP A 1 322 ? -2.242 -21.219 -11.172 1 98.06 322 ASP A N 1
ATOM 2330 C CA . ASP A 1 322 ? -2.691 -22.453 -11.828 1 98.06 322 ASP A CA 1
ATOM 2331 C C . ASP A 1 322 ? -2.529 -23.656 -10.898 1 98.06 322 ASP A C 1
ATOM 2333 O O . ASP A 1 322 ? -2.932 -24.766 -11.25 1 98.06 322 ASP A O 1
ATOM 2337 N N . THR A 1 323 ? -1.985 -23.469 -9.672 1 96.88 323 THR A N 1
ATOM 2338 C CA . THR A 1 323 ? -1.581 -24.625 -8.867 1 96.88 323 THR A CA 1
ATOM 2339 C C . THR A 1 323 ? -2.795 -25.453 -8.469 1 96.88 323 THR A C 1
ATOM 2341 O O . THR A 1 323 ? -2.689 -26.672 -8.312 1 96.88 323 THR A O 1
ATOM 2344 N N . PRO A 1 324 ? -3.982 -24.891 -8.289 1 96.62 324 PRO A N 1
ATOM 2345 C CA . PRO A 1 324 ? -5.145 -25.719 -7.992 1 96.62 324 PRO A CA 1
ATOM 2346 C C . PRO A 1 324 ? -5.402 -26.781 -9.062 1 96.62 324 PRO A C 1
ATOM 2348 O O . PRO A 1 324 ? -5.953 -27.844 -8.766 1 96.62 324 PRO A O 1
ATOM 2351 N N . LEU A 1 325 ? -4.996 -26.531 -10.297 1 95.75 325 LEU A N 1
ATOM 2352 C CA . LEU A 1 325 ? -5.234 -27.453 -11.406 1 95.75 325 LEU A CA 1
ATOM 2353 C C . LEU A 1 325 ? -4.387 -28.703 -11.273 1 95.75 325 LEU A C 1
ATOM 2355 O O . LEU A 1 325 ? -4.648 -29.719 -11.938 1 95.75 325 LEU A O 1
ATOM 2359 N N . PHE A 1 326 ? -3.328 -28.656 -10.414 1 95.19 326 PHE A N 1
ATOM 2360 C CA . PHE A 1 326 ? -2.439 -29.797 -10.234 1 95.19 326 PHE A CA 1
ATOM 2361 C C . PHE A 1 326 ? -2.861 -30.625 -9.023 1 95.19 326 PHE A C 1
ATOM 2363 O O . PHE A 1 326 ? -2.285 -31.672 -8.758 1 95.19 326 PHE A O 1
ATOM 2370 N N . ILE A 1 327 ? -3.805 -30.125 -8.281 1 95.19 327 ILE A N 1
ATOM 2371 C CA . ILE A 1 327 ? -4.266 -30.812 -7.082 1 95.19 327 ILE A CA 1
ATOM 2372 C C . ILE A 1 327 ? -5.457 -31.703 -7.426 1 95.19 327 ILE A C 1
ATOM 2374 O O . ILE A 1 327 ? -6.43 -31.25 -8.031 1 95.19 327 ILE A O 1
ATOM 2378 N N . ALA A 1 328 ? -5.426 -32.969 -7.07 1 93.25 328 ALA A N 1
ATOM 2379 C CA . ALA A 1 328 ? -6.395 -33.969 -7.473 1 93.25 328 ALA A CA 1
ATOM 2380 C C . ALA A 1 328 ? -7.727 -33.781 -6.758 1 93.25 328 ALA A C 1
ATOM 2382 O O . ALA A 1 328 ? -8.797 -33.969 -7.348 1 93.25 328 ALA A O 1
ATOM 2383 N N . GLU A 1 329 ? -7.664 -33.406 -5.504 1 90.12 329 GLU A N 1
ATOM 2384 C CA . GLU A 1 329 ? -8.844 -33.219 -4.668 1 90.12 329 GLU A CA 1
ATOM 2385 C C . GLU A 1 329 ? -8.664 -32.062 -3.701 1 90.12 329 GLU A C 1
ATOM 2387 O O . GLU A 1 329 ? -7.641 -31.969 -3.016 1 90.12 329 GLU A O 1
ATOM 2392 N N . HIS A 1 330 ? -9.648 -31.188 -3.748 1 88.75 330 HIS A N 1
ATOM 2393 C CA . HIS A 1 330 ? -9.617 -30.062 -2.828 1 88.75 330 HIS A CA 1
ATOM 2394 C C . HIS A 1 330 ? -10.602 -30.266 -1.68 1 88.75 330 HIS A C 1
ATOM 2396 O O . HIS A 1 330 ? -11.781 -30.562 -1.909 1 88.75 330 HIS A O 1
ATOM 2402 N N . PRO A 1 331 ? -10.195 -30.078 -0.519 1 93.31 331 PRO A N 1
ATOM 2403 C CA . PRO A 1 331 ? -11.133 -30.156 0.603 1 93.31 331 PRO A CA 1
ATOM 2404 C C . PRO A 1 331 ? -11.883 -28.844 0.842 1 93.31 331 PRO A C 1
ATOM 2406 O O . PRO A 1 331 ? -12.219 -28.516 1.984 1 93.31 331 PRO A O 1
ATOM 2409 N N . PHE A 1 332 ? -12.008 -28.016 -0.153 1 96.81 332 PHE A N 1
ATOM 2410 C CA . PHE A 1 332 ? -12.617 -26.688 -0.049 1 96.81 332 PHE A CA 1
ATOM 2411 C C . PHE A 1 332 ? -13.703 -26.516 -1.104 1 96.81 332 PHE A C 1
ATOM 2413 O O . PHE A 1 332 ? -13.742 -27.25 -2.096 1 96.81 332 PHE A O 1
ATOM 2420 N N . ILE A 1 333 ? -14.609 -25.641 -0.834 1 96.38 333 ILE A N 1
ATOM 2421 C CA . ILE A 1 333 ? -15.625 -25.234 -1.803 1 96.38 333 ILE A CA 1
ATOM 2422 C C . ILE A 1 333 ? -15.57 -23.719 -2.004 1 96.38 333 ILE A C 1
ATOM 2424 O O . ILE A 1 333 ? -15.203 -22.984 -1.092 1 96.38 333 ILE A O 1
ATOM 2428 N N . GLY A 1 334 ? -15.922 -23.359 -3.215 1 97 334 GLY A N 1
ATOM 2429 C CA . GLY A 1 334 ? -15.93 -21.938 -3.543 1 97 334 GLY A CA 1
ATOM 2430 C C . GLY A 1 334 ? -14.625 -21.453 -4.133 1 97 334 GLY A C 1
ATOM 2431 O O . GLY A 1 334 ? -13.938 -22.203 -4.84 1 97 334 GLY A O 1
ATOM 2432 N N . GLY A 1 335 ? -14.344 -20.156 -3.926 1 97.31 335 GLY A N 1
ATOM 2433 C CA . GLY A 1 335 ? -13.203 -19.531 -4.574 1 97.31 335 GLY A CA 1
ATOM 2434 C C . GLY A 1 335 ? -13.523 -19 -5.961 1 97.31 335 GLY A C 1
ATOM 2435 O O . GLY A 1 335 ? -14.688 -18.797 -6.297 1 97.31 335 GLY A O 1
ATOM 2436 N N . PHE A 1 336 ? -12.461 -18.703 -6.688 1 98.44 336 PHE A N 1
ATOM 2437 C CA . PHE A 1 336 ? -12.742 -18.219 -8.031 1 98.44 336 PHE A CA 1
ATOM 2438 C C . PHE A 1 336 ? -13.281 -19.344 -8.906 1 98.44 336 PHE A C 1
ATOM 2440 O O . PHE A 1 336 ? -12.875 -20.5 -8.766 1 98.44 336 PHE A O 1
ATOM 2447 N N . ALA A 1 337 ? -14.188 -18.984 -9.82 1 98.31 337 ALA A N 1
ATOM 2448 C CA . ALA A 1 337 ? -14.609 -19.891 -10.883 1 98.31 337 ALA A CA 1
ATOM 2449 C C . ALA A 1 337 ? -13.664 -19.828 -12.078 1 98.31 337 ALA A C 1
ATOM 2451 O O . ALA A 1 337 ? -13.234 -18.734 -12.477 1 98.31 337 ALA A O 1
ATOM 2452 N N . GLN A 1 338 ? -13.383 -21.016 -12.602 1 97.88 338 GLN A N 1
ATOM 2453 C CA . GLN A 1 338 ? -12.414 -21.031 -13.695 1 97.88 338 GLN A CA 1
ATOM 2454 C C . GLN A 1 338 ? -13.008 -21.625 -14.961 1 97.88 338 GLN A C 1
ATOM 2456 O O . GLN A 1 338 ? -13.609 -22.703 -14.914 1 97.88 338 GLN A O 1
ATOM 2461 N N . THR A 1 339 ? -12.992 -20.938 -16.016 1 98.06 339 THR A N 1
ATOM 2462 C CA . THR A 1 339 ? -13.25 -21.391 -17.375 1 98.06 339 THR A CA 1
ATOM 2463 C C . THR A 1 339 ? -12.039 -21.125 -18.281 1 98.06 339 THR A C 1
ATOM 2465 O O . THR A 1 339 ? -11.773 -19.984 -18.641 1 98.06 339 THR A O 1
ATOM 2468 N N . GLY A 1 340 ? -11.352 -22.234 -18.625 1 97.75 340 GLY A N 1
ATOM 2469 C CA . GLY A 1 340 ? -10.07 -22.031 -19.281 1 97.75 340 GLY A CA 1
ATOM 2470 C C . GLY A 1 340 ? -9.086 -21.234 -18.422 1 97.75 340 GLY A C 1
ATOM 2471 O O . GLY A 1 340 ? -8.836 -21.594 -17.266 1 97.75 340 GLY A O 1
ATOM 2472 N N . GLY A 1 341 ? -8.656 -20.188 -19.016 1 98.44 341 GLY A N 1
ATOM 2473 C CA . GLY A 1 341 ? -7.719 -19.359 -18.297 1 98.44 341 GLY A CA 1
ATOM 2474 C C . GLY A 1 341 ? -8.398 -18.266 -17.484 1 98.44 341 GLY A C 1
ATOM 2475 O O . GLY A 1 341 ? -7.758 -17.609 -16.656 1 98.44 341 GLY A O 1
ATOM 2476 N N . THR A 1 342 ? -9.68 -18.109 -17.641 1 98.69 342 THR A N 1
ATOM 2477 C CA . THR A 1 342 ? -10.391 -17 -17 1 98.69 342 THR A CA 1
ATOM 2478 C C . THR A 1 342 ? -10.766 -17.359 -15.562 1 98.69 342 THR A C 1
ATOM 2480 O O . THR A 1 342 ? -11.398 -18.391 -15.328 1 98.69 342 THR A O 1
ATOM 2483 N N . LEU A 1 343 ? -10.312 -16.562 -14.602 1 98.81 343 LEU A N 1
ATOM 2484 C CA . LEU A 1 343 ? -10.703 -16.672 -13.203 1 98.81 343 LEU A CA 1
ATOM 2485 C C . LEU A 1 343 ? -11.727 -15.602 -12.844 1 98.81 343 LEU A C 1
ATOM 2487 O O . LEU A 1 343 ? -11.453 -14.406 -12.977 1 98.81 343 LEU A O 1
ATOM 2491 N N . GLN A 1 344 ? -12.867 -16.016 -12.438 1 98.69 344 GLN A N 1
ATOM 2492 C CA . GLN A 1 344 ? -13.93 -15.086 -12.062 1 98.69 344 GLN A CA 1
ATOM 2493 C C . GLN A 1 344 ? -14.141 -15.078 -10.555 1 98.69 344 GLN A C 1
ATOM 2495 O O . GLN A 1 344 ? -14.383 -16.125 -9.945 1 98.69 344 GLN A O 1
ATOM 2500 N N . LEU A 1 345 ? -14.016 -13.93 -9.961 1 98.19 345 LEU A N 1
ATOM 2501 C CA . LEU A 1 345 ? -14.219 -13.781 -8.523 1 98.19 345 LEU A CA 1
ATOM 2502 C C . LEU A 1 345 ? -15.695 -13.531 -8.211 1 98.19 345 LEU A C 1
ATOM 2504 O O . LEU A 1 345 ? -16.375 -12.828 -8.953 1 98.19 345 LEU A O 1
ATOM 2508 N N . ALA A 1 346 ? -16.125 -14.07 -7.141 1 93.5 346 ALA A N 1
ATOM 2509 C CA . ALA A 1 346 ? -17.484 -13.844 -6.688 1 93.5 346 ALA A CA 1
ATOM 2510 C C . ALA A 1 346 ? -17.578 -12.602 -5.805 1 93.5 346 ALA A C 1
ATOM 2512 O O . ALA A 1 346 ? -16.578 -12.18 -5.219 1 93.5 346 ALA A O 1
ATOM 2513 N N . ASP A 1 347 ? -18.75 -12.023 -5.75 1 94 347 ASP A N 1
ATOM 2514 C CA . ASP A 1 347 ? -19.016 -10.906 -4.855 1 94 347 ASP A CA 1
ATOM 2515 C C . ASP A 1 347 ? -19.531 -11.391 -3.504 1 94 347 ASP A C 1
ATOM 2517 O O . ASP A 1 347 ? -20.703 -11.148 -3.156 1 94 347 ASP A O 1
ATOM 2521 N N . VAL A 1 348 ? -18.703 -12.055 -2.793 1 96.94 348 VAL A N 1
ATOM 2522 C CA . VAL A 1 348 ? -19.031 -12.578 -1.471 1 96.94 348 VAL A CA 1
ATOM 2523 C C . VAL A 1 348 ? -18.031 -12.062 -0.444 1 96.94 348 VAL A C 1
ATOM 2525 O O . VAL A 1 348 ? -16.938 -11.609 -0.804 1 96.94 348 VAL A O 1
ATOM 2528 N N . ALA A 1 349 ? -18.469 -12.102 0.834 1 97.94 349 ALA A N 1
ATOM 2529 C CA . ALA A 1 349 ? -17.594 -11.648 1.913 1 97.94 349 ALA A CA 1
ATOM 2530 C C . ALA A 1 349 ? -16.344 -12.516 2.01 1 97.94 349 ALA A C 1
ATOM 2532 O O . ALA A 1 349 ? -16.406 -13.734 1.857 1 97.94 349 ALA A O 1
ATOM 2533 N N . GLY A 1 350 ? -15.203 -11.914 2.303 1 98.5 350 GLY A N 1
ATOM 2534 C CA . GLY A 1 350 ? -13.953 -12.656 2.367 1 98.5 350 GLY A CA 1
ATOM 2535 C C . GLY A 1 350 ? -13.461 -13.109 1.007 1 98.5 350 GLY A C 1
ATOM 2536 O O . GLY A 1 350 ? -13.766 -12.484 -0.01 1 98.5 350 GLY A O 1
ATOM 2537 N N . HIS A 1 351 ? -12.578 -14.102 0.962 1 98.5 351 HIS A N 1
ATOM 2538 C CA . HIS A 1 351 ? -12.039 -14.586 -0.302 1 98.5 351 HIS A CA 1
ATOM 2539 C C . HIS A 1 351 ? -12.977 -15.602 -0.949 1 98.5 351 HIS A C 1
ATOM 2541 O O . HIS A 1 351 ? -12.727 -16.062 -2.064 1 98.5 351 HIS A O 1
ATOM 2547 N N . GLY A 1 352 ? -14.016 -16 -0.298 1 98 352 GLY A N 1
ATOM 2548 C CA . GLY A 1 352 ? -15.094 -16.766 -0.906 1 98 352 GLY A CA 1
ATOM 2549 C C . GLY A 1 352 ? -14.875 -18.266 -0.835 1 98 352 GLY A C 1
ATOM 2550 O O . GLY A 1 352 ? -15.609 -19.031 -1.457 1 98 352 GLY A O 1
ATOM 2551 N N . VAL A 1 353 ? -13.836 -18.781 -0.076 1 98.56 353 VAL A N 1
ATOM 2552 C CA . VAL A 1 353 ? -13.578 -20.203 0.069 1 98.56 353 VAL A CA 1
ATOM 2553 C C . VAL A 1 353 ? -14.109 -20.688 1.418 1 98.56 353 VAL A C 1
ATOM 2555 O O . VAL A 1 353 ? -13.969 -20 2.432 1 98.56 353 VAL A O 1
ATOM 2558 N N . ASN A 1 354 ? -14.75 -21.844 1.415 1 97.75 354 ASN A N 1
ATOM 2559 C CA . ASN A 1 354 ? -15.266 -22.484 2.617 1 97.75 354 ASN A CA 1
ATOM 2560 C C . ASN A 1 354 ? -14.781 -23.922 2.729 1 97.75 354 ASN A C 1
ATOM 2562 O O . ASN A 1 354 ? -14.297 -24.5 1.752 1 97.75 354 ASN A O 1
ATOM 2566 N N . LEU A 1 355 ? -14.875 -24.375 3.922 1 96.06 355 LEU A N 1
ATOM 2567 C CA . LEU A 1 355 ? -14.602 -25.797 4.121 1 96.06 355 LEU A CA 1
ATOM 2568 C C . LEU A 1 355 ? -15.688 -26.656 3.48 1 96.06 355 LEU A C 1
ATOM 2570 O O . LEU A 1 355 ? -16.859 -26.281 3.48 1 96.06 355 LEU A O 1
ATOM 2574 N N . ALA A 1 356 ? -15.305 -27.766 2.891 1 89.94 356 ALA A N 1
ATOM 2575 C CA . ALA A 1 356 ? -16.281 -28.672 2.291 1 89.94 356 ALA A CA 1
ATOM 2576 C C . ALA A 1 356 ? -17.141 -29.344 3.361 1 89.94 356 ALA A C 1
ATOM 2578 O O . ALA A 1 356 ? -16.688 -29.547 4.488 1 89.94 356 ALA A O 1
ATOM 2579 N N . MET B 1 1 ? -26.625 -4.395 -1.814 1 74.31 1 MET B N 1
ATOM 2580 C CA . MET B 1 1 ? -27.219 -3.131 -2.236 1 74.31 1 MET B CA 1
ATOM 2581 C C . MET B 1 1 ? -26.359 -2.461 -3.309 1 74.31 1 MET B C 1
ATOM 2583 O O . MET B 1 1 ? -25.156 -2.699 -3.389 1 74.31 1 MET B O 1
ATOM 2587 N N . PRO B 1 2 ? -27.031 -1.616 -4.145 1 92.81 2 PRO B N 1
ATOM 2588 C CA . PRO B 1 2 ? -26.281 -1.1 -5.281 1 92.81 2 PRO B CA 1
ATOM 2589 C C . PRO B 1 2 ? -25.219 -0.08 -4.871 1 92.81 2 PRO B C 1
ATOM 2591 O O . PRO B 1 2 ? -25.469 0.776 -4.02 1 92.81 2 PRO B O 1
ATOM 2594 N N . THR B 1 3 ? -24.047 -0.213 -5.25 1 97.44 3 THR B N 1
ATOM 2595 C CA . THR B 1 3 ? -22.906 0.6 -4.852 1 97.44 3 THR B CA 1
ATOM 2596 C C . THR B 1 3 ? -22.469 1.519 -5.992 1 97.44 3 THR B C 1
ATOM 2598 O O . THR B 1 3 ? -21.375 2.062 -5.977 1 97.44 3 THR B O 1
ATOM 2601 N N . THR B 1 4 ? -23.312 1.769 -6.965 1 98.38 4 THR B N 1
ATOM 2602 C CA . THR B 1 4 ? -23.016 2.68 -8.062 1 98.38 4 THR B CA 1
ATOM 2603 C C . THR B 1 4 ? -23.141 4.133 -7.609 1 98.38 4 THR B C 1
ATOM 2605 O O . THR B 1 4 ? -24 4.461 -6.793 1 98.38 4 THR B O 1
ATOM 2608 N N . ILE B 1 5 ? -22.344 4.973 -8.102 1 98.81 5 ILE B N 1
ATOM 2609 C CA . ILE B 1 5 ? -22.375 6.398 -7.801 1 98.81 5 ILE B CA 1
ATOM 2610 C C . ILE B 1 5 ? -23.531 7.062 -8.539 1 98.81 5 ILE B C 1
ATOM 2612 O O . ILE B 1 5 ? -23.547 7.105 -9.773 1 98.81 5 ILE B O 1
ATOM 2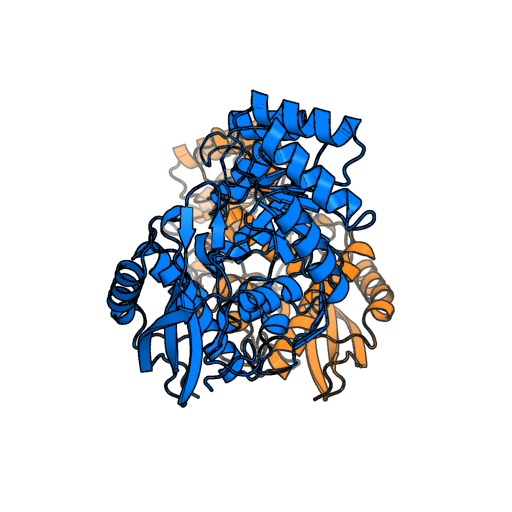616 N N . GLN B 1 6 ? -24.422 7.598 -7.812 1 98.44 6 GLN B N 1
ATOM 2617 C CA . GLN B 1 6 ? -25.656 8.156 -8.383 1 98.44 6 GLN B CA 1
ATOM 2618 C C . GLN B 1 6 ? -25.531 9.664 -8.555 1 98.44 6 GLN B C 1
ATOM 2620 O O . GLN B 1 6 ? -26.094 10.234 -9.5 1 98.44 6 GLN B O 1
ATOM 2625 N N . ALA B 1 7 ? -24.875 10.305 -7.637 1 98.44 7 ALA B N 1
ATOM 2626 C CA . ALA B 1 7 ? -24.734 11.766 -7.684 1 98.44 7 ALA B CA 1
ATOM 2627 C C . ALA B 1 7 ? -23.422 12.219 -7.07 1 98.44 7 ALA B C 1
ATOM 2629 O O . ALA B 1 7 ? -22.906 11.578 -6.148 1 98.44 7 ALA B O 1
ATOM 2630 N N . ILE B 1 8 ? -22.906 13.234 -7.617 1 98.62 8 ILE B N 1
ATOM 2631 C CA . ILE B 1 8 ? -21.719 13.93 -7.117 1 98.62 8 ILE B CA 1
ATOM 2632 C C . ILE B 1 8 ? -21.969 15.43 -7.066 1 98.62 8 ILE B C 1
ATOM 2634 O O . ILE B 1 8 ? -22.578 15.992 -7.984 1 98.62 8 ILE B O 1
ATOM 2638 N N . SER B 1 9 ? -21.594 16.047 -6.016 1 97.94 9 SER B N 1
ATOM 2639 C CA . SER B 1 9 ? -21.688 17.5 -5.949 1 97.94 9 SER B CA 1
ATOM 2640 C C . SER B 1 9 ? -20.438 18.109 -5.328 1 97.94 9 SER B C 1
ATOM 2642 O O . SER B 1 9 ? -19.734 17.453 -4.555 1 97.94 9 SER B O 1
ATOM 2644 N N . ALA B 1 10 ? -20.094 19.266 -5.699 1 98.06 10 ALA B N 1
ATOM 2645 C CA . ALA B 1 10 ? -19 20.094 -5.18 1 98.06 10 ALA B CA 1
ATOM 2646 C C . ALA B 1 10 ? -19.5 21.469 -4.773 1 98.06 10 ALA B C 1
ATOM 2648 O O . ALA B 1 10 ? -20.188 22.141 -5.547 1 98.06 10 ALA B O 1
ATOM 2649 N N . GLU B 1 11 ? -19.234 21.797 -3.576 1 98.06 11 GLU B N 1
ATOM 2650 C CA . GLU B 1 11 ? -19.656 23.094 -3.037 1 98.06 11 GLU B CA 1
ATOM 2651 C C . GLU B 1 11 ? -18.469 23.875 -2.469 1 98.06 11 GLU B C 1
ATOM 2653 O O . GLU B 1 11 ? -17.75 23.359 -1.614 1 98.06 11 GLU B O 1
ATOM 2658 N N . ALA B 1 12 ? -18.312 25.109 -2.941 1 98.19 12 ALA B N 1
ATOM 2659 C CA . ALA B 1 12 ? -17.297 25.969 -2.344 1 98.19 12 ALA B CA 1
ATOM 2660 C C . ALA B 1 12 ? -17.641 26.297 -0.891 1 98.19 12 ALA B C 1
ATOM 2662 O O . ALA B 1 12 ? -18.781 26.641 -0.574 1 98.19 12 ALA B O 1
ATOM 2663 N N . ILE B 1 13 ? -16.703 26.062 -0.043 1 97.44 13 ILE B N 1
ATOM 2664 C CA . ILE B 1 13 ? -16.859 26.469 1.35 1 97.44 13 ILE B CA 1
ATOM 2665 C C . ILE B 1 13 ? -15.719 27.391 1.761 1 97.44 13 ILE B C 1
ATOM 2667 O O . ILE B 1 13 ? -14.547 27.094 1.479 1 97.44 13 ILE B O 1
ATOM 2671 N N . ASN B 1 14 ? -16.016 28.484 2.301 1 97 14 ASN B N 1
ATOM 2672 C CA . ASN B 1 14 ? -15.07 29.453 2.842 1 97 14 ASN B CA 1
ATOM 2673 C C . ASN B 1 14 ? -15.055 29.438 4.367 1 97 14 ASN B C 1
ATOM 2675 O O . ASN B 1 14 ? -16.016 29.891 5.004 1 97 14 ASN B O 1
ATOM 2679 N N . LEU B 1 15 ? -13.977 28.938 4.918 1 96.25 15 LEU B N 1
ATOM 2680 C CA . LEU B 1 15 ? -13.883 28.781 6.363 1 96.25 15 LEU B CA 1
ATOM 2681 C C . LEU B 1 15 ? -13.047 29.891 6.98 1 96.25 15 LEU B C 1
ATOM 2683 O O . LEU B 1 15 ? -11.852 30.016 6.703 1 96.25 15 LEU B O 1
ATOM 2687 N N . PRO B 1 16 ? -13.664 30.719 7.777 1 94.19 16 PRO B N 1
ATOM 2688 C CA . PRO B 1 16 ? -12.883 31.797 8.398 1 94.19 16 PRO B CA 1
ATOM 2689 C C . PRO B 1 16 ? -11.805 31.266 9.344 1 94.19 16 PRO B C 1
ATOM 2691 O O . PRO B 1 16 ? -12.031 30.312 10.078 1 94.19 16 PRO B O 1
ATOM 2694 N N . LEU B 1 17 ? -10.609 31.875 9.258 1 94.38 17 LEU B N 1
ATOM 2695 C CA . LEU B 1 17 ? -9.516 31.5 10.148 1 94.38 17 LEU B CA 1
ATOM 2696 C C . LEU B 1 17 ? -9.453 32.438 11.352 1 94.38 17 LEU B C 1
ATOM 2698 O O . LEU B 1 17 ? -9.875 33.594 11.273 1 94.38 17 LEU B O 1
ATOM 2702 N N . THR B 1 18 ? -9.008 31.922 12.453 1 91.56 18 THR B N 1
ATOM 2703 C CA . THR B 1 18 ? -8.867 32.719 13.664 1 91.56 18 THR B CA 1
ATOM 2704 C C . THR B 1 18 ? -7.773 33.781 13.508 1 91.56 18 THR B C 1
ATOM 2706 O O . THR B 1 18 ? -7.812 34.812 14.148 1 91.56 18 THR B O 1
ATOM 2709 N N . GLU B 1 19 ? -6.824 33.5 12.703 1 86.81 19 GLU B N 1
ATOM 2710 C CA . GLU B 1 19 ? -5.746 34.375 12.258 1 86.81 19 GLU B CA 1
ATOM 2711 C C . GLU B 1 19 ? -5.211 33.938 10.898 1 86.81 19 GLU B C 1
ATOM 2713 O O . GLU B 1 19 ? -5.375 32.781 10.5 1 86.81 19 GLU B O 1
ATOM 2718 N N . PRO B 1 20 ? -4.633 34.938 10.258 1 84.81 20 PRO B N 1
ATOM 2719 C CA . PRO B 1 20 ? -4.09 34.531 8.961 1 84.81 20 PRO B CA 1
ATOM 2720 C C . PRO B 1 20 ? -3.068 33.406 9.062 1 84.81 20 PRO B C 1
ATOM 2722 O O . PRO B 1 20 ? -2.277 33.375 10.008 1 84.81 20 PRO B O 1
ATOM 2725 N N . PHE B 1 21 ? -3.205 32.469 8.18 1 87 21 PHE B N 1
ATOM 2726 C CA . PHE B 1 21 ? -2.24 31.375 8.086 1 87 21 PHE B CA 1
ATOM 2727 C C . PHE B 1 21 ? -1.119 31.719 7.113 1 87 21 PHE B C 1
ATOM 2729 O O . PHE B 1 21 ? -1.307 31.672 5.895 1 87 21 PHE B O 1
ATOM 2736 N N . ALA B 1 22 ? 0.066 32.031 7.598 1 84.31 22 ALA B N 1
ATOM 2737 C CA . ALA B 1 22 ? 1.172 32.562 6.789 1 84.31 22 ALA B CA 1
ATOM 2738 C C . ALA B 1 22 ? 2.301 31.531 6.695 1 84.31 22 ALA B C 1
ATOM 2740 O O . ALA B 1 22 ? 2.625 30.859 7.68 1 84.31 22 ALA B O 1
ATOM 2741 N N . ILE B 1 23 ? 2.779 31.359 5.434 1 81.94 23 ILE B N 1
ATOM 2742 C CA . ILE B 1 23 ? 4.004 30.609 5.172 1 81.94 23 ILE B CA 1
ATOM 2743 C C . ILE B 1 23 ? 4.988 31.484 4.395 1 81.94 23 ILE B C 1
ATOM 2745 O O . ILE B 1 23 ? 4.68 32.625 4.059 1 81.94 23 ILE B O 1
ATOM 2749 N N . ALA B 1 24 ? 6.172 30.891 4.164 1 80.5 24 ALA B N 1
ATOM 2750 C CA . ALA B 1 24 ? 7.211 31.656 3.479 1 80.5 24 ALA B CA 1
ATOM 2751 C C . ALA B 1 24 ? 6.742 32.094 2.094 1 80.5 24 ALA B C 1
ATOM 2753 O O . ALA B 1 24 ? 7.105 33.188 1.626 1 80.5 24 ALA B O 1
ATOM 2754 N N . SER B 1 25 ? 5.824 31.297 1.58 1 80.56 25 SER B N 1
ATOM 2755 C CA . SER B 1 25 ? 5.469 31.531 0.185 1 80.56 25 SER B CA 1
ATOM 2756 C C . SER B 1 25 ? 4.156 32.312 0.074 1 80.56 25 SER B C 1
ATOM 2758 O O . SER B 1 25 ? 3.721 32.656 -1.029 1 80.56 25 SER B O 1
ATOM 2760 N N . GLY B 1 26 ? 3.48 32.562 1.245 1 79.5 26 GLY B N 1
ATOM 2761 C CA . GLY B 1 26 ? 2.219 33.281 1.165 1 79.5 26 GLY B CA 1
ATOM 2762 C C . GLY B 1 26 ? 1.354 33.125 2.4 1 79.5 26 GLY B C 1
ATOM 2763 O O . GLY B 1 26 ? 1.785 32.531 3.387 1 79.5 26 GLY B O 1
ATOM 2764 N N . ALA B 1 27 ? 0.156 33.781 2.35 1 79 27 ALA B N 1
ATOM 2765 C CA . ALA B 1 27 ? -0.766 33.719 3.48 1 79 27 ALA B CA 1
ATOM 2766 C C . ALA B 1 27 ? -2.211 33.625 3.004 1 79 27 ALA B C 1
ATOM 2768 O O . ALA B 1 27 ? -2.529 34 1.872 1 79 27 ALA B O 1
ATOM 2769 N N . GLN B 1 28 ? -2.99 32.969 3.896 1 84.31 28 GLN B N 1
ATOM 2770 C CA . GLN B 1 28 ? -4.434 32.875 3.686 1 84.31 28 GLN B CA 1
ATOM 2771 C C . GLN B 1 28 ? -5.195 33.406 4.902 1 84.31 28 GLN B C 1
ATOM 2773 O O . GLN B 1 28 ? -4.855 33.062 6.039 1 84.31 28 GLN B O 1
ATOM 2778 N N . ALA B 1 29 ? -6.23 34.188 4.625 1 87.69 29 ALA B N 1
ATOM 2779 C CA . ALA B 1 29 ? -7.09 34.656 5.707 1 87.69 29 ALA B CA 1
ATOM 2780 C C . ALA B 1 29 ? -8.344 33.812 5.832 1 87.69 29 ALA B C 1
ATOM 2782 O O . ALA B 1 29 ? -9.016 33.812 6.867 1 87.69 29 ALA B O 1
ATOM 2783 N N . VAL B 1 30 ? -8.633 33.156 4.73 1 93.06 30 VAL B N 1
ATOM 2784 C CA . VAL B 1 30 ? -9.773 32.25 4.641 1 93.06 30 VAL B CA 1
ATOM 2785 C C . VAL B 1 30 ? -9.344 30.953 3.971 1 93.06 30 VAL B C 1
ATOM 2787 O O . VAL B 1 30 ? -8.57 30.969 3.014 1 93.06 30 VAL B O 1
ATOM 2790 N N . ALA B 1 31 ? -9.766 29.859 4.605 1 94.94 31 ALA B N 1
ATOM 2791 C CA . ALA B 1 31 ? -9.602 28.594 3.885 1 94.94 31 ALA B CA 1
ATOM 2792 C C . ALA B 1 31 ? -10.672 28.438 2.812 1 94.94 31 ALA B C 1
ATOM 2794 O O . ALA B 1 31 ? -11.828 28.109 3.121 1 94.94 31 ALA B O 1
ATOM 2795 N N . ALA B 1 32 ? -10.297 28.672 1.573 1 96.88 32 ALA B N 1
ATOM 2796 C CA . ALA B 1 32 ? -11.195 28.531 0.435 1 96.88 32 ALA B CA 1
ATOM 2797 C C . ALA B 1 32 ? -11.188 27.094 -0.096 1 96.88 32 ALA B C 1
ATOM 2799 O O . ALA B 1 32 ? -10.492 26.797 -1.069 1 96.88 32 ALA B O 1
ATOM 2800 N N . ASN B 1 33 ? -11.984 26.219 0.533 1 98.25 33 ASN B N 1
ATOM 2801 C CA . ASN B 1 33 ? -11.992 24.781 0.247 1 98.25 33 ASN B CA 1
ATOM 2802 C C . ASN B 1 33 ? -13.219 24.375 -0.571 1 98.25 33 ASN B C 1
ATOM 2804 O O . ASN B 1 33 ? -13.945 25.234 -1.07 1 98.25 33 ASN B O 1
ATOM 2808 N N . VAL B 1 34 ? -13.336 23.141 -0.942 1 98.75 34 VAL B N 1
ATOM 2809 C CA . VAL B 1 34 ? -14.469 22.594 -1.681 1 98.75 34 VAL B CA 1
ATOM 2810 C C . VAL B 1 34 ? -14.984 21.344 -0.979 1 98.75 34 VAL B C 1
ATOM 2812 O O . VAL B 1 34 ? -14.227 20.391 -0.75 1 98.75 34 VAL B O 1
ATOM 2815 N N . LEU B 1 35 ? -16.234 21.375 -0.521 1 98.75 35 LEU B N 1
ATOM 2816 C CA . LEU B 1 35 ? -16.922 20.188 -0.018 1 98.75 35 LEU B CA 1
ATOM 2817 C C . LEU B 1 35 ? -17.359 19.281 -1.166 1 98.75 35 LEU B C 1
ATOM 2819 O O . LEU B 1 35 ? -18.016 19.75 -2.107 1 98.75 35 LEU B O 1
ATOM 2823 N N . VAL B 1 36 ? -17 18.062 -1.125 1 98.88 36 VAL B N 1
ATOM 2824 C CA . VAL B 1 36 ? -17.375 17.078 -2.141 1 98.88 36 VAL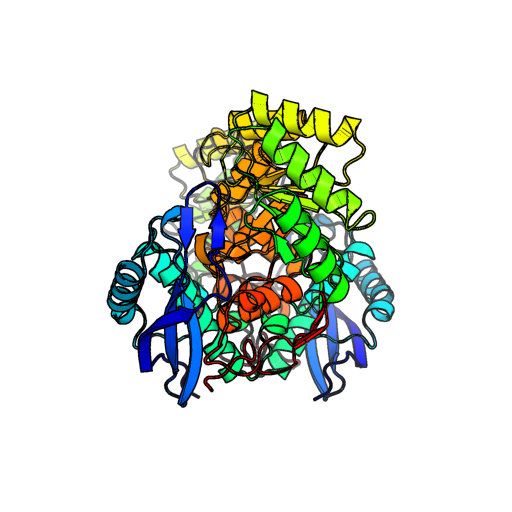 B CA 1
ATOM 2825 C C . VAL B 1 36 ? -18.328 16.047 -1.537 1 98.88 36 VAL B C 1
ATOM 2827 O O . VAL B 1 36 ? -18.078 15.531 -0.441 1 98.88 36 VAL B O 1
ATOM 2830 N N . LYS B 1 37 ? -19.406 15.758 -2.209 1 98.81 37 LYS B N 1
ATOM 2831 C CA . LYS B 1 37 ? -20.359 14.734 -1.803 1 98.81 37 LYS B CA 1
ATOM 2832 C C . LYS B 1 37 ? -20.531 13.672 -2.889 1 98.81 37 LYS B C 1
ATOM 2834 O O . LYS B 1 37 ? -20.672 14.008 -4.07 1 98.81 37 LYS B O 1
ATOM 2839 N N . VAL B 1 38 ? -20.438 12.398 -2.551 1 98.81 38 VAL B N 1
ATOM 2840 C CA . VAL B 1 38 ? -20.719 11.273 -3.426 1 98.81 38 VAL B CA 1
ATOM 2841 C C . VAL B 1 38 ? -21.875 10.453 -2.857 1 98.81 38 VAL B C 1
ATOM 2843 O O . VAL B 1 38 ? -21.812 9.992 -1.716 1 98.81 38 VAL B O 1
ATOM 2846 N N . GLN B 1 39 ? -22.891 10.367 -3.586 1 98.81 39 GLN B N 1
ATOM 2847 C CA . GLN B 1 39 ? -24.047 9.586 -3.186 1 98.81 39 GLN B CA 1
ATOM 2848 C C . GLN B 1 39 ? -24.141 8.289 -3.984 1 98.81 39 GLN B C 1
ATOM 2850 O O . GLN B 1 39 ? -24.094 8.305 -5.215 1 98.81 39 GLN B O 1
ATOM 2855 N N . LEU B 1 40 ? -24.266 7.195 -3.277 1 98.81 40 LEU B N 1
ATOM 2856 C CA . LEU B 1 40 ? -24.422 5.898 -3.924 1 98.81 40 LEU B CA 1
ATOM 2857 C C . LEU B 1 40 ? -25.906 5.598 -4.184 1 98.81 40 LEU B C 1
ATOM 2859 O O . LEU B 1 40 ? -26.781 6.25 -3.621 1 98.81 40 LEU B O 1
ATOM 2863 N N . ALA B 1 41 ? -26.141 4.648 -5.012 1 98.44 41 ALA B N 1
ATOM 2864 C CA . ALA B 1 41 ? -27.5 4.273 -5.406 1 98.44 41 ALA B CA 1
ATOM 2865 C C . ALA B 1 41 ? -28.281 3.73 -4.215 1 98.44 41 ALA B C 1
ATOM 2867 O O . ALA B 1 41 ? -29.516 3.811 -4.188 1 98.44 41 ALA B O 1
ATOM 2868 N N . ASP B 1 42 ? -27.641 3.166 -3.189 1 98.12 42 ASP B N 1
ATOM 2869 C CA . ASP B 1 42 ? -28.344 2.629 -2.027 1 98.12 42 ASP B CA 1
ATOM 2870 C C . ASP B 1 42 ? -28.656 3.732 -1.018 1 98.12 42 ASP B C 1
ATOM 2872 O O . ASP B 1 42 ? -29.188 3.459 0.063 1 98.12 42 ASP B O 1
ATOM 2876 N N . GLY B 1 43 ? -28.266 4.945 -1.304 1 98.19 43 GLY B N 1
ATOM 2877 C CA . GLY B 1 43 ? -28.578 6.078 -0.449 1 98.19 43 GLY B CA 1
ATOM 2878 C C . GLY B 1 43 ? -27.391 6.52 0.404 1 98.19 43 GLY B C 1
ATOM 2879 O O . GLY B 1 43 ? -27.438 7.59 1.013 1 98.19 43 GLY B O 1
ATOM 2880 N N . THR B 1 44 ? -26.312 5.75 0.436 1 98.56 44 THR B N 1
ATOM 2881 C CA . THR B 1 44 ? -25.141 6.078 1.245 1 98.56 44 THR B CA 1
ATOM 2882 C C . THR B 1 44 ? -24.484 7.363 0.748 1 98.56 44 THR B C 1
ATOM 2884 O O . THR B 1 44 ? -24.266 7.531 -0.454 1 98.56 44 THR B O 1
ATOM 2887 N N . LEU B 1 45 ? -24.203 8.289 1.65 1 98.69 45 LEU B N 1
ATOM 2888 C CA . LEU B 1 45 ? -23.547 9.547 1.344 1 98.69 45 LEU B CA 1
ATOM 2889 C C . LEU B 1 45 ? -22.109 9.547 1.868 1 98.69 45 LEU B C 1
ATOM 2891 O O . LEU B 1 45 ? -21.875 9.297 3.051 1 98.69 45 LEU B O 1
ATOM 2895 N N . GLY B 1 46 ? -21.141 9.766 0.969 1 98.88 46 GLY B N 1
ATOM 2896 C CA . GLY B 1 46 ? -19.75 9.992 1.348 1 98.88 46 GLY B CA 1
ATOM 2897 C C . GLY B 1 46 ? -19.328 11.445 1.221 1 98.88 46 GLY B C 1
ATOM 2898 O O . GLY B 1 46 ? -19.766 12.141 0.305 1 98.88 46 GLY B O 1
ATOM 2899 N N . LEU B 1 47 ? -18.453 11.875 2.135 1 98.94 47 LEU B N 1
ATOM 2900 C CA . LEU B 1 47 ? -17.984 13.25 2.146 1 98.94 47 LEU B CA 1
ATOM 2901 C C . LEU B 1 47 ? -16.484 13.312 1.947 1 98.94 47 LEU B C 1
ATOM 2903 O O . LEU B 1 47 ? -15.742 12.469 2.469 1 98.94 47 LEU B O 1
ATOM 2907 N N . GLY B 1 48 ? -16.016 14.242 1.19 1 98.88 48 GLY B N 1
ATOM 2908 C CA . GLY B 1 48 ? -14.617 14.609 1.024 1 98.88 48 GLY B CA 1
ATOM 2909 C C . GLY B 1 48 ? -14.398 16.109 0.975 1 98.88 48 GLY B C 1
ATOM 2910 O O . GLY B 1 48 ? -15.359 16.875 0.914 1 98.88 48 GLY B O 1
ATOM 2911 N N . GLU B 1 49 ? -13.203 16.5 1.114 1 98.88 49 GLU B N 1
ATOM 2912 C CA . GLU B 1 49 ? -12.82 17.906 1.09 1 98.88 49 GLU B CA 1
ATOM 2913 C C . GLU B 1 49 ? -11.578 18.125 0.23 1 98.88 49 GLU B C 1
ATOM 2915 O O . GLU B 1 49 ? -10.594 17.391 0.354 1 98.88 49 GLU B O 1
ATOM 2920 N N . ALA B 1 50 ? -11.703 19.031 -0.688 1 98.75 50 ALA B N 1
ATOM 2921 C CA . ALA B 1 50 ? -10.531 19.531 -1.403 1 98.75 50 ALA B CA 1
ATOM 2922 C C . ALA B 1 50 ? -10.094 20.875 -0.839 1 98.75 50 ALA B C 1
ATOM 2924 O O . ALA B 1 50 ? -10.898 21.812 -0.714 1 98.75 50 ALA B O 1
ATOM 2925 N N . ALA B 1 51 ? -8.836 20.922 -0.439 1 98.12 51 ALA B N 1
ATOM 2926 C CA . ALA B 1 51 ? -8.289 22.141 0.143 1 98.12 51 ALA B CA 1
ATOM 2927 C C . ALA B 1 51 ? -7.086 22.641 -0.65 1 98.12 51 ALA B C 1
ATOM 2929 O O . ALA B 1 51 ? -5.941 22.422 -0.253 1 98.12 51 ALA B O 1
ATOM 2930 N N . PRO B 1 52 ? -7.398 23.375 -1.73 1 95.75 52 PRO B N 1
ATOM 2931 C CA . PRO B 1 52 ? -6.277 23.922 -2.494 1 95.75 52 PRO B CA 1
ATOM 2932 C C . PRO B 1 52 ? -5.531 25.016 -1.742 1 95.75 52 PRO B C 1
ATOM 2934 O O . PRO B 1 52 ? -6.137 25.75 -0.957 1 95.75 52 PRO B O 1
ATOM 2937 N N . PHE B 1 53 ? -4.281 25.047 -1.88 1 92.56 53 PHE B N 1
ATOM 2938 C CA . PHE B 1 53 ? -3.424 26.125 -1.41 1 92.56 53 PHE B CA 1
ATOM 2939 C C . PHE B 1 53 ? -2.57 26.672 -2.549 1 92.56 53 PHE B C 1
ATOM 2941 O O . PHE B 1 53 ? -1.493 26.156 -2.832 1 92.56 53 PHE B O 1
ATOM 2948 N N . PRO B 1 54 ? -3.035 27.734 -3.131 1 91.25 54 PRO B N 1
ATOM 2949 C CA . PRO B 1 54 ? -2.42 28.219 -4.371 1 91.25 54 PRO B CA 1
ATOM 2950 C C . PRO B 1 54 ? -0.912 28.422 -4.242 1 91.25 54 PRO B C 1
ATOM 2952 O O . PRO B 1 54 ? -0.162 28.094 -5.172 1 91.25 54 PRO B O 1
ATOM 2955 N N . ALA B 1 55 ? -0.446 28.812 -3.135 1 86.75 55 ALA B N 1
ATOM 2956 C CA . ALA B 1 55 ? 0.975 29.109 -2.947 1 86.75 55 ALA B CA 1
ATOM 2957 C C . ALA B 1 55 ? 1.798 27.812 -2.965 1 86.75 55 ALA B C 1
ATOM 2959 O O . ALA B 1 55 ? 3.012 27.859 -3.176 1 86.75 55 ALA B O 1
ATOM 2960 N N . VAL B 1 56 ? 1.178 26.688 -2.758 1 87.19 56 VAL B N 1
ATOM 2961 C CA . VAL B 1 56 ? 1.9 25.422 -2.674 1 87.19 56 VAL B CA 1
ATOM 2962 C C . VAL B 1 56 ? 1.71 24.625 -3.965 1 87.19 56 VAL B C 1
ATOM 2964 O O . VAL B 1 56 ? 2.682 24.156 -4.562 1 87.19 56 VAL B O 1
ATOM 2967 N N . SER B 1 57 ? 0.469 24.516 -4.441 1 88.19 57 SER B N 1
ATOM 2968 C CA . SER B 1 57 ? 0.189 23.594 -5.527 1 88.19 57 SER B CA 1
ATOM 2969 C C . SER B 1 57 ? -0.274 24.328 -6.781 1 88.19 57 SER B C 1
ATOM 2971 O O . SER B 1 57 ? -0.36 23.734 -7.859 1 88.19 57 SER B O 1
ATOM 2973 N N . GLY B 1 58 ? -0.586 25.578 -6.672 1 90.25 58 GLY B N 1
ATOM 2974 C CA . GLY B 1 58 ? -1.132 26.328 -7.797 1 90.25 58 GLY B CA 1
ATOM 2975 C C . GLY B 1 58 ? -2.633 26.172 -7.945 1 90.25 58 GLY B C 1
ATOM 2976 O O . GLY B 1 58 ? -3.283 26.969 -8.625 1 90.25 58 GLY B O 1
ATOM 2977 N N . GLU B 1 59 ? -3.246 25.25 -7.273 1 95 59 GLU B N 1
ATOM 2978 C CA . GLU B 1 59 ? -4.688 25.031 -7.328 1 95 59 GLU B CA 1
ATOM 2979 C C . GLU B 1 59 ? -5.441 26.125 -6.578 1 95 59 GLU B C 1
ATOM 2981 O O . GLU B 1 59 ? -4.996 26.578 -5.516 1 95 59 GLU B O 1
ATOM 2986 N N . THR B 1 60 ? -6.547 26.594 -7.152 1 96.88 60 THR B N 1
ATOM 2987 C CA . THR B 1 60 ? -7.465 27.531 -6.527 1 96.88 60 THR B CA 1
ATOM 2988 C C . THR B 1 60 ? -8.82 26.891 -6.27 1 96.88 60 THR B C 1
ATOM 2990 O O . THR B 1 60 ? -9.109 25.797 -6.789 1 96.88 60 THR B O 1
ATOM 2993 N N . GLN B 1 61 ? -9.586 27.531 -5.41 1 97.94 61 GLN B N 1
ATOM 2994 C CA . GLN B 1 61 ? -10.93 27.016 -5.145 1 97.94 61 GLN B CA 1
ATOM 2995 C C . GLN B 1 61 ? -11.734 26.891 -6.438 1 97.94 61 GLN B C 1
ATOM 2997 O O . GLN B 1 61 ? -12.375 25.859 -6.672 1 97.94 61 GLN B O 1
ATOM 3002 N N . THR B 1 62 ? -11.633 27.922 -7.246 1 98.19 62 THR B N 1
ATOM 3003 C CA . THR B 1 62 ? -12.359 27.938 -8.508 1 98.19 62 THR B CA 1
ATOM 3004 C C . THR B 1 62 ? -11.859 26.844 -9.438 1 98.19 62 THR B C 1
ATOM 3006 O O . THR B 1 62 ? -12.648 26.125 -10.047 1 98.19 62 THR B O 1
ATOM 3009 N N . GLY B 1 63 ? -10.555 26.75 -9.547 1 98.06 63 GLY B N 1
ATOM 3010 C CA . GLY B 1 63 ? -9.977 25.719 -10.375 1 98.06 63 GLY B CA 1
ATOM 3011 C C . GLY B 1 63 ? -10.297 24.312 -9.898 1 98.06 63 GLY B C 1
ATOM 3012 O O . GLY B 1 63 ? -10.547 23.422 -10.703 1 98.06 63 GLY B O 1
ATOM 3013 N N . THR B 1 64 ? -10.242 24.141 -8.633 1 98.38 64 THR B N 1
ATOM 3014 C CA . THR B 1 64 ? -10.547 22.844 -8.023 1 98.38 64 THR B CA 1
ATOM 3015 C C . THR B 1 64 ? -12.008 22.469 -8.266 1 98.38 64 THR B C 1
ATOM 3017 O O . THR B 1 64 ? -12.297 21.328 -8.648 1 98.38 64 THR B O 1
ATOM 3020 N N . SER B 1 65 ? -12.914 23.406 -8.094 1 98.44 65 SER B N 1
ATOM 3021 C CA . SER B 1 65 ? -14.328 23.172 -8.367 1 98.44 65 SER B CA 1
ATOM 3022 C C . SER B 1 65 ? -14.555 22.781 -9.828 1 98.44 65 SER B C 1
ATOM 3024 O O . SER B 1 65 ? -15.305 21.859 -10.117 1 98.44 65 SER B O 1
ATOM 3026 N N . ALA B 1 66 ? -13.914 23.438 -10.688 1 98.25 66 ALA B N 1
ATOM 3027 C CA . ALA B 1 66 ? -14.039 23.156 -12.109 1 98.25 66 ALA B CA 1
ATOM 3028 C C . ALA B 1 66 ? -13.5 21.766 -12.445 1 98.25 66 ALA B C 1
ATOM 3030 O O . ALA B 1 66 ? -14.086 21.062 -13.273 1 98.25 66 ALA B O 1
ATOM 3031 N N . ALA B 1 67 ? -12.383 21.453 -11.844 1 98.31 67 ALA B N 1
ATOM 3032 C CA . ALA B 1 67 ? -11.805 20.141 -12.062 1 98.31 67 ALA B CA 1
ATOM 3033 C C . ALA B 1 67 ? -12.766 19.031 -11.609 1 98.31 67 ALA B C 1
ATOM 3035 O O . ALA B 1 67 ? -12.953 18.047 -12.305 1 98.31 67 ALA B O 1
ATOM 3036 N N . ILE B 1 68 ? -13.375 19.172 -10.453 1 98.56 68 ILE B N 1
ATOM 3037 C CA . ILE B 1 68 ? -14.312 18.203 -9.93 1 98.56 68 ILE B CA 1
ATOM 3038 C C . ILE B 1 68 ? -15.5 18.062 -10.875 1 98.56 68 ILE B C 1
ATOM 3040 O O . ILE B 1 68 ? -15.969 16.953 -11.148 1 98.56 68 ILE B O 1
ATOM 3044 N N . GLU B 1 69 ? -15.961 19.172 -11.352 1 97.81 69 GLU B N 1
ATOM 3045 C CA . GLU B 1 69 ? -17.062 19.156 -12.297 1 97.81 69 GLU B CA 1
ATOM 3046 C C . GLU B 1 69 ? -16.719 18.328 -13.539 1 97.81 69 GLU B C 1
ATOM 3048 O O . GLU B 1 69 ? -17.531 17.531 -14.008 1 97.81 69 GLU B O 1
ATOM 3053 N N . ARG B 1 70 ? -15.539 18.516 -14.031 1 97.5 70 ARG B N 1
ATOM 3054 C CA . ARG B 1 70 ? -15.094 17.781 -15.219 1 97.5 70 ARG B CA 1
ATOM 3055 C C . ARG B 1 70 ? -14.969 16.297 -14.93 1 97.5 70 ARG B C 1
ATOM 3057 O O . ARG B 1 70 ? -15.211 15.469 -15.812 1 97.5 70 ARG B O 1
ATOM 3064 N N . LEU B 1 71 ? -14.672 15.984 -13.742 1 97.81 71 LEU B N 1
ATOM 3065 C CA . LEU B 1 71 ? -14.391 14.602 -13.383 1 97.81 71 LEU B CA 1
ATOM 3066 C C . LEU B 1 71 ? -15.68 13.836 -13.094 1 97.81 71 LEU B C 1
ATOM 3068 O O . LEU B 1 71 ? -15.68 12.602 -13.055 1 97.81 71 LEU B O 1
ATOM 3072 N N . GLN B 1 72 ? -16.781 14.508 -12.938 1 96.94 72 GLN B N 1
ATOM 3073 C CA . GLN B 1 72 ? -18.047 13.891 -12.555 1 96.94 72 GLN B CA 1
ATOM 3074 C C . GLN B 1 72 ? -18.5 12.867 -13.594 1 96.94 72 GLN B C 1
ATOM 3076 O O . GLN B 1 72 ? -19.016 11.805 -13.242 1 96.94 72 GLN B O 1
ATOM 3081 N N . SER B 1 73 ? -18.312 13.18 -14.859 1 94.31 73 SER B N 1
ATOM 3082 C CA . SER B 1 73 ? -18.797 12.32 -15.93 1 94.31 73 SER B CA 1
ATOM 3083 C C . SER B 1 73 ? -18.094 10.969 -15.914 1 94.31 73 SER B C 1
ATOM 3085 O O . SER B 1 73 ? -18.656 9.961 -16.359 1 94.31 73 SER B O 1
ATOM 3087 N N . HIS B 1 74 ? -16.875 10.984 -15.375 1 93.94 74 HIS B N 1
ATOM 3088 C CA . HIS B 1 74 ? -16.109 9.742 -15.305 1 93.94 74 HIS B CA 1
ATOM 3089 C C . HIS B 1 74 ? -16.578 8.875 -14.141 1 93.94 74 HIS B C 1
ATOM 3091 O O . HIS B 1 74 ? -16.312 7.672 -14.117 1 93.94 74 HIS B O 1
ATOM 3097 N N . LEU B 1 75 ? -17.281 9.469 -13.211 1 98.06 75 LEU B N 1
ATOM 3098 C CA . LEU B 1 75 ? -17.562 8.766 -11.961 1 98.06 75 LEU B CA 1
ATOM 3099 C C . LEU B 1 75 ? -19.031 8.352 -11.898 1 98.06 75 LEU B C 1
ATOM 3101 O O . LEU B 1 75 ? -19.359 7.332 -11.281 1 98.06 75 LEU B O 1
ATOM 3105 N N . LEU B 1 76 ? -19.953 9.156 -12.5 1 98.31 76 LEU B N 1
ATOM 3106 C CA . LEU B 1 76 ? -21.375 8.859 -12.43 1 98.31 76 LEU B CA 1
ATOM 3107 C C . LEU B 1 76 ? -21.672 7.512 -13.078 1 98.31 76 LEU B C 1
ATOM 3109 O O . LEU B 1 76 ? -21.234 7.242 -14.195 1 98.31 76 LEU B O 1
ATOM 3113 N N . GLY B 1 77 ? -22.328 6.664 -12.367 1 98.19 77 GLY B N 1
ATOM 3114 C CA . GLY B 1 77 ? -22.688 5.348 -12.859 1 98.19 77 GLY B CA 1
ATOM 3115 C C . GLY B 1 77 ? -21.641 4.293 -12.562 1 98.19 77 GLY B C 1
ATOM 3116 O O . GLY B 1 77 ? -21.906 3.094 -12.688 1 98.19 77 GLY B O 1
ATOM 3117 N N . ALA B 1 78 ? -20.516 4.691 -12.164 1 98.31 78 ALA B N 1
ATOM 3118 C CA . ALA B 1 78 ? -19.438 3.744 -11.859 1 98.31 78 ALA B CA 1
ATOM 3119 C C . ALA B 1 78 ? -19.688 3.053 -10.523 1 98.31 78 ALA B C 1
ATOM 3121 O O . ALA B 1 78 ? -20.422 3.562 -9.68 1 98.31 78 ALA B O 1
ATOM 3122 N N . ASP B 1 79 ? -19.188 1.862 -10.352 1 98.38 79 ASP B N 1
ATOM 3123 C CA . ASP B 1 79 ? -19.219 1.127 -9.086 1 98.38 79 ASP B CA 1
ATOM 3124 C C . ASP B 1 79 ? -18.125 1.6 -8.141 1 98.38 79 ASP B C 1
ATOM 3126 O O . ASP B 1 79 ? -16.938 1.413 -8.422 1 98.38 79 ASP B O 1
ATOM 3130 N N . VAL B 1 80 ? -18.484 2.186 -6.984 1 98.75 80 VAL B N 1
ATOM 3131 C CA . VAL B 1 80 ? -17.531 2.766 -6.047 1 98.75 80 VAL B CA 1
ATOM 3132 C C . VAL B 1 80 ? -16.609 1.672 -5.496 1 98.75 80 VAL B C 1
ATOM 3134 O O . VAL B 1 80 ? -15.516 1.957 -5.012 1 98.75 80 VAL B O 1
ATOM 3137 N N . ARG B 1 81 ? -17 0.351 -5.66 1 98.56 81 ARG B N 1
ATOM 3138 C CA . ARG B 1 81 ? -16.219 -0.782 -5.172 1 98.56 81 ARG B CA 1
ATOM 3139 C C . ARG B 1 81 ? -14.891 -0.888 -5.91 1 98.56 81 ARG B C 1
ATOM 3141 O O . ARG B 1 81 ? -13.938 -1.484 -5.398 1 98.56 81 ARG B O 1
ATOM 3148 N N . GLY B 1 82 ? -14.836 -0.314 -7.098 1 98.56 82 GLY B N 1
ATOM 3149 C CA . GLY B 1 82 ? -13.594 -0.24 -7.852 1 98.56 82 GLY B CA 1
ATOM 3150 C C . GLY B 1 82 ? -12.82 1.045 -7.613 1 98.56 82 GLY B C 1
ATOM 3151 O O . GLY B 1 82 ? -12.43 1.726 -8.562 1 98.56 82 GLY B O 1
ATOM 3152 N N . TRP B 1 83 ? -12.602 1.424 -6.324 1 98.69 83 TRP B N 1
ATOM 3153 C CA . TRP B 1 83 ? -12.117 2.754 -5.977 1 98.69 83 TRP B CA 1
ATOM 3154 C C . TRP B 1 83 ? -10.695 2.965 -6.492 1 98.69 83 TRP B C 1
ATOM 3156 O O . TRP B 1 83 ? -10.32 4.082 -6.852 1 98.69 83 TRP B O 1
ATOM 3166 N N . ARG B 1 84 ? -9.836 1.88 -6.574 1 98.75 84 ARG B N 1
ATOM 3167 C CA . ARG B 1 84 ? -8.492 2.08 -7.098 1 98.75 84 ARG B CA 1
ATOM 3168 C C . ARG B 1 84 ? -8.523 2.359 -8.594 1 98.75 84 ARG B C 1
ATOM 3170 O O . ARG B 1 84 ? -7.738 3.162 -9.102 1 98.75 84 ARG B O 1
ATOM 3177 N N . LYS B 1 85 ? -9.406 1.649 -9.297 1 98.31 85 LYS B N 1
ATOM 3178 C CA . LYS B 1 85 ? -9.594 1.899 -10.727 1 98.31 85 LYS B CA 1
ATOM 3179 C C . LYS B 1 85 ? -10.078 3.324 -10.977 1 98.31 85 LYS B C 1
ATOM 3181 O O . LYS B 1 85 ? -9.586 4.004 -11.875 1 98.31 85 LYS B O 1
ATOM 3186 N N . LEU B 1 86 ? -11.039 3.746 -10.195 1 98.69 86 LEU B N 1
ATOM 3187 C CA . LEU B 1 86 ? -11.578 5.094 -10.312 1 98.69 86 LEU B CA 1
ATOM 3188 C C . LEU B 1 86 ? -10.523 6.137 -9.977 1 98.69 86 LEU B C 1
ATOM 3190 O O . LEU B 1 86 ? -10.414 7.164 -10.648 1 98.69 86 LEU B O 1
ATOM 3194 N N . ALA B 1 87 ? -9.711 5.898 -8.93 1 98.56 87 ALA B N 1
ATOM 3195 C CA . ALA B 1 87 ? -8.633 6.809 -8.57 1 98.56 87 ALA B CA 1
ATOM 3196 C C . ALA B 1 87 ? -7.633 6.953 -9.719 1 98.56 87 ALA B C 1
ATOM 3198 O O . ALA B 1 87 ? -7.168 8.055 -10.016 1 98.56 87 ALA B O 1
ATOM 3199 N N . ALA B 1 88 ? -7.316 5.832 -10.352 1 98 88 ALA B N 1
ATOM 3200 C CA . ALA B 1 88 ? -6.391 5.863 -11.477 1 98 88 ALA B CA 1
ATOM 3201 C C . ALA B 1 88 ? -6.965 6.676 -12.633 1 98 88 ALA B C 1
ATOM 3203 O O . ALA B 1 88 ? -6.242 7.414 -13.305 1 98 88 ALA B O 1
ATOM 3204 N N . MET B 1 89 ? -8.227 6.516 -12.883 1 98 89 MET B N 1
ATOM 3205 C CA . MET B 1 89 ? -8.906 7.266 -13.938 1 98 89 MET B CA 1
ATOM 3206 C C . MET B 1 89 ? -8.875 8.766 -13.641 1 98 89 MET B C 1
ATOM 3208 O O . MET B 1 89 ? -8.609 9.57 -14.531 1 98 89 MET B O 1
ATOM 3212 N N . LEU B 1 90 ? -9.148 9.148 -12.398 1 98.5 90 LEU B N 1
ATOM 3213 C CA . LEU B 1 90 ? -9.102 10.547 -11.992 1 98.5 90 LEU B CA 1
ATOM 3214 C C . LEU B 1 90 ? -7.715 11.133 -12.234 1 98.5 90 LEU B C 1
ATOM 3216 O O . LEU B 1 90 ? -7.594 12.25 -12.742 1 98.5 90 LEU B O 1
ATOM 3220 N N . ASP B 1 91 ? -6.719 10.398 -11.867 1 97.75 91 ASP B N 1
ATOM 3221 C CA . ASP B 1 91 ? -5.34 10.852 -12.031 1 97.75 91 ASP B CA 1
ATOM 3222 C C . ASP B 1 91 ? -4.996 11.055 -13.5 1 97.75 91 ASP B C 1
ATOM 3224 O O . ASP B 1 91 ? -4.344 12.039 -13.859 1 97.75 91 ASP B O 1
ATOM 3228 N N . HIS B 1 92 ? -5.438 10.148 -14.32 1 97 92 HIS B N 1
ATOM 3229 C CA . HIS B 1 92 ? -5.184 10.25 -15.758 1 97 92 HIS B CA 1
ATOM 3230 C C . HIS B 1 92 ? -5.883 11.461 -16.359 1 97 92 HIS B C 1
ATOM 3232 O O . HIS B 1 92 ? -5.305 12.172 -17.188 1 97 92 HIS B O 1
ATOM 3238 N N . ALA B 1 93 ? -7.074 11.75 -15.883 1 97.62 93 ALA B N 1
ATOM 3239 C CA . ALA B 1 93 ? -7.902 12.805 -16.453 1 97.62 93 ALA B CA 1
ATOM 3240 C C . ALA B 1 93 ? -7.453 14.18 -15.961 1 97.62 93 ALA B C 1
ATOM 3242 O O . ALA B 1 93 ? -7.461 15.156 -16.719 1 97.62 93 ALA B O 1
ATOM 3243 N N . GLU B 1 94 ? -7.141 14.305 -14.68 1 96.88 94 GLU B N 1
ATOM 3244 C CA . GLU B 1 94 ? -6.762 15.57 -14.055 1 96.88 94 GLU B CA 1
ATOM 3245 C C . GLU B 1 94 ? -5.535 15.398 -13.164 1 96.88 94 GLU B C 1
ATOM 3247 O O . GLU B 1 94 ? -5.59 15.664 -11.961 1 96.88 94 GLU B O 1
ATOM 3252 N N . HIS B 1 95 ? -4.418 15.102 -13.781 1 95.88 95 HIS B N 1
ATOM 3253 C CA . HIS B 1 95 ? -3.205 14.773 -13.047 1 95.88 95 HIS B CA 1
ATOM 3254 C C . HIS B 1 95 ? -2.756 15.93 -12.164 1 95.88 95 HIS B C 1
ATOM 3256 O O . HIS B 1 95 ? -2.287 15.719 -11.047 1 95.88 95 HIS B O 1
ATOM 3262 N N . GLU B 1 96 ? -2.936 17.188 -12.602 1 95.44 96 GLU B N 1
ATOM 3263 C CA . GLU B 1 96 ? -2.379 18.359 -11.914 1 95.44 96 GLU B CA 1
ATOM 3264 C C . GLU B 1 96 ? -3.334 18.875 -10.844 1 95.44 96 GLU B C 1
ATOM 3266 O O . GLU B 1 96 ? -2.971 19.75 -10.055 1 95.44 96 GLU B O 1
ATOM 3271 N N . ALA B 1 97 ? -4.543 18.375 -10.812 1 97.5 97 ALA B N 1
ATOM 3272 C CA . ALA B 1 97 ? -5.539 18.828 -9.844 1 97.5 97 ALA B CA 1
ATOM 3273 C C . ALA B 1 97 ? -5.613 17.875 -8.648 1 97.5 97 ALA B C 1
ATOM 3275 O O . ALA B 1 97 ? -6.668 17.312 -8.367 1 97.5 97 ALA B O 1
ATOM 3276 N N . ALA B 1 98 ? -4.527 17.812 -7.93 1 97.94 98 ALA B N 1
ATOM 3277 C CA . ALA B 1 98 ? -4.371 16.828 -6.855 1 97.94 98 ALA B CA 1
ATOM 3278 C C . ALA B 1 98 ? -5.41 17.047 -5.758 1 97.94 98 ALA B C 1
ATOM 3280 O O . ALA B 1 98 ? -5.949 16.094 -5.203 1 97.94 98 ALA B O 1
ATOM 3281 N N . ALA B 1 99 ? -5.688 18.281 -5.398 1 98.5 99 ALA B N 1
ATOM 3282 C CA . ALA B 1 99 ? -6.672 18.562 -4.359 1 98.5 99 ALA B CA 1
ATOM 3283 C C . ALA B 1 99 ? -8.062 18.109 -4.789 1 98.5 99 ALA B C 1
ATOM 3285 O O . ALA B 1 99 ? -8.812 17.531 -3.994 1 98.5 99 ALA B O 1
ATOM 3286 N N . ALA B 1 100 ? -8.414 18.359 -6.066 1 98.62 100 ALA B N 1
ATOM 3287 C CA . ALA B 1 100 ? -9.695 17.906 -6.598 1 98.62 100 ALA B CA 1
ATOM 3288 C C . ALA B 1 100 ? -9.828 16.391 -6.527 1 98.62 100 ALA B C 1
ATOM 3290 O O . ALA B 1 100 ? -10.836 15.867 -6.043 1 98.62 100 ALA B O 1
ATOM 3291 N N . ARG B 1 101 ? -8.773 15.719 -7.008 1 98.62 101 ARG B N 1
ATOM 3292 C CA . ARG B 1 101 ? -8.773 14.258 -6.977 1 98.62 101 ARG B CA 1
ATOM 3293 C C . ARG B 1 101 ? -8.883 13.742 -5.547 1 98.62 101 ARG B C 1
ATOM 3295 O O . ARG B 1 101 ? -9.617 12.789 -5.277 1 98.62 101 ARG B O 1
ATOM 3302 N N . CYS B 1 102 ? -8.172 14.422 -4.672 1 98.75 102 CYS B N 1
ATOM 3303 C CA . CYS B 1 102 ? -8.18 14.016 -3.271 1 98.75 102 CYS B CA 1
ATOM 3304 C C . CYS B 1 102 ? -9.586 14.102 -2.686 1 98.75 102 CYS B C 1
ATOM 3306 O O . CYS B 1 102 ? -10.039 13.172 -2.02 1 98.75 102 CYS B O 1
ATOM 3308 N N . GLY B 1 103 ? -10.25 15.227 -2.914 1 98.88 103 GLY B N 1
ATOM 3309 C CA . GLY B 1 103 ? -11.617 15.367 -2.428 1 98.88 103 GLY B CA 1
ATOM 3310 C C . GLY B 1 103 ? -12.539 14.266 -2.91 1 98.88 103 GLY B C 1
ATOM 3311 O O . GLY B 1 103 ? -13.328 13.734 -2.133 1 98.88 103 GLY B O 1
ATOM 3312 N N . LEU B 1 104 ? -12.43 13.922 -4.156 1 98.94 104 LEU B N 1
ATOM 3313 C CA . LEU B 1 104 ? -13.266 12.875 -4.738 1 98.94 104 LEU B CA 1
ATOM 3314 C C . LEU B 1 104 ? -12.914 11.516 -4.156 1 98.94 104 LEU B C 1
ATOM 3316 O O . LEU B 1 104 ? -13.805 10.734 -3.812 1 98.94 104 LEU B O 1
ATOM 3320 N N . GLU B 1 105 ? -11.633 11.219 -4.023 1 98.94 105 GLU B N 1
ATOM 3321 C CA . GLU B 1 105 ? -11.195 9.945 -3.463 1 98.94 105 GLU B CA 1
ATOM 3322 C C . GLU B 1 105 ? -11.648 9.789 -2.016 1 98.94 105 GLU B C 1
ATOM 3324 O O . GLU B 1 105 ? -12.094 8.719 -1.606 1 98.94 105 GLU B O 1
ATOM 3329 N N . MET B 1 106 ? -11.555 10.898 -1.266 1 98.94 106 MET B N 1
ATOM 3330 C CA . MET B 1 106 ? -12.031 10.883 0.116 1 98.94 106 MET B CA 1
ATOM 3331 C C . MET B 1 106 ? -13.516 10.531 0.177 1 98.94 106 MET B C 1
ATOM 3333 O O . MET B 1 106 ? -13.922 9.664 0.951 1 98.94 106 MET B O 1
ATOM 3337 N N . ALA B 1 107 ? -14.289 11.203 -0.657 1 98.94 107 ALA B N 1
ATOM 3338 C CA . ALA B 1 107 ? -15.734 10.992 -0.658 1 98.94 107 ALA B CA 1
ATOM 3339 C C . ALA B 1 107 ? -16.078 9.57 -1.069 1 98.94 107 ALA B C 1
ATOM 3341 O O . ALA B 1 107 ? -16.969 8.945 -0.484 1 98.94 107 ALA B O 1
ATOM 3342 N N . MET B 1 108 ? -15.398 9.047 -2.064 1 98.94 108 MET B N 1
ATOM 3343 C CA . MET B 1 108 ? -15.641 7.684 -2.535 1 98.94 108 MET B CA 1
ATOM 3344 C C . MET B 1 108 ? -15.328 6.664 -1.446 1 98.94 108 MET B C 1
ATOM 3346 O O . MET B 1 108 ? -16.125 5.758 -1.191 1 98.94 108 MET B O 1
ATOM 3350 N N . LEU B 1 109 ? -14.195 6.812 -0.783 1 98.94 109 LEU B N 1
ATOM 3351 C CA . LEU B 1 109 ? -13.789 5.852 0.235 1 98.94 109 LEU B CA 1
ATOM 3352 C C . LEU B 1 109 ? -14.672 5.957 1.472 1 98.94 109 LEU B C 1
ATOM 3354 O O . LEU B 1 109 ? -14.938 4.953 2.137 1 98.94 109 LEU B O 1
ATOM 3358 N N . ASP B 1 110 ? -15.031 7.215 1.797 1 98.94 110 ASP B N 1
ATOM 3359 C CA . ASP B 1 110 ? -16 7.375 2.875 1 98.94 110 ASP B CA 1
ATOM 3360 C C . ASP B 1 110 ? -17.312 6.648 2.553 1 98.94 110 ASP B C 1
ATOM 3362 O O . ASP B 1 110 ? -17.828 5.887 3.377 1 98.94 110 ASP B O 1
ATOM 3366 N N . ALA B 1 111 ? -17.875 6.859 1.324 1 98.94 111 ALA B N 1
ATOM 3367 C CA . ALA B 1 111 ? -19.109 6.191 0.906 1 98.94 111 ALA B CA 1
ATOM 3368 C C . ALA B 1 111 ? -18.953 4.672 0.953 1 98.94 111 ALA B C 1
ATOM 3370 O O . ALA B 1 111 ? -19.828 3.967 1.458 1 98.94 111 ALA B O 1
ATOM 3371 N N . LEU B 1 112 ? -17.875 4.18 0.438 1 98.88 112 LEU B N 1
ATOM 3372 C CA . LEU B 1 112 ? -17.594 2.748 0.385 1 98.88 112 LEU B CA 1
ATOM 3373 C C . LEU B 1 112 ? -17.609 2.141 1.784 1 98.88 112 LEU B C 1
ATOM 3375 O O . LEU B 1 112 ? -18.297 1.14 2.025 1 98.88 112 LEU B O 1
ATOM 3379 N N . THR B 1 113 ? -16.828 2.734 2.707 1 98.81 113 THR B N 1
ATOM 3380 C CA . THR B 1 113 ? -16.688 2.162 4.043 1 98.81 113 THR B CA 1
ATOM 3381 C C . THR B 1 113 ? -17.969 2.346 4.852 1 98.81 113 THR B C 1
ATOM 3383 O O . THR B 1 113 ? -18.297 1.509 5.695 1 98.81 113 THR B O 1
ATOM 3386 N N . ARG B 1 114 ? -18.703 3.453 4.609 1 98.75 114 ARG B N 1
ATOM 3387 C CA . ARG B 1 114 ? -20.016 3.586 5.223 1 98.75 114 ARG B CA 1
ATOM 3388 C C . ARG B 1 114 ? -20.969 2.5 4.727 1 98.75 114 ARG B C 1
ATOM 3390 O O . ARG B 1 114 ? -21.719 1.925 5.508 1 98.75 114 ARG B O 1
ATOM 3397 N N . HIS B 1 115 ? -20.953 2.227 3.416 1 98.62 115 HIS B N 1
ATOM 3398 C CA . HIS B 1 115 ? -21.781 1.173 2.84 1 98.62 115 HIS B CA 1
ATOM 3399 C C . HIS B 1 115 ? -21.547 -0.158 3.547 1 98.62 115 HIS B C 1
ATOM 3401 O O . HIS B 1 115 ? -22.5 -0.876 3.857 1 98.62 115 HIS B O 1
ATOM 3407 N N . TYR B 1 116 ? -20.312 -0.493 3.879 1 98.19 116 TYR B N 1
ATOM 3408 C CA . TYR B 1 116 ? -19.953 -1.771 4.488 1 98.19 116 TYR B CA 1
ATOM 3409 C C . TYR B 1 116 ? -19.906 -1.657 6.008 1 98.19 116 TYR B C 1
ATOM 3411 O O . TYR B 1 116 ? -19.5 -2.598 6.695 1 98.19 116 TYR B O 1
ATOM 3419 N N . HIS B 1 117 ? -20.188 -0.491 6.566 1 98 117 HIS B N 1
ATOM 3420 C CA . HIS B 1 117 ? -20.219 -0.233 8 1 98 117 HIS B CA 1
ATOM 3421 C C . HIS B 1 117 ? -18.859 -0.468 8.633 1 98 117 HIS B C 1
ATOM 3423 O O . HIS B 1 117 ? -18.766 -1.011 9.734 1 98 117 HIS B O 1
ATOM 3429 N N . MET B 1 118 ? -17.844 -0.121 7.926 1 98.44 118 MET B N 1
ATOM 3430 C CA . MET B 1 118 ? -16.469 -0.321 8.375 1 98.44 118 MET B CA 1
ATOM 3431 C C . MET B 1 118 ? -15.82 1.01 8.734 1 98.44 118 MET B C 1
ATOM 3433 O O . MET B 1 118 ? -15.891 1.97 7.965 1 98.44 118 MET B O 1
ATOM 3437 N N . PRO B 1 119 ? -15.211 1.122 9.953 1 98.62 119 PRO B N 1
ATOM 3438 C CA . PRO B 1 119 ? -14.414 2.32 10.203 1 98.62 119 PRO B CA 1
ATOM 3439 C C . PRO B 1 119 ? -13.25 2.475 9.227 1 98.62 119 PRO B C 1
ATOM 3441 O O . PRO B 1 119 ? -12.594 1.489 8.875 1 98.62 119 PRO B O 1
ATOM 3444 N N . LEU B 1 120 ? -13.086 3.693 8.797 1 98.81 120 LEU B N 1
ATOM 3445 C CA . LEU B 1 120 ? -12.086 3.959 7.77 1 98.81 120 LEU B CA 1
ATOM 3446 C C . LEU B 1 120 ? -10.688 3.58 8.258 1 98.81 120 LEU B C 1
ATOM 3448 O O . LEU B 1 120 ? -9.875 3.076 7.48 1 98.81 120 LEU B O 1
ATOM 3452 N N . HIS B 1 121 ? -10.32 3.809 9.57 1 98.75 121 HIS B N 1
ATOM 3453 C CA . HIS B 1 121 ? -9 3.457 10.078 1 98.75 121 HIS B CA 1
ATOM 3454 C C . HIS B 1 121 ? -8.773 1.949 10.031 1 98.75 121 HIS B C 1
ATOM 3456 O O . HIS B 1 121 ? -7.648 1.491 9.836 1 98.75 121 HIS B O 1
ATOM 3462 N N . VAL B 1 122 ? -9.844 1.128 10.156 1 98.75 122 VAL B N 1
ATOM 3463 C CA . VAL B 1 122 ? -9.758 -0.325 10.055 1 98.75 122 VAL B CA 1
ATOM 3464 C C . VAL B 1 122 ? -9.508 -0.732 8.602 1 98.75 122 VAL B C 1
ATOM 3466 O O . VAL B 1 122 ? -8.68 -1.598 8.328 1 98.75 122 VAL B O 1
ATOM 3469 N N . PHE B 1 123 ? -10.219 -0.042 7.68 1 98.81 123 PHE B N 1
ATOM 3470 C CA . PHE B 1 123 ? -10.039 -0.258 6.246 1 98.81 123 PHE B CA 1
ATOM 3471 C C . PHE B 1 123 ? -8.578 -0.072 5.855 1 98.81 123 PHE B C 1
ATOM 3473 O O . PHE B 1 123 ? -8.031 -0.847 5.062 1 98.81 123 PHE B O 1
ATOM 3480 N N . PHE B 1 124 ? -7.918 0.912 6.496 1 98.81 124 PHE B N 1
ATOM 3481 C CA . PHE B 1 124 ? -6.527 1.203 6.164 1 98.81 124 PHE B CA 1
ATOM 3482 C C . PHE B 1 124 ? -5.586 0.282 6.93 1 98.81 124 PHE B C 1
ATOM 3484 O O . PHE B 1 124 ? -4.402 0.182 6.598 1 98.81 124 PHE B O 1
ATOM 3491 N N . GLY B 1 125 ? -5.98 -0.406 8.023 1 98.56 125 GLY B N 1
ATOM 3492 C CA . GLY B 1 125 ? -5.121 -1.389 8.664 1 98.56 125 GLY B CA 1
ATOM 3493 C C . GLY B 1 125 ? -5.316 -1.464 10.164 1 98.56 125 GLY B C 1
ATOM 3494 O O . GLY B 1 125 ? -4.953 -2.459 10.797 1 98.56 125 GLY B O 1
ATOM 3495 N N . GLY B 1 126 ? -5.789 -0.345 10.867 1 98.38 126 GLY B N 1
ATOM 3496 C CA . GLY B 1 126 ? -6.254 -0.339 12.242 1 98.38 126 GLY B CA 1
ATOM 3497 C C . GLY B 1 126 ? -5.121 -0.401 13.25 1 98.38 126 GLY B C 1
ATOM 3498 O O . GLY B 1 126 ? -5.258 -1.028 14.305 1 98.38 126 GLY B O 1
ATOM 3499 N N . VAL B 1 127 ? -3.998 0.2 12.992 1 98.31 127 VAL B N 1
ATOM 3500 C CA . VAL B 1 127 ? -2.82 0.093 13.844 1 98.31 127 VAL B CA 1
ATOM 3501 C C . VAL B 1 127 ? -3.088 0.773 15.18 1 98.31 127 VAL B C 1
ATOM 3503 O O . VAL B 1 127 ? -2.613 0.314 16.219 1 98.31 127 VAL B O 1
ATOM 3506 N N . SER B 1 128 ? -3.793 1.906 15.133 1 97.5 128 SER B N 1
ATOM 3507 C CA . SER B 1 128 ? -4.102 2.674 16.328 1 97.5 128 SER B CA 1
ATOM 3508 C C . SER B 1 128 ? -5.441 3.395 16.203 1 97.5 128 SER B C 1
ATOM 3510 O O . SER B 1 128 ? -6.02 3.441 15.117 1 97.5 128 SER B O 1
ATOM 3512 N N . LYS B 1 129 ? -5.945 3.914 17.328 1 96.81 129 LYS B N 1
ATOM 3513 C CA . LYS B 1 129 ? -7.117 4.781 17.344 1 96.81 129 LYS B CA 1
ATOM 3514 C C . LYS B 1 129 ? -6.777 6.16 17.891 1 96.81 129 LYS B C 1
ATOM 3516 O O . LYS B 1 129 ? -7.648 7.023 18.016 1 96.81 129 LYS B O 1
ATOM 3521 N N . GLN B 1 130 ? -5.461 6.273 18.156 1 98.19 130 GLN B N 1
ATOM 3522 C CA . GLN B 1 130 ? -5.012 7.512 18.781 1 98.19 130 GLN B CA 1
ATOM 3523 C C . GLN B 1 130 ? -3.758 8.047 18.094 1 98.19 130 GLN B C 1
ATOM 3525 O O . GLN B 1 130 ? -2.877 7.277 17.703 1 98.19 130 GLN B O 1
ATOM 3530 N N . LEU B 1 131 ? -3.719 9.32 17.938 1 98.75 131 LEU B N 1
ATOM 3531 C CA . LEU B 1 131 ? -2.553 10.039 17.422 1 98.75 131 LEU B CA 1
ATOM 3532 C C . LEU B 1 131 ? -2.197 11.211 18.328 1 98.75 131 LEU B C 1
ATOM 3534 O O . LEU B 1 131 ? -3.016 11.641 19.141 1 98.75 131 LEU B O 1
ATOM 3538 N N . GLU B 1 132 ? -1.008 11.688 18.266 1 98.75 132 GLU B N 1
ATOM 3539 C CA . GLU B 1 132 ? -0.532 12.867 18.984 1 98.75 132 GLU B CA 1
ATOM 3540 C C . GLU B 1 132 ? -0.041 13.945 18.016 1 98.75 132 GLU B C 1
ATOM 3542 O O . GLU B 1 132 ? 1.023 13.805 17.406 1 98.75 132 GLU B O 1
ATOM 3547 N N . THR B 1 133 ? -0.822 15.016 17.938 1 98.81 133 THR B N 1
ATOM 3548 C CA . THR B 1 133 ? -0.514 16.047 16.953 1 98.81 133 THR B CA 1
ATOM 3549 C C . THR B 1 133 ? 0.272 17.188 17.578 1 98.81 133 THR B C 1
ATOM 3551 O O . THR B 1 133 ? 0.21 17.391 18.797 1 98.81 133 THR B O 1
ATOM 3554 N N . ASP B 1 134 ? 1.023 17.844 16.781 1 98.75 134 ASP B N 1
ATOM 3555 C CA . ASP B 1 134 ? 1.627 19.125 17.125 1 98.75 134 ASP B CA 1
ATOM 3556 C C . ASP B 1 134 ? 0.676 20.281 16.828 1 98.75 134 ASP B C 1
ATOM 3558 O O . ASP B 1 134 ? -0.479 20.062 16.453 1 98.75 134 ASP B O 1
ATOM 3562 N N . MET B 1 135 ? 1.095 21.484 17.078 1 98.38 135 MET B N 1
ATOM 3563 C CA . MET B 1 135 ? 0.405 22.703 16.641 1 98.38 135 MET B CA 1
ATOM 3564 C C . MET B 1 135 ? 1.397 23.734 16.141 1 98.38 135 MET B C 1
ATOM 3566 O O . MET B 1 135 ? 2.469 23.922 16.719 1 98.38 135 MET B O 1
ATOM 3570 N N . THR B 1 136 ? 1.023 24.438 15.109 1 98 136 THR B N 1
ATOM 3571 C CA . THR B 1 136 ? 1.925 25.281 14.336 1 98 136 THR B CA 1
ATOM 3572 C C . THR B 1 136 ? 1.876 26.719 14.844 1 98 136 THR B C 1
ATOM 3574 O O . THR B 1 136 ? 0.796 27.25 15.109 1 98 136 THR B O 1
ATOM 3577 N N . ILE B 1 137 ? 3.018 27.312 15.008 1 97.12 137 ILE B N 1
ATOM 3578 C CA . ILE B 1 137 ? 3.17 28.75 15.109 1 97.12 137 ILE B CA 1
ATOM 3579 C C . ILE B 1 137 ? 3.535 29.328 13.734 1 97.12 137 ILE B C 1
ATOM 3581 O O . ILE B 1 137 ? 4.641 29.094 13.242 1 97.12 137 ILE B O 1
ATOM 3585 N N . THR B 1 138 ? 2.688 30.016 13.062 1 89.25 138 THR B N 1
ATOM 3586 C CA . THR B 1 138 ? 2.799 30.391 11.656 1 89.25 138 THR B CA 1
ATOM 3587 C C . THR B 1 138 ? 3.658 31.641 11.492 1 89.25 138 THR B C 1
ATOM 3589 O O . THR B 1 138 ? 4.586 31.656 10.68 1 89.25 138 THR B O 1
ATOM 3592 N N . ALA B 1 139 ? 3.287 32.781 12.125 1 82.25 139 ALA B N 1
ATOM 3593 C CA . ALA B 1 139 ? 3.979 34.031 11.953 1 82.25 139 ALA B CA 1
ATOM 3594 C C . ALA B 1 139 ? 3.994 34.844 13.25 1 82.25 139 ALA B C 1
ATOM 3596 O O . ALA B 1 139 ? 3.527 34.375 14.289 1 82.25 139 ALA B O 1
ATOM 3597 N N . GLY B 1 140 ? 4.738 35.938 13.07 1 85.94 140 GLY B N 1
ATOM 3598 C CA . GLY B 1 140 ? 4.785 36.875 14.18 1 85.94 140 GLY B CA 1
ATOM 3599 C C . GLY B 1 140 ? 6.188 37.062 14.727 1 85.94 140 GLY B C 1
ATOM 3600 O O . GLY B 1 140 ? 7.09 36.281 14.445 1 85.94 140 GLY B O 1
ATOM 3601 N N . ASP B 1 141 ? 6.309 38.156 15.484 1 91.94 141 ASP B N 1
ATOM 3602 C CA . ASP B 1 141 ? 7.605 38.469 16.078 1 91.94 141 ASP B CA 1
ATOM 3603 C C . ASP B 1 141 ? 7.867 37.594 17.297 1 91.94 141 ASP B C 1
ATOM 3605 O O . ASP B 1 141 ? 7.125 36.625 17.562 1 91.94 141 ASP B O 1
ATOM 3609 N N . GLU B 1 142 ? 8.961 37.844 17.984 1 96.31 142 GLU B N 1
ATOM 3610 C CA . GLU B 1 142 ? 9.406 37.031 19.125 1 96.31 142 GLU B CA 1
ATOM 3611 C C . GLU B 1 142 ? 8.352 37 20.219 1 96.31 142 GLU B C 1
ATOM 3613 O O . GLU B 1 142 ? 8.109 35.938 20.812 1 96.31 142 GLU B O 1
ATOM 3618 N N . VAL B 1 143 ? 7.758 38.125 20.406 1 96.38 143 VAL B N 1
ATOM 3619 C CA . VAL B 1 143 ? 6.777 38.25 21.484 1 96.38 143 VAL B CA 1
ATOM 3620 C C . VAL B 1 143 ? 5.555 37.406 21.156 1 96.38 143 VAL B C 1
ATOM 3622 O O . VAL B 1 143 ? 5.09 36.625 22 1 96.38 143 VAL B O 1
ATOM 3625 N N . HIS B 1 144 ? 5.117 37.531 19.984 1 94.69 144 HIS B N 1
ATOM 3626 C CA . HIS B 1 144 ? 3.98 36.75 19.531 1 94.69 144 HIS B CA 1
ATOM 3627 C C . HIS B 1 144 ? 4.305 35.25 19.562 1 94.69 144 HIS B C 1
ATOM 3629 O O . HIS B 1 144 ? 3.477 34.438 19.969 1 94.69 144 HIS B O 1
ATOM 3635 N N . ALA B 1 145 ? 5.453 34.938 19.141 1 96.5 145 ALA B N 1
ATOM 3636 C CA . ALA B 1 145 ? 5.879 33.531 19.078 1 96.5 145 ALA B CA 1
ATOM 3637 C C . ALA B 1 145 ? 5.93 32.906 20.469 1 96.5 145 ALA B C 1
ATOM 3639 O O . ALA B 1 145 ? 5.469 31.797 20.672 1 96.5 145 ALA B O 1
ATOM 3640 N N . ALA B 1 146 ? 6.465 33.656 21.406 1 97.56 146 ALA B N 1
ATOM 3641 C CA . ALA B 1 146 ? 6.547 33.188 22.781 1 97.56 146 ALA B CA 1
ATOM 3642 C C . ALA B 1 146 ? 5.156 33 23.375 1 97.56 146 ALA B C 1
ATOM 3644 O O . ALA B 1 146 ? 4.895 31.984 24.062 1 97.56 146 ALA B O 1
ATOM 3645 N N . ALA B 1 147 ? 4.305 33.969 23.141 1 97.38 147 ALA B N 1
ATOM 3646 C CA . ALA B 1 147 ? 2.939 33.875 23.656 1 97.38 147 ALA B CA 1
ATOM 3647 C C . ALA B 1 147 ? 2.197 32.688 23.062 1 97.38 147 ALA B C 1
ATOM 3649 O O . ALA B 1 147 ? 1.447 32 23.75 1 97.38 147 ALA B O 1
ATOM 3650 N N . SER B 1 148 ? 2.412 32.469 21.797 1 96.94 148 SER B N 1
ATOM 3651 C CA . SER B 1 148 ? 1.794 31.344 21.109 1 96.94 148 SER B CA 1
ATOM 3652 C C . SER B 1 148 ? 2.281 30.016 21.688 1 96.94 148 SER B C 1
ATOM 3654 O O . SER B 1 148 ? 1.492 29.078 21.875 1 96.94 148 SER B O 1
ATOM 3656 N N . ALA B 1 149 ? 3.557 29.922 21.953 1 98.25 149 ALA B N 1
ATOM 3657 C CA . ALA B 1 149 ? 4.137 28.703 22.516 1 98.25 149 ALA B CA 1
ATOM 3658 C C . ALA B 1 149 ? 3.51 28.375 23.859 1 98.25 149 ALA B C 1
ATOM 3660 O O . ALA B 1 149 ? 3.135 27.219 24.109 1 98.25 149 ALA B O 1
ATOM 3661 N N . LYS B 1 150 ? 3.377 29.391 24.672 1 97.88 150 LYS B N 1
ATOM 3662 C CA . LYS B 1 150 ? 2.764 29.188 25.969 1 97.88 150 LYS B CA 1
ATOM 3663 C C . LYS B 1 150 ? 1.312 28.734 25.844 1 97.88 150 LYS B C 1
ATOM 3665 O O . LYS B 1 150 ? 0.858 27.859 26.578 1 97.88 150 LYS B O 1
ATOM 3670 N N . ALA B 1 151 ? 0.6 29.359 24.922 1 96.94 151 ALA B N 1
ATOM 3671 C CA . ALA B 1 151 ? -0.802 29.031 24.703 1 96.94 151 ALA B CA 1
ATOM 3672 C C . ALA B 1 151 ? -0.945 27.578 24.219 1 96.94 151 ALA B C 1
ATOM 3674 O O . ALA B 1 151 ? -1.885 26.891 24.594 1 96.94 151 ALA B O 1
ATOM 3675 N N . ILE B 1 152 ? -0.049 27.109 23.375 1 98.06 152 ILE B N 1
ATOM 3676 C CA . ILE B 1 152 ? -0.064 25.75 22.844 1 98.06 152 ILE B CA 1
ATOM 3677 C C . ILE B 1 152 ? 0.143 24.75 23.984 1 98.06 152 ILE B C 1
ATOM 3679 O O . ILE B 1 152 ? -0.602 23.766 24.094 1 98.06 152 ILE B O 1
ATOM 3683 N N . LEU B 1 153 ? 1.104 25 24.844 1 97.94 153 LEU B N 1
ATOM 3684 C CA . LEU B 1 153 ? 1.358 24.109 25.969 1 97.94 153 LEU B CA 1
ATOM 3685 C C . LEU B 1 153 ? 0.169 24.094 26.938 1 97.94 153 LEU B C 1
ATOM 3687 O O . LEU B 1 153 ? -0.168 23.047 27.484 1 97.94 153 LEU B O 1
ATOM 3691 N N . ALA B 1 154 ? -0.393 25.266 27.094 1 97.5 154 ALA B N 1
ATOM 3692 C CA . ALA B 1 154 ? -1.535 25.391 28 1 97.5 154 ALA B CA 1
ATOM 3693 C C . ALA B 1 154 ? -2.713 24.562 27.5 1 97.5 154 ALA B C 1
ATOM 3695 O O . ALA B 1 154 ? -3.531 24.094 28.297 1 97.5 154 ALA B O 1
ATOM 3696 N N . ARG B 1 155 ? -2.777 24.281 26.203 1 96.69 155 ARG B N 1
ATOM 3697 C CA . ARG B 1 155 ? -3.822 23.453 25.609 1 96.69 155 ARG B CA 1
ATOM 3698 C C . ARG B 1 155 ? -3.551 21.969 25.828 1 96.69 155 ARG B C 1
ATOM 3700 O O . ARG B 1 155 ? -4.422 21.141 25.594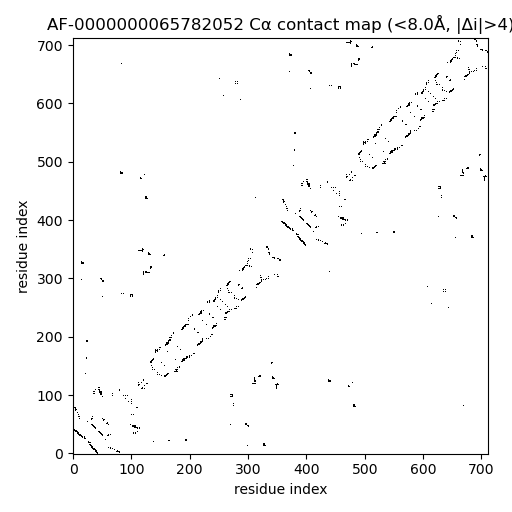 1 96.69 155 ARG B O 1
ATOM 3707 N N . GLY B 1 156 ? -2.383 21.688 26.312 1 97.88 156 GLY B N 1
ATOM 3708 C CA . GLY B 1 156 ? -2 20.312 26.516 1 97.88 156 GLY B CA 1
ATOM 3709 C C . GLY B 1 156 ? -1.295 19.703 25.328 1 97.88 156 GLY B C 1
ATOM 3710 O O . GLY B 1 156 ? -1.126 18.484 25.25 1 97.88 156 GLY B O 1
ATOM 3711 N N . ILE B 1 157 ? -0.926 20.453 24.344 1 98.5 157 ILE B N 1
ATOM 3712 C CA . ILE B 1 157 ? -0.17 19.984 23.188 1 98.5 157 ILE B CA 1
ATOM 3713 C C . ILE B 1 157 ? 1.325 20.016 23.5 1 98.5 157 ILE B C 1
ATOM 3715 O O . ILE B 1 157 ? 1.836 21.031 24 1 98.5 157 ILE B O 1
ATOM 3719 N N . LYS B 1 158 ? 2.031 19 23.141 1 97.62 158 LYS B N 1
ATOM 3720 C CA . LYS B 1 158 ? 3.377 18.797 23.672 1 97.62 158 LYS B CA 1
ATOM 3721 C C . LYS B 1 158 ? 4.438 19.188 22.641 1 97.62 158 LYS B C 1
ATOM 3723 O O . LYS B 1 158 ? 5.594 19.422 23 1 97.62 158 LYS B O 1
ATOM 3728 N N . SER B 1 159 ? 4.086 19.172 21.375 1 98.44 159 SER B N 1
ATOM 3729 C CA . SER B 1 159 ? 5.027 19.469 20.297 1 98.44 159 SER B CA 1
ATOM 3730 C C . SER B 1 159 ? 4.602 20.719 19.531 1 98.44 159 SER B C 1
ATOM 3732 O O . SER B 1 159 ? 3.406 20.953 19.344 1 98.44 159 SER B O 1
ATOM 3734 N N . ILE B 1 160 ? 5.609 21.547 19.109 1 98.75 160 ILE B N 1
ATOM 3735 C CA . ILE B 1 160 ? 5.328 22.797 18.422 1 98.75 160 ILE B CA 1
ATOM 3736 C C . ILE B 1 160 ? 5.98 22.797 17.047 1 98.75 160 ILE B C 1
ATOM 3738 O O . ILE B 1 160 ? 7.16 22.469 16.906 1 98.75 160 ILE B O 1
ATOM 3742 N N . LYS B 1 161 ? 5.211 23.047 16.078 1 98.62 161 LYS B N 1
ATOM 3743 C CA . LYS B 1 161 ? 5.746 23.328 14.742 1 98.62 161 LYS B CA 1
ATOM 3744 C C . LYS B 1 161 ? 5.887 24.844 14.523 1 98.62 161 LYS B C 1
ATOM 3746 O O . LYS B 1 161 ? 5.012 25.609 14.914 1 98.62 161 LYS B O 1
ATOM 3751 N N . VAL B 1 162 ? 7.035 25.219 13.945 1 97.94 162 VAL B N 1
ATOM 3752 C CA . VAL B 1 162 ? 7.309 26.641 13.742 1 97.94 162 VAL B CA 1
ATOM 3753 C C . VAL B 1 162 ? 7.641 26.891 12.273 1 97.94 162 VAL B C 1
ATOM 3755 O O . VAL B 1 162 ? 8.516 26.234 11.703 1 97.94 162 VAL B O 1
ATOM 3758 N N . LYS B 1 163 ? 6.906 27.812 11.664 1 96.25 163 LYS B N 1
ATOM 3759 C CA . LYS B 1 163 ? 7.238 28.234 10.312 1 96.25 163 LYS B CA 1
ATOM 3760 C C . LYS B 1 163 ? 8.312 29.328 10.328 1 96.25 163 LYS B C 1
ATOM 3762 O O . LYS B 1 163 ? 8.289 30.219 11.18 1 96.25 163 LYS B O 1
ATOM 3767 N N . THR B 1 164 ? 9.234 29.203 9.445 1 96 164 THR B N 1
ATOM 3768 C CA . THR B 1 164 ? 10.289 30.188 9.289 1 96 164 THR B CA 1
ATOM 3769 C C . THR B 1 164 ? 10.25 30.797 7.887 1 96 164 THR B C 1
ATOM 3771 O O . THR B 1 164 ? 9.594 30.266 6.992 1 96 164 THR B O 1
ATOM 3774 N N . ALA B 1 165 ? 10.883 31.906 7.77 1 91.56 165 ALA B N 1
ATOM 3775 C CA . ALA B 1 165 ? 10.93 32.562 6.469 1 91.56 165 ALA B CA 1
ATOM 3776 C C . ALA B 1 165 ? 12.148 32.125 5.668 1 91.56 165 ALA B C 1
ATOM 3778 O O . ALA B 1 165 ? 12.07 31.938 4.453 1 91.56 165 ALA B O 1
ATOM 3779 N N . GLY B 1 166 ? 13.227 31.953 6.281 1 94.19 166 GLY B N 1
ATOM 3780 C CA . GLY B 1 166 ? 14.438 31.422 5.672 1 94.19 166 GLY B CA 1
ATOM 3781 C C . GLY B 1 166 ? 15.297 32.5 5.031 1 94.19 166 GLY B C 1
ATOM 3782 O O . GLY B 1 166 ? 16.453 32.25 4.688 1 94.19 166 GLY B O 1
ATOM 3783 N N . VAL B 1 167 ? 14.773 33.75 4.977 1 94.12 167 VAL B N 1
ATOM 3784 C CA . VAL B 1 167 ? 15.492 34.844 4.312 1 94.12 167 VAL B CA 1
ATOM 3785 C C . VAL B 1 167 ? 16.453 35.5 5.301 1 94.12 167 VAL B C 1
ATOM 3787 O O . VAL B 1 167 ? 17.547 35.938 4.918 1 94.12 167 VAL B O 1
ATOM 3790 N N . ASP B 1 168 ? 16.125 35.594 6.512 1 94.31 168 ASP B N 1
ATOM 3791 C CA . ASP B 1 168 ? 16.922 36.156 7.598 1 94.31 168 ASP B CA 1
ATOM 3792 C C . ASP B 1 168 ? 17.078 35.125 8.734 1 94.31 168 ASP B C 1
ATOM 3794 O O . ASP B 1 168 ? 16.219 35.031 9.594 1 94.31 168 ASP B O 1
ATOM 3798 N N . VAL B 1 169 ? 18.234 34.562 8.82 1 96.31 169 VAL B N 1
ATOM 3799 C CA . VAL B 1 169 ? 18.5 33.469 9.766 1 96.31 169 VAL B CA 1
ATOM 3800 C C . VAL B 1 169 ? 18.422 34 11.195 1 96.31 169 VAL B C 1
ATOM 3802 O O . VAL B 1 169 ? 17.922 33.344 12.094 1 96.31 169 VAL B O 1
ATOM 3805 N N . ALA B 1 170 ? 18.953 35.219 11.344 1 96.25 170 ALA B N 1
ATOM 3806 C CA . ALA B 1 170 ? 18.953 35.812 12.68 1 96.25 170 ALA B CA 1
ATOM 3807 C C . ALA B 1 170 ? 17.531 36 13.188 1 96.25 170 ALA B C 1
ATOM 3809 O O . ALA B 1 170 ? 17.25 35.781 14.367 1 96.25 170 ALA B O 1
ATOM 3810 N N . TYR B 1 171 ? 16.734 36.438 12.32 1 95.25 171 TYR B N 1
ATOM 3811 C CA . TYR B 1 171 ? 15.328 36.625 12.656 1 95.25 171 TYR B CA 1
ATOM 3812 C C . TYR B 1 171 ? 14.68 35.312 13.039 1 95.25 171 TYR B C 1
ATOM 3814 O O . TYR B 1 171 ? 13.992 35.219 14.055 1 95.25 171 TYR B O 1
ATOM 3822 N N . ASP B 1 172 ? 14.852 34.281 12.227 1 96.88 172 ASP B N 1
ATOM 3823 C CA . ASP B 1 172 ? 14.297 32.938 12.484 1 96.88 172 ASP B CA 1
ATOM 3824 C C . ASP B 1 172 ? 14.789 32.406 13.812 1 96.88 172 ASP B C 1
ATOM 3826 O O . ASP B 1 172 ? 14.008 31.844 14.594 1 96.88 172 ASP B O 1
ATOM 3830 N N . LEU B 1 173 ? 16.094 32.594 14.062 1 97.31 173 LEU B N 1
ATOM 3831 C CA . LEU B 1 173 ? 16.688 32.094 15.289 1 97.31 173 LEU B CA 1
ATOM 3832 C C . LEU B 1 173 ? 16.125 32.812 16.5 1 97.31 173 LEU B C 1
ATOM 3834 O O . LEU B 1 173 ? 15.891 32.188 17.547 1 97.31 173 LEU B O 1
ATOM 3838 N N . ALA B 1 174 ? 15.922 34.094 16.391 1 97.12 174 ALA B N 1
ATOM 3839 C CA . ALA B 1 174 ? 15.375 34.875 17.5 1 97.12 174 ALA B CA 1
ATOM 3840 C C . ALA B 1 174 ? 13.977 34.375 17.875 1 97.12 174 ALA B C 1
ATOM 3842 O O . ALA B 1 174 ? 13.648 34.281 19.062 1 97.12 174 ALA B O 1
ATOM 3843 N N . ARG B 1 175 ? 13.211 34.062 16.891 1 96.88 175 ARG B N 1
ATOM 3844 C CA . ARG B 1 175 ? 11.875 33.562 17.125 1 96.88 175 ARG B CA 1
ATOM 3845 C C . ARG B 1 175 ? 11.922 32.188 17.812 1 96.88 175 ARG B C 1
ATOM 3847 O O . ARG B 1 175 ? 11.18 31.938 18.766 1 96.88 175 ARG B O 1
ATOM 3854 N N . LEU B 1 176 ? 12.805 31.312 17.328 1 97.94 176 LEU B N 1
ATOM 3855 C CA . LEU B 1 176 ? 12.922 29.984 17.906 1 97.94 176 LEU B CA 1
ATOM 3856 C C . LEU B 1 176 ? 13.414 30.062 19.359 1 97.94 176 LEU B C 1
ATOM 3858 O O . LEU B 1 176 ? 12.969 29.281 20.203 1 97.94 176 LEU B O 1
ATOM 3862 N N . ARG B 1 177 ? 14.336 30.984 19.578 1 97.56 177 ARG B N 1
ATOM 3863 C CA . ARG B 1 177 ? 14.828 31.188 20.938 1 97.56 177 ARG B CA 1
ATOM 3864 C C . ARG B 1 177 ? 13.695 31.594 21.875 1 97.56 177 ARG B C 1
ATOM 3866 O O . ARG B 1 177 ? 13.594 31.078 22.984 1 97.56 177 ARG B O 1
ATOM 3873 N N . ALA B 1 178 ? 12.898 32.531 21.406 1 98 178 ALA B N 1
ATOM 3874 C CA . ALA B 1 178 ? 11.766 32.969 22.203 1 98 178 ALA B CA 1
ATOM 3875 C C . ALA B 1 178 ? 10.797 31.844 22.5 1 98 178 ALA B C 1
ATOM 3877 O O . ALA B 1 178 ? 10.289 31.719 23.609 1 98 178 ALA B O 1
ATOM 3878 N N . ILE B 1 179 ? 10.539 31 21.516 1 98.44 179 ILE B N 1
ATOM 3879 C CA . ILE B 1 179 ? 9.656 29.844 21.672 1 98.44 179 ILE B CA 1
ATOM 3880 C C . ILE B 1 179 ? 10.258 28.859 22.656 1 98.44 179 ILE B C 1
ATOM 3882 O O . ILE B 1 179 ? 9.562 28.375 23.562 1 98.44 179 ILE B O 1
ATOM 3886 N N . HIS B 1 180 ? 11.531 28.578 22.531 1 98.19 180 HIS B N 1
ATOM 3887 C CA . HIS B 1 180 ? 12.219 27.625 23.406 1 98.19 180 HIS B CA 1
ATOM 3888 C C . HIS B 1 180 ? 12.219 28.109 24.844 1 98.19 180 HIS B C 1
ATOM 3890 O O . HIS B 1 180 ? 12.055 27.297 25.766 1 98.19 180 HIS B O 1
ATOM 3896 N N . GLN B 1 181 ? 12.414 29.328 25.016 1 97.75 181 GLN B N 1
ATOM 3897 C CA . GLN B 1 181 ? 12.391 29.891 26.375 1 97.75 181 GLN B CA 1
ATOM 3898 C C . GLN B 1 181 ? 11 29.75 27 1 97.75 181 GLN B C 1
ATOM 3900 O O . GLN B 1 181 ? 10.875 29.453 28.188 1 97.75 181 GLN B O 1
ATOM 3905 N N . ALA B 1 182 ? 9.977 30.016 26.188 1 97.81 182 ALA B N 1
ATOM 3906 C CA . ALA B 1 182 ? 8.594 29.969 26.656 1 97.81 182 ALA B CA 1
ATOM 3907 C C . ALA B 1 182 ? 8.133 28.531 26.859 1 97.81 182 ALA B C 1
ATOM 3909 O O . ALA B 1 182 ? 7.273 28.25 27.688 1 97.81 182 ALA B O 1
ATOM 3910 N N . ALA B 1 183 ? 8.703 27.578 26.109 1 97.88 183 ALA B N 1
ATOM 3911 C CA . ALA B 1 183 ? 8.367 26.156 26.125 1 97.88 183 ALA B CA 1
ATOM 3912 C C . ALA B 1 183 ? 9.625 25.297 26.125 1 97.88 183 ALA B C 1
ATOM 3914 O O . ALA B 1 183 ? 9.883 24.578 25.156 1 97.88 183 ALA B O 1
ATOM 3915 N N . PRO B 1 184 ? 10.375 25.234 27.203 1 96.06 184 PRO B N 1
ATOM 3916 C CA . PRO B 1 184 ? 11.727 24.656 27.219 1 96.06 184 PRO B CA 1
ATOM 3917 C C . PRO B 1 184 ? 11.734 23.156 26.969 1 96.06 184 PRO B C 1
ATOM 3919 O O . PRO B 1 184 ? 12.758 22.609 26.531 1 96.06 184 PRO B O 1
ATOM 3922 N N . THR B 1 185 ? 10.633 22.484 27.141 1 94.25 185 THR B N 1
ATOM 3923 C CA . THR B 1 185 ? 10.656 21.031 27.031 1 94.25 185 THR B CA 1
ATOM 3924 C C . THR B 1 185 ? 9.992 20.578 25.734 1 94.25 185 THR B C 1
ATOM 3926 O O . THR B 1 185 ? 9.961 19.391 25.422 1 94.25 185 THR B O 1
ATOM 3929 N N . ALA B 1 186 ? 9.43 21.484 24.953 1 98.12 186 ALA B N 1
ATOM 3930 C CA . ALA B 1 186 ? 8.695 21.109 23.75 1 98.12 186 ALA B CA 1
ATOM 3931 C C . ALA B 1 186 ? 9.648 20.828 22.594 1 98.12 186 ALA B C 1
ATOM 3933 O O . ALA B 1 186 ? 10.484 21.672 22.25 1 98.12 186 ALA B O 1
ATOM 3934 N N . PRO B 1 187 ? 9.594 19.594 22.016 1 98.62 187 PRO B N 1
ATOM 3935 C CA . PRO B 1 187 ? 10.305 19.422 20.75 1 98.62 187 PRO B CA 1
ATOM 3936 C C . PRO B 1 187 ? 9.781 20.344 19.656 1 98.62 187 PRO B C 1
ATOM 3938 O O . PRO B 1 187 ? 8.57 20.594 19.578 1 98.62 187 PRO B O 1
ATOM 3941 N N . LEU B 1 188 ? 10.688 20.844 18.797 1 98.75 188 LEU B N 1
ATOM 3942 C CA . LEU B 1 188 ? 10.32 21.797 17.766 1 98.75 188 LEU B CA 1
ATOM 3943 C C . LEU B 1 188 ? 10.477 21.172 16.375 1 98.75 188 LEU B C 1
ATOM 3945 O O . LEU B 1 188 ? 11.516 20.578 16.078 1 98.75 188 LEU B O 1
ATOM 3949 N N . ILE B 1 189 ? 9.422 21.203 15.578 1 98.88 189 ILE B N 1
ATOM 3950 C CA . ILE B 1 189 ? 9.469 20.938 14.141 1 98.88 189 ILE B CA 1
ATOM 3951 C C . ILE B 1 189 ? 9.547 22.266 13.383 1 98.88 189 ILE B C 1
ATOM 3953 O O . ILE B 1 189 ? 8.688 23.125 13.539 1 98.88 189 ILE B O 1
ATOM 3957 N N . VAL B 1 190 ? 10.586 22.453 12.648 1 98.62 190 VAL B N 1
ATOM 3958 C CA . VAL B 1 190 ? 10.773 23.719 11.938 1 98.62 190 VAL B CA 1
ATOM 3959 C C . VAL B 1 190 ? 10.461 23.516 10.453 1 98.62 190 VAL B C 1
ATOM 3961 O O . VAL B 1 190 ? 10.992 22.609 9.812 1 98.62 190 VAL B O 1
ATOM 3964 N N . ASP B 1 191 ? 9.633 24.375 9.961 1 98.31 191 ASP B N 1
ATOM 3965 C CA . ASP B 1 191 ? 9.234 24.297 8.562 1 98.31 191 ASP B CA 1
ATOM 3966 C C . ASP B 1 191 ? 9.75 25.516 7.777 1 98.31 191 ASP B C 1
ATOM 3968 O O . ASP B 1 191 ? 9.25 26.625 7.949 1 98.31 191 ASP B O 1
ATOM 3972 N N . GLY B 1 192 ? 10.664 25.25 6.891 1 97.19 192 GLY B N 1
ATOM 3973 C CA . GLY B 1 192 ? 11.25 26.312 6.09 1 97.19 192 GLY B CA 1
ATOM 3974 C C . GLY B 1 192 ? 10.391 26.719 4.914 1 97.19 192 GLY B C 1
ATOM 3975 O O . GLY B 1 192 ? 10.562 27.797 4.352 1 97.19 192 GLY B O 1
ATOM 3976 N N . ASN B 1 193 ? 9.461 25.875 4.559 1 95.38 193 ASN B N 1
ATOM 3977 C CA . ASN B 1 193 ? 8.578 26.125 3.42 1 95.38 193 ASN B CA 1
ATOM 3978 C C . ASN B 1 193 ? 9.359 26.656 2.221 1 95.38 193 ASN B C 1
ATOM 3980 O O . ASN B 1 193 ? 8.969 27.672 1.624 1 95.38 193 ASN B O 1
ATOM 3984 N N . CYS B 1 194 ? 10.523 26.094 1.982 1 96.75 194 CYS B N 1
ATOM 3985 C CA . CYS B 1 194 ? 11.312 26.328 0.784 1 96.75 194 CYS B CA 1
ATOM 3986 C C . CYS B 1 194 ? 12.039 27.672 0.87 1 96.75 194 CYS B C 1
ATOM 3988 O O . CYS B 1 194 ? 12.523 28.188 -0.14 1 96.75 194 CYS B O 1
ATOM 3990 N N . GLY B 1 195 ? 12.172 28.281 2.008 1 96.56 195 GLY B N 1
ATOM 3991 C CA . GLY B 1 195 ? 12.625 29.656 2.1 1 96.56 195 GLY B CA 1
ATOM 3992 C C . GLY B 1 195 ? 14.133 29.781 2.201 1 96.56 195 GLY B C 1
ATOM 3993 O O . GLY B 1 195 ? 14.68 30.875 1.983 1 96.56 195 GLY B O 1
ATOM 3994 N N . TYR B 1 196 ? 14.852 28.734 2.555 1 98.31 196 TYR B N 1
ATOM 3995 C CA . TYR B 1 196 ? 16.297 28.781 2.748 1 98.31 196 TYR B CA 1
ATOM 3996 C C . TYR B 1 196 ? 17.031 28.422 1.463 1 98.31 196 TYR B C 1
ATOM 3998 O O . TYR B 1 196 ? 16.438 27.891 0.526 1 98.31 196 TYR B O 1
ATOM 4006 N N . ASP B 1 197 ? 18.219 28.797 1.354 1 98.38 197 ASP B N 1
ATOM 4007 C CA . ASP B 1 197 ? 19.203 28.109 0.528 1 98.38 197 ASP B CA 1
ATOM 4008 C C . ASP B 1 197 ? 20.141 27.25 1.387 1 98.38 197 ASP B C 1
ATOM 4010 O O . ASP B 1 197 ? 20 27.188 2.607 1 98.38 197 ASP B O 1
ATOM 4014 N N . VAL B 1 198 ? 21.047 26.547 0.768 1 98.75 198 VAL B N 1
ATOM 4015 C CA . VAL B 1 198 ? 21.891 25.594 1.473 1 98.75 198 VAL B CA 1
ATOM 4016 C C . VAL B 1 198 ? 22.703 26.312 2.561 1 98.75 198 VAL B C 1
ATOM 4018 O O . VAL B 1 198 ? 22.734 25.859 3.709 1 98.75 198 VAL B O 1
ATOM 4021 N N . GLU B 1 199 ? 23.266 27.438 2.223 1 98.62 199 GLU B N 1
ATOM 4022 C CA . GLU B 1 199 ? 24.125 28.172 3.15 1 98.62 199 GLU B CA 1
ATOM 4023 C C . GLU B 1 199 ? 23.344 28.641 4.375 1 98.62 199 GLU B C 1
ATOM 4025 O O . GLU B 1 199 ? 23.75 28.391 5.512 1 98.62 199 GLU B O 1
ATOM 4030 N N . ARG B 1 200 ? 22.219 29.234 4.156 1 98.75 200 ARG B N 1
ATOM 4031 C CA . ARG B 1 200 ? 21.406 29.75 5.254 1 98.75 200 ARG B CA 1
ATOM 4032 C C . ARG B 1 200 ? 20.828 28.609 6.09 1 98.75 200 ARG B C 1
ATOM 4034 O O . ARG B 1 200 ? 20.75 28.719 7.316 1 98.75 200 ARG B O 1
ATOM 4041 N N . ALA B 1 201 ? 20.406 27.531 5.453 1 98.81 201 ALA B N 1
ATOM 4042 C CA . ALA B 1 201 ? 19.859 26.391 6.168 1 98.81 201 ALA B CA 1
ATOM 4043 C C . ALA B 1 201 ? 20.906 25.781 7.113 1 98.81 201 ALA B C 1
ATOM 4045 O O . ALA B 1 201 ? 20.609 25.5 8.273 1 98.81 201 ALA B O 1
ATOM 4046 N N . LEU B 1 202 ? 22.125 25.578 6.613 1 98.81 202 LEU B N 1
ATOM 4047 C CA . LEU B 1 202 ? 23.188 24.984 7.43 1 98.81 202 LEU B CA 1
ATOM 4048 C C . LEU B 1 202 ? 23.609 25.922 8.555 1 98.81 202 LEU B C 1
ATOM 4050 O O . LEU B 1 202 ? 23.891 25.484 9.664 1 98.81 202 LEU B O 1
ATOM 4054 N N . ALA B 1 203 ? 23.656 27.234 8.266 1 98.56 203 ALA B N 1
ATOM 4055 C CA . ALA B 1 203 ? 23.953 28.219 9.305 1 98.56 203 ALA B CA 1
ATOM 4056 C C . ALA B 1 203 ? 22.891 28.188 10.406 1 98.56 203 ALA B C 1
ATOM 4058 O O . ALA B 1 203 ? 23.219 28.266 11.594 1 98.56 203 ALA B O 1
ATOM 4059 N N . PHE B 1 204 ? 21.672 28.156 9.969 1 98.62 204 PHE B N 1
ATOM 4060 C CA . PHE B 1 204 ? 20.547 28.078 10.906 1 98.62 204 PHE B CA 1
ATOM 4061 C C . PHE B 1 204 ? 20.688 26.859 11.805 1 98.62 204 PHE B C 1
ATOM 4063 O O . PHE B 1 204 ? 20.547 26.953 13.023 1 98.62 204 PHE B O 1
ATOM 4070 N N . CYS B 1 205 ? 20.953 25.672 11.227 1 98.75 205 CYS B N 1
ATOM 4071 C CA . CYS B 1 205 ? 21.094 24.422 11.969 1 98.75 205 CYS B CA 1
ATOM 4072 C C . CYS B 1 205 ? 22.266 24.484 12.938 1 98.75 205 CYS B C 1
ATOM 4074 O O . CYS B 1 205 ? 22.156 24.031 14.078 1 98.75 205 CYS B O 1
ATOM 4076 N N . ALA B 1 206 ? 23.359 25.062 12.5 1 98.44 206 ALA B N 1
ATOM 4077 C CA . ALA B 1 206 ? 24.531 25.219 13.367 1 98.44 206 ALA B CA 1
ATOM 4078 C C . ALA B 1 206 ? 24.188 26.078 14.578 1 98.44 206 ALA B C 1
ATOM 4080 O O . ALA B 1 206 ? 24.625 25.781 15.703 1 98.44 206 ALA B O 1
ATOM 4081 N N . ALA B 1 207 ? 23.5 27.125 14.305 1 98.19 207 ALA B N 1
ATOM 4082 C CA . ALA B 1 207 ? 23.094 28.031 15.391 1 98.19 207 ALA B CA 1
ATOM 4083 C C . ALA B 1 207 ? 22.156 27.328 16.375 1 98.19 207 ALA B C 1
ATOM 4085 O O . ALA B 1 207 ? 22.281 27.484 17.578 1 98.19 207 ALA B O 1
ATOM 4086 N N . CYS B 1 208 ? 21.188 26.594 15.859 1 98.25 208 CYS B N 1
ATOM 4087 C CA . CYS B 1 208 ? 20.266 25.844 16.703 1 98.25 208 CYS B CA 1
ATOM 4088 C C . CYS B 1 208 ? 21.016 24.859 17.594 1 98.25 208 CYS B C 1
ATOM 4090 O O . CYS B 1 208 ? 20.703 24.719 18.766 1 98.25 208 CYS B O 1
ATOM 4092 N N . LYS B 1 209 ? 21.984 24.188 17.031 1 97.94 209 LYS B N 1
ATOM 4093 C CA . LYS B 1 209 ? 22.797 23.25 17.797 1 97.94 209 LYS B CA 1
ATOM 4094 C C . LYS B 1 209 ? 23.594 23.969 18.891 1 97.94 209 LYS B C 1
ATOM 4096 O O . LYS B 1 209 ? 23.625 23.516 20.031 1 97.94 209 LYS B O 1
ATOM 4101 N N . ALA B 1 210 ? 24.188 25.031 18.5 1 97.44 210 ALA B N 1
ATOM 4102 C CA . ALA B 1 210 ? 25.016 25.797 19.438 1 97.44 210 ALA B CA 1
ATOM 4103 C C . ALA B 1 210 ? 24.188 26.266 20.625 1 97.44 210 ALA B C 1
ATOM 4105 O O . ALA B 1 210 ? 24.688 26.344 21.75 1 97.44 210 ALA B O 1
ATOM 4106 N N . GLU B 1 211 ? 22.938 26.547 20.375 1 96.88 211 GLU B N 1
ATOM 4107 C CA . GLU B 1 211 ? 22.078 27.094 21.422 1 96.88 211 GLU B CA 1
ATOM 4108 C C . GLU B 1 211 ? 21.234 25.984 22.062 1 96.88 211 GLU B C 1
ATOM 4110 O O . GLU B 1 211 ? 20.344 26.266 22.875 1 96.88 211 GLU B O 1
ATOM 4115 N N . SER B 1 212 ? 21.422 24.734 21.703 1 97.12 212 SER B N 1
ATOM 4116 C CA . SER B 1 212 ? 20.75 23.562 22.219 1 97.12 212 SER B CA 1
ATOM 4117 C C . SER B 1 212 ? 19.234 23.656 22.031 1 97.12 212 SER B C 1
ATOM 4119 O O . SER B 1 212 ? 18.469 23.297 22.922 1 97.12 212 SER B O 1
ATOM 4121 N N . ILE B 1 213 ? 18.828 24.312 20.906 1 97.25 213 ILE B N 1
ATOM 4122 C CA . ILE B 1 213 ? 17.422 24.328 20.531 1 97.25 213 ILE B CA 1
ATOM 4123 C C . ILE B 1 213 ? 16.969 22.906 20.172 1 97.25 213 ILE B C 1
ATOM 4125 O O . ILE B 1 213 ? 17.609 22.219 19.391 1 97.25 213 ILE B O 1
ATOM 4129 N N . PRO B 1 214 ? 15.867 22.438 20.75 1 97.75 214 PRO B N 1
ATOM 4130 C CA . PRO B 1 214 ? 15.453 21.047 20.562 1 97.75 214 PRO B CA 1
ATOM 4131 C C . PRO B 1 214 ? 14.695 20.828 19.25 1 97.75 214 PRO B C 1
ATOM 4133 O O . PRO B 1 214 ? 13.57 20.328 19.266 1 97.75 214 PRO B O 1
ATOM 4136 N N . MET B 1 215 ? 15.281 21.156 18.141 1 98.25 215 MET B N 1
ATOM 4137 C CA . MET B 1 215 ? 14.703 20.875 16.828 1 98.25 215 MET B CA 1
ATOM 4138 C C . MET B 1 215 ? 14.781 19.391 16.5 1 98.25 215 MET B C 1
ATOM 4140 O O . MET B 1 215 ? 15.867 18.812 16.453 1 98.25 215 MET B O 1
ATOM 4144 N N . VAL B 1 216 ? 13.625 18.781 16.266 1 98.75 216 VAL B N 1
ATOM 4145 C CA . VAL B 1 216 ? 13.609 17.344 16.031 1 98.75 216 VAL B CA 1
ATOM 4146 C C . VAL B 1 216 ? 13.414 17.062 14.539 1 98.75 216 VAL B C 1
ATOM 4148 O O . VAL B 1 216 ? 13.633 15.945 14.078 1 98.75 216 VAL B O 1
ATOM 4151 N N . LEU B 1 217 ? 13 18.109 13.781 1 98.88 217 LEU B N 1
ATOM 4152 C CA . LEU B 1 217 ? 12.758 17.953 12.352 1 98.88 217 LEU B CA 1
ATOM 4153 C C . LEU B 1 217 ? 12.867 19.297 11.633 1 98.88 217 LEU B C 1
ATOM 4155 O O . LEU B 1 217 ? 12.359 20.312 12.125 1 98.88 217 LEU B O 1
ATOM 4159 N N . PHE B 1 218 ? 13.562 19.312 10.562 1 98.88 218 PHE B N 1
ATOM 4160 C CA . PHE B 1 218 ? 13.641 20.469 9.664 1 98.88 218 PHE B CA 1
ATOM 4161 C C . PHE B 1 218 ? 12.922 20.172 8.352 1 98.88 218 PHE B C 1
ATOM 4163 O O . PHE B 1 218 ? 13.477 19.5 7.477 1 98.88 218 PHE B O 1
ATOM 4170 N N . GLU B 1 219 ? 11.727 20.75 8.242 1 98.81 219 GLU B N 1
ATOM 4171 C CA . GLU B 1 219 ? 10.828 20.422 7.141 1 98.81 219 GLU B CA 1
ATOM 4172 C C . GLU B 1 219 ? 11.031 21.359 5.961 1 98.81 219 GLU B C 1
ATOM 4174 O O . GLU B 1 219 ? 10.93 22.578 6.113 1 98.81 219 GLU B O 1
ATOM 4179 N N . GLN B 1 220 ? 11.344 20.812 4.809 1 98.69 220 GLN B N 1
ATOM 4180 C CA . GLN B 1 220 ? 11.492 21.422 3.494 1 98.69 220 GLN B CA 1
ATOM 4181 C C . GLN B 1 220 ? 12.227 22.766 3.594 1 98.69 220 GLN B C 1
ATOM 4183 O O . GLN B 1 220 ? 11.664 23.812 3.246 1 98.69 220 GLN B O 1
ATOM 4188 N N . PRO B 1 221 ? 13.445 22.766 3.949 1 98.56 221 PRO B N 1
ATOM 4189 C CA . PRO B 1 221 ? 14.172 24.031 4.066 1 98.56 221 PRO B CA 1
ATOM 4190 C C . PRO B 1 221 ? 14.367 24.734 2.721 1 98.56 221 PRO B C 1
ATOM 4192 O O . PRO B 1 221 ? 14.266 25.953 2.633 1 98.56 221 PRO B O 1
ATOM 4195 N N . LEU B 1 222 ? 14.547 23.969 1.647 1 98.62 222 LEU B N 1
ATOM 4196 C CA . LEU B 1 222 ? 14.945 24.531 0.362 1 98.62 222 LEU B CA 1
ATOM 4197 C C . LEU B 1 222 ? 13.812 24.422 -0.655 1 98.62 222 LEU B C 1
ATOM 4199 O O . LEU B 1 222 ? 12.836 23.688 -0.429 1 98.62 222 LEU B O 1
ATOM 4203 N N . PRO B 1 223 ? 13.977 25.125 -1.779 1 97.75 223 PRO B N 1
ATOM 4204 C CA . PRO B 1 223 ? 12.969 25.031 -2.84 1 97.75 223 PRO B CA 1
ATOM 4205 C C . PRO B 1 223 ? 12.711 23.594 -3.287 1 97.75 223 PRO B C 1
ATOM 4207 O O . PRO B 1 223 ? 13.633 22.781 -3.295 1 97.75 223 PRO B O 1
ATOM 4210 N N . ARG B 1 224 ? 11.531 23.328 -3.756 1 96.56 224 ARG B N 1
ATOM 4211 C CA . ARG B 1 224 ? 11.008 22.016 -4.109 1 96.56 224 ARG B CA 1
ATOM 4212 C C . ARG B 1 224 ? 11.945 21.297 -5.07 1 96.56 224 ARG B C 1
ATOM 4214 O O . ARG B 1 224 ? 12.172 20.078 -4.941 1 96.56 224 ARG B O 1
ATOM 4221 N N . GLU B 1 225 ? 12.555 22.031 -5.938 1 97.12 225 GLU B N 1
ATOM 4222 C CA . GLU B 1 225 ? 13.289 21.406 -7.039 1 97.12 225 GLU B CA 1
ATOM 4223 C C . GLU B 1 225 ? 14.773 21.297 -6.719 1 97.12 225 GLU B C 1
ATOM 4225 O O . GLU B 1 225 ? 15.555 20.766 -7.52 1 97.12 225 GLU B O 1
ATOM 4230 N N . ASP B 1 226 ? 15.164 21.844 -5.574 1 98.5 226 ASP B N 1
ATOM 4231 C CA . ASP B 1 226 ? 16.578 21.797 -5.238 1 98.5 226 ASP B CA 1
ATOM 4232 C C . ASP B 1 226 ? 16.953 20.484 -4.566 1 98.5 226 ASP B C 1
ATOM 4234 O O . ASP B 1 226 ? 17.328 20.453 -3.393 1 98.5 226 ASP B O 1
ATOM 4238 N N . TRP B 1 227 ? 16.969 19.406 -5.355 1 98.62 227 TRP B N 1
ATOM 4239 C CA . TRP B 1 227 ? 17.219 18.062 -4.859 1 98.62 227 TRP B CA 1
ATOM 4240 C C . TRP B 1 227 ? 18.625 17.938 -4.277 1 98.62 227 TRP B C 1
ATOM 4242 O O . TRP B 1 227 ? 18.812 17.391 -3.188 1 98.62 227 TRP B O 1
ATOM 4252 N N . ALA B 1 228 ? 19.562 18.484 -4.992 1 98.62 228 ALA B N 1
ATOM 4253 C CA . ALA B 1 228 ? 20.953 18.391 -4.543 1 98.62 228 ALA B CA 1
ATOM 4254 C C . ALA B 1 228 ? 21.156 19.172 -3.244 1 98.62 228 ALA B C 1
ATOM 4256 O O . ALA B 1 228 ? 21.875 18.703 -2.35 1 98.62 228 ALA B O 1
ATOM 4257 N N . GLY B 1 229 ? 20.547 20.391 -3.205 1 98.88 229 GLY B N 1
ATOM 4258 C CA . GLY B 1 229 ? 20.625 21.172 -1.98 1 98.88 229 GLY B CA 1
ATOM 4259 C C . GLY B 1 229 ? 19.984 20.469 -0.79 1 98.88 229 GLY B C 1
ATOM 4260 O O . GLY B 1 229 ? 20.562 20.453 0.302 1 98.88 229 GLY B O 1
ATOM 4261 N N . MET B 1 230 ? 18.859 19.875 -1.02 1 98.88 230 MET B N 1
ATOM 4262 C CA . MET B 1 230 ? 18.172 19.125 0.042 1 98.88 230 MET B CA 1
ATOM 4263 C C . MET B 1 230 ? 19.047 17.969 0.529 1 98.88 230 MET B C 1
ATOM 4265 O O . MET B 1 230 ? 19.141 17.719 1.732 1 98.88 230 MET B O 1
ATOM 4269 N N . ALA B 1 231 ? 19.625 17.234 -0.396 1 98.81 231 ALA B N 1
ATOM 4270 C CA . ALA B 1 231 ? 20.5 16.125 -0.031 1 98.81 231 ALA B CA 1
ATOM 4271 C C . ALA B 1 231 ? 21.688 16.609 0.813 1 98.81 231 ALA B C 1
ATOM 4273 O O . ALA B 1 231 ? 22.062 15.953 1.788 1 98.81 231 ALA B O 1
ATOM 4274 N N . GLN B 1 232 ? 22.25 17.75 0.43 1 98.81 232 GLN B N 1
ATOM 4275 C CA . GLN B 1 232 ? 23.375 18.344 1.16 1 98.81 232 GLN B CA 1
ATOM 4276 C C . GLN B 1 232 ? 22.969 18.719 2.582 1 98.81 232 GLN B C 1
ATOM 4278 O O . GLN B 1 232 ? 23.688 18.406 3.539 1 98.81 232 GLN B O 1
ATOM 4283 N N . VAL B 1 233 ? 21.812 19.375 2.742 1 98.88 233 VAL B N 1
ATOM 4284 C CA . VAL B 1 233 ? 21.344 19.781 4.059 1 98.88 233 VAL B CA 1
ATOM 4285 C C . VAL B 1 233 ? 21.047 18.531 4.906 1 98.88 233 VAL B C 1
ATOM 4287 O O . VAL B 1 233 ? 21.391 18.484 6.09 1 98.88 233 VAL B O 1
ATOM 4290 N N . THR B 1 234 ? 20.469 17.5 4.293 1 98.88 234 THR B N 1
ATOM 4291 C CA . THR B 1 234 ? 20.156 16.266 5 1 98.88 234 THR B CA 1
ATOM 4292 C C . THR B 1 234 ? 21.422 15.602 5.523 1 98.88 234 THR B C 1
ATOM 4294 O O . THR B 1 234 ? 21.453 15.102 6.652 1 98.88 234 THR B O 1
ATOM 4297 N N . ALA B 1 235 ? 22.438 15.633 4.77 1 98.56 235 ALA B N 1
ATOM 4298 C CA . ALA B 1 235 ? 23.688 14.961 5.113 1 98.56 235 ALA B CA 1
ATOM 4299 C C . ALA B 1 235 ? 24.469 15.758 6.156 1 98.56 235 ALA B C 1
ATOM 4301 O O . ALA B 1 235 ? 25.172 15.18 6.988 1 98.56 235 ALA B O 1
ATOM 4302 N N . GLN B 1 236 ? 24.297 17.078 6.176 1 98.62 236 GLN B N 1
ATOM 4303 C CA . GLN B 1 236 ? 25.281 17.891 6.887 1 98.62 236 GLN B CA 1
ATOM 4304 C C . GLN B 1 236 ? 24.641 18.594 8.078 1 98.62 236 GLN B C 1
ATOM 4306 O O . GLN B 1 236 ? 25.344 19.062 8.977 1 98.62 236 GLN B O 1
ATOM 4311 N N . SER B 1 237 ? 23.359 18.75 8.148 1 98.31 237 SER B N 1
ATOM 4312 C CA . SER B 1 237 ? 22.719 19.641 9.125 1 98.31 237 SER B CA 1
ATOM 4313 C C . SER B 1 237 ? 22.766 19.047 10.523 1 98.31 237 SER B C 1
ATOM 4315 O O . SER B 1 237 ? 22.75 19.766 11.516 1 98.31 237 SER B O 1
ATOM 4317 N N . GLY B 1 238 ? 22.844 17.688 10.594 1 97.81 238 GLY B N 1
ATOM 4318 C CA . GLY B 1 238 ? 22.781 17.016 11.875 1 97.81 238 GLY B CA 1
ATOM 4319 C C . GLY B 1 238 ? 21.375 16.844 12.406 1 97.81 238 GLY B C 1
ATOM 4320 O O . GLY B 1 238 ? 21.172 16.344 13.516 1 97.81 238 GLY B O 1
ATOM 4321 N N . PHE B 1 239 ? 20.375 17.281 11.688 1 98.5 239 PHE B N 1
ATOM 4322 C CA . PHE B 1 239 ? 18.969 17.125 12.031 1 98.5 239 PHE B CA 1
ATOM 4323 C C . PHE B 1 239 ? 18.25 16.266 11 1 98.5 239 PHE B C 1
ATOM 4325 O O . PHE B 1 239 ? 18.688 16.156 9.859 1 98.5 239 PHE B O 1
ATOM 4332 N N . ALA B 1 240 ? 17.141 15.57 11.414 1 98.75 240 ALA B N 1
ATOM 4333 C CA . ALA B 1 240 ? 16.25 14.953 10.438 1 98.75 240 ALA B CA 1
ATOM 4334 C C . ALA B 1 240 ? 15.617 16 9.531 1 98.75 240 ALA B C 1
ATOM 4336 O O . ALA B 1 240 ? 15.234 17.078 9.992 1 98.75 240 ALA B O 1
ATOM 4337 N N . VAL B 1 241 ? 15.602 15.758 8.258 1 98.94 241 VAL B N 1
ATOM 4338 C CA . VAL B 1 241 ? 15.008 16.656 7.273 1 98.94 241 VAL B CA 1
ATOM 4339 C C . VAL B 1 241 ? 13.812 15.984 6.605 1 98.94 241 VAL B C 1
ATOM 4341 O O . VAL B 1 241 ? 13.883 14.812 6.23 1 98.94 241 VAL B O 1
ATOM 4344 N N . ALA B 1 242 ? 12.711 16.703 6.516 1 98.94 242 ALA B N 1
ATOM 4345 C CA . ALA B 1 242 ? 11.523 16.172 5.855 1 98.94 242 ALA B CA 1
ATOM 4346 C C . ALA B 1 242 ? 11.32 16.812 4.488 1 98.94 242 ALA B C 1
ATOM 4348 O O . ALA B 1 242 ? 11.531 18.031 4.324 1 98.94 242 ALA B O 1
ATOM 4349 N N . ALA B 1 243 ? 11 16.016 3.516 1 98.88 243 ALA B N 1
ATOM 4350 C CA . ALA B 1 243 ? 10.484 16.516 2.244 1 98.88 243 ALA B CA 1
ATOM 4351 C C . ALA B 1 243 ? 8.969 16.688 2.305 1 98.88 243 ALA B C 1
ATOM 4353 O O . ALA B 1 243 ? 8.242 15.766 2.662 1 98.88 243 ALA B O 1
ATOM 4354 N N . ASP B 1 244 ? 8.531 17.875 2.045 1 98.5 244 ASP B N 1
ATOM 4355 C CA . ASP B 1 244 ? 7.109 18.188 1.917 1 98.5 244 ASP B CA 1
ATOM 4356 C C . ASP B 1 244 ? 6.762 18.594 0.484 1 98.5 244 ASP B C 1
ATOM 4358 O O . ASP B 1 244 ? 6.355 17.734 -0.316 1 98.5 244 ASP B O 1
ATOM 4362 N N . GLU B 1 245 ? 7.152 19.797 0.058 1 97.56 245 GLU B N 1
ATOM 4363 C CA . GLU B 1 245 ? 6.898 20.25 -1.309 1 97.56 245 GLU B CA 1
ATOM 4364 C C . GLU B 1 245 ? 7.621 19.359 -2.32 1 97.56 245 GLU B C 1
ATOM 4366 O O . GLU B 1 245 ? 7.16 19.203 -3.451 1 97.56 245 GLU B O 1
ATOM 4371 N N . SER B 1 246 ? 8.695 18.703 -1.954 1 98.25 246 SER B N 1
ATOM 4372 C CA . SER B 1 246 ? 9.477 17.844 -2.832 1 98.25 246 SER B CA 1
ATOM 4373 C C . SER B 1 246 ? 8.883 16.438 -2.904 1 98.25 246 SER B C 1
ATOM 4375 O O . SER B 1 246 ? 9.266 15.648 -3.768 1 98.25 246 SER B O 1
ATOM 4377 N N . ALA B 1 247 ? 7.938 16.109 -2.043 1 98.44 247 ALA B N 1
ATOM 4378 C CA . ALA B 1 247 ? 7.301 14.789 -2.006 1 98.44 247 ALA B CA 1
ATOM 4379 C C . ALA B 1 247 ? 5.828 14.883 -2.396 1 98.44 247 ALA B C 1
ATOM 4381 O O . ALA B 1 247 ? 4.957 15.031 -1.534 1 98.44 247 ALA B O 1
ATOM 4382 N N . ARG B 1 248 ? 5.559 14.703 -3.67 1 97.88 248 ARG B N 1
ATOM 4383 C CA . ARG B 1 248 ? 4.191 14.875 -4.152 1 97.88 248 ARG B CA 1
ATOM 4384 C C . ARG B 1 248 ? 3.699 13.617 -4.855 1 97.88 248 ARG B C 1
ATOM 4386 O O . ARG B 1 248 ? 2.564 13.578 -5.34 1 97.88 248 ARG B O 1
ATOM 4393 N N . SER B 1 249 ? 4.547 12.625 -4.965 1 98.19 249 SER B N 1
ATOM 4394 C CA . SER B 1 249 ? 4.191 11.383 -5.645 1 98.19 249 SER B CA 1
ATOM 4395 C C . SER B 1 249 ? 5.059 10.219 -5.156 1 98.19 249 SER B C 1
ATOM 4397 O O . SER B 1 249 ? 6.074 10.438 -4.492 1 98.19 249 SER B O 1
ATOM 4399 N N . ALA B 1 250 ? 4.605 9.039 -5.473 1 98.56 250 ALA B N 1
ATOM 4400 C CA . ALA B 1 250 ? 5.398 7.848 -5.184 1 98.56 250 ALA B CA 1
ATOM 4401 C C . ALA B 1 250 ? 6.75 7.902 -5.891 1 98.56 250 ALA B C 1
ATOM 4403 O O . ALA B 1 250 ? 7.762 7.469 -5.344 1 98.56 250 ALA B O 1
ATOM 4404 N N . HIS B 1 251 ? 6.77 8.438 -7.082 1 97.94 251 HIS B N 1
ATOM 4405 C CA . HIS B 1 251 ? 8.016 8.602 -7.824 1 97.94 251 HIS B CA 1
ATOM 4406 C C . HIS B 1 251 ? 8.977 9.531 -7.09 1 97.94 251 HIS B C 1
ATOM 4408 O O . HIS B 1 251 ? 10.18 9.273 -7.031 1 97.94 251 HIS B O 1
ATOM 4414 N N . ASP B 1 252 ? 8.445 10.633 -6.535 1 98.69 252 ASP B N 1
ATOM 4415 C CA . ASP B 1 252 ? 9.266 11.539 -5.742 1 98.69 252 ASP B CA 1
ATOM 4416 C C . ASP B 1 252 ? 9.883 10.82 -4.543 1 98.69 252 ASP B C 1
ATOM 4418 O O . ASP B 1 252 ? 11.062 11 -4.246 1 98.69 252 ASP B O 1
ATOM 4422 N N . VAL B 1 253 ? 9.078 9.977 -3.877 1 98.88 253 VAL B N 1
ATOM 4423 C CA . VAL B 1 253 ? 9.555 9.305 -2.674 1 98.88 253 VAL B CA 1
ATOM 4424 C C . VAL B 1 253 ? 10.625 8.281 -3.041 1 98.88 253 VAL B C 1
ATOM 4426 O O . VAL B 1 253 ? 11.609 8.117 -2.312 1 98.88 253 VAL B O 1
ATOM 4429 N N . LEU B 1 254 ? 10.5 7.605 -4.188 1 98.44 254 LEU B N 1
ATOM 4430 C CA . LEU B 1 254 ? 11.539 6.707 -4.668 1 98.44 254 LEU B CA 1
ATOM 4431 C C . LEU B 1 254 ? 12.844 7.465 -4.895 1 98.44 254 LEU B C 1
ATOM 4433 O O . LEU B 1 254 ? 13.922 6.988 -4.516 1 98.44 254 LEU B O 1
ATOM 4437 N N . ARG B 1 255 ? 12.703 8.609 -5.516 1 98.06 255 ARG B N 1
ATOM 4438 C CA . ARG B 1 255 ? 13.891 9.422 -5.777 1 98.06 255 ARG B CA 1
ATOM 4439 C C . ARG B 1 255 ? 14.547 9.867 -4.477 1 98.06 255 ARG B C 1
ATOM 4441 O O . ARG B 1 255 ? 15.773 9.797 -4.34 1 98.06 255 ARG B O 1
ATOM 4448 N N . ILE B 1 256 ? 13.711 10.289 -3.531 1 98.75 256 ILE B N 1
ATOM 4449 C CA . ILE B 1 256 ? 14.211 10.742 -2.236 1 98.75 256 ILE B CA 1
ATOM 4450 C C . ILE B 1 256 ? 14.961 9.602 -1.548 1 98.75 256 ILE B C 1
ATOM 4452 O O . ILE B 1 256 ? 16.047 9.797 -1.01 1 98.75 256 ILE B O 1
ATOM 4456 N N . ALA B 1 257 ? 14.398 8.414 -1.576 1 97.94 257 ALA B N 1
ATOM 4457 C CA . ALA B 1 257 ? 15.023 7.238 -0.974 1 97.94 257 ALA B CA 1
ATOM 4458 C C . ALA B 1 257 ? 16.359 6.93 -1.637 1 97.94 257 ALA B C 1
ATOM 4460 O O . ALA B 1 257 ? 17.328 6.578 -0.959 1 97.94 257 ALA B O 1
ATOM 4461 N N . ARG B 1 258 ? 16.391 7.078 -2.914 1 96.38 258 ARG B N 1
ATOM 4462 C CA . ARG B 1 258 ? 17.578 6.734 -3.695 1 96.38 258 ARG B CA 1
ATOM 4463 C C . ARG B 1 258 ? 18.688 7.754 -3.48 1 96.38 258 ARG B C 1
ATOM 4465 O O . ARG B 1 258 ? 19.859 7.383 -3.334 1 96.38 258 ARG B O 1
ATOM 4472 N N . GLU B 1 259 ? 18.297 9.055 -3.389 1 97.56 259 GLU B N 1
ATOM 4473 C CA . GLU B 1 259 ? 19.297 10.125 -3.438 1 97.56 259 GLU B CA 1
ATOM 4474 C C . GLU B 1 259 ? 19.609 10.648 -2.039 1 97.56 259 GLU B C 1
ATOM 4476 O O . GLU B 1 259 ? 20.531 11.445 -1.865 1 97.56 259 GLU B O 1
ATOM 4481 N N . GLY B 1 260 ? 18.844 10.195 -1.047 1 97.81 260 GLY B N 1
ATOM 4482 C CA . GLY B 1 260 ? 19.078 10.672 0.308 1 97.81 260 GLY B CA 1
ATOM 4483 C C . GLY B 1 260 ? 18.719 12.133 0.491 1 97.81 260 GLY B C 1
ATOM 4484 O O . GLY B 1 260 ? 19.391 12.852 1.238 1 97.81 260 GLY B O 1
ATOM 4485 N N . THR B 1 261 ? 17.656 12.602 -0.185 1 98 261 THR B N 1
ATOM 4486 C CA . THR B 1 261 ? 17.234 14 -0.221 1 98 261 THR B CA 1
ATOM 4487 C C . THR B 1 261 ? 16.562 14.391 1.091 1 98 261 THR B C 1
ATOM 4489 O O . THR B 1 261 ? 16.516 15.57 1.442 1 98 261 THR B O 1
ATOM 4492 N N . ALA B 1 262 ? 16.031 13.477 1.814 1 98.81 262 ALA B N 1
ATOM 4493 C CA . ALA B 1 262 ? 15.359 13.68 3.098 1 98.81 262 ALA B CA 1
ATOM 4494 C C . ALA B 1 262 ? 15.297 12.375 3.893 1 98.81 262 ALA B C 1
ATOM 4496 O O . ALA B 1 262 ? 15.469 11.289 3.332 1 98.81 262 ALA B O 1
ATOM 4497 N N . SER B 1 263 ? 15.109 12.492 5.156 1 98.75 263 SER B N 1
ATOM 4498 C CA . SER B 1 263 ? 15 11.312 6.004 1 98.75 263 SER B CA 1
ATOM 4499 C C . SER B 1 263 ? 13.555 11.062 6.418 1 98.75 263 SER B C 1
ATOM 4501 O O . SER B 1 263 ? 13.227 10.008 6.961 1 98.75 263 SER B O 1
ATOM 4503 N N . VAL B 1 264 ? 12.641 12.008 6.215 1 98.94 264 VAL B N 1
ATOM 4504 C CA . VAL B 1 264 ? 11.219 11.922 6.547 1 98.94 264 VAL B CA 1
ATOM 4505 C C . VAL B 1 264 ? 10.383 12.398 5.367 1 98.94 264 VAL B C 1
ATOM 4507 O O . VAL B 1 264 ? 10.773 13.328 4.652 1 98.94 264 VAL B O 1
ATOM 4510 N N . ILE B 1 265 ? 9.305 11.781 5.055 1 98.94 265 ILE B N 1
ATOM 4511 C CA . ILE B 1 265 ? 8.367 12.18 4.008 1 98.94 265 ILE B CA 1
ATOM 4512 C C . ILE B 1 265 ? 7.098 12.742 4.637 1 98.94 265 ILE B C 1
ATOM 4514 O O . ILE B 1 265 ? 6.445 12.07 5.441 1 98.94 265 ILE B O 1
ATOM 4518 N N . ASN B 1 266 ? 6.754 13.953 4.352 1 98.94 266 ASN B N 1
ATOM 4519 C CA . ASN B 1 266 ? 5.469 14.5 4.77 1 98.94 266 ASN B CA 1
ATOM 4520 C C . ASN B 1 266 ? 4.359 14.133 3.783 1 98.94 266 ASN B C 1
ATOM 4522 O O . ASN B 1 266 ? 4.332 14.641 2.658 1 98.94 266 ASN B O 1
ATOM 4526 N N . ILE B 1 267 ? 3.473 13.281 4.211 1 98.88 267 ILE B N 1
ATOM 4527 C CA . ILE B 1 267 ? 2.312 12.898 3.412 1 98.88 267 ILE B CA 1
ATOM 4528 C C . ILE B 1 267 ? 1.207 13.938 3.574 1 98.88 267 ILE B C 1
ATOM 4530 O O . ILE B 1 267 ? 0.627 14.078 4.652 1 98.88 267 ILE B O 1
ATOM 4534 N N . LYS B 1 268 ? 0.988 14.711 2.617 1 98.69 268 LYS B N 1
ATOM 4535 C CA . LYS B 1 268 ? -0.194 15.555 2.502 1 98.69 268 LYS B CA 1
ATOM 4536 C C . LYS B 1 268 ? -1.085 15.109 1.348 1 98.69 268 LYS B C 1
ATOM 4538 O O . LYS B 1 268 ? -0.711 15.242 0.18 1 98.69 268 LYS B O 1
ATOM 4543 N N . LEU B 1 269 ? -2.219 14.625 1.636 1 98.62 269 LEU B N 1
ATOM 4544 C CA . LEU B 1 269 ? -3.086 14.016 0.636 1 98.62 269 LEU B CA 1
ATOM 4545 C C . LEU B 1 269 ? -3.49 15.031 -0.429 1 98.62 269 LEU B C 1
ATOM 4547 O O . LEU B 1 269 ? -3.67 14.672 -1.596 1 98.62 269 LEU B O 1
ATOM 4551 N N . MET B 1 270 ? -3.51 16.297 -0.097 1 98.5 270 MET B N 1
ATOM 4552 C CA . MET B 1 270 ? -3.896 17.344 -1.026 1 98.5 270 MET B CA 1
ATOM 4553 C C . MET B 1 270 ? -2.861 17.5 -2.135 1 98.5 270 MET B C 1
ATOM 4555 O O . MET B 1 270 ? -3.127 18.156 -3.15 1 98.5 270 MET B O 1
ATOM 4559 N N . LYS B 1 271 ? -1.67 16.922 -1.95 1 97.25 271 LYS B N 1
ATOM 4560 C CA . LYS B 1 271 ? -0.619 17.031 -2.957 1 97.25 271 LYS B CA 1
ATOM 4561 C C . LYS B 1 271 ? -0.627 15.836 -3.902 1 97.25 271 LYS B C 1
ATOM 4563 O O . LYS B 1 271 ? -0.003 15.875 -4.965 1 97.25 271 LYS B O 1
ATOM 4568 N N . ALA B 1 272 ? -1.307 14.734 -3.461 1 96.44 272 ALA B N 1
ATOM 4569 C CA . ALA B 1 272 ? -1.071 13.523 -4.238 1 96.44 272 ALA B CA 1
ATOM 4570 C C . ALA B 1 272 ? -2.367 12.742 -4.445 1 96.44 272 ALA B C 1
ATOM 4572 O O . ALA B 1 272 ? -2.494 11.977 -5.406 1 96.44 272 ALA B O 1
ATOM 4573 N N . GLY B 1 273 ? -3.389 12.922 -3.549 1 98 273 GLY B N 1
ATOM 4574 C CA . GLY B 1 273 ? -4.527 12.016 -3.496 1 98 273 GLY B CA 1
ATOM 4575 C C . GLY B 1 273 ? -4.316 10.852 -2.551 1 98 273 GLY B C 1
ATOM 4576 O O . GLY B 1 273 ? -3.207 10.641 -2.055 1 98 273 GLY B O 1
ATOM 4577 N N . VAL B 1 274 ? -5.391 10.094 -2.303 1 98.81 274 VAL B N 1
ATOM 4578 C CA . VAL B 1 274 ? -5.363 9.031 -1.304 1 98.81 274 VAL B CA 1
ATOM 4579 C C . VAL B 1 274 ? -4.625 7.816 -1.859 1 98.81 274 VAL B C 1
ATOM 4581 O O . VAL B 1 274 ? -3.709 7.293 -1.219 1 98.81 274 VAL B O 1
ATOM 4584 N N . ALA B 1 275 ? -4.977 7.344 -3.062 1 98.69 275 ALA B N 1
ATOM 4585 C CA . ALA B 1 275 ? -4.363 6.16 -3.662 1 98.69 275 ALA B CA 1
ATOM 4586 C C . ALA B 1 275 ? -2.852 6.336 -3.801 1 98.69 275 ALA B C 1
ATOM 4588 O O . ALA B 1 275 ? -2.08 5.449 -3.43 1 98.69 275 ALA B O 1
ATOM 4589 N N . GLU B 1 276 ? -2.443 7.504 -4.293 1 98.62 276 GLU B N 1
ATOM 4590 C CA . GLU B 1 276 ? -1.025 7.812 -4.438 1 98.62 276 GLU B CA 1
ATOM 4591 C C . GLU B 1 276 ? -0.347 7.941 -3.074 1 98.62 276 GLU B C 1
ATOM 4593 O O . GLU B 1 276 ? 0.79 7.5 -2.898 1 98.62 276 GLU B O 1
ATOM 4598 N N . GLY B 1 277 ? -1.029 8.547 -2.125 1 98.81 277 GLY B N 1
ATOM 4599 C CA . GLY B 1 277 ? -0.505 8.648 -0.772 1 98.81 277 GLY B CA 1
ATOM 4600 C C . GLY B 1 277 ? -0.202 7.297 -0.147 1 98.81 277 GLY B C 1
ATOM 4601 O O . GLY B 1 277 ? 0.803 7.141 0.55 1 98.81 277 GLY B O 1
ATOM 4602 N N . LEU B 1 278 ? -1.021 6.34 -0.43 1 98.88 278 LEU B N 1
ATOM 4603 C CA . LEU B 1 278 ? -0.809 5 0.098 1 98.88 278 LEU B CA 1
ATOM 4604 C C . LEU B 1 278 ? 0.459 4.379 -0.483 1 98.88 278 LEU B C 1
ATOM 4606 O O . LEU B 1 278 ? 1.195 3.686 0.221 1 98.88 278 LEU B O 1
ATOM 4610 N N . LYS B 1 279 ? 0.719 4.613 -1.775 1 98.69 279 LYS B N 1
ATOM 4611 C CA . LYS B 1 279 ? 1.966 4.141 -2.371 1 98.69 279 LYS B CA 1
ATOM 4612 C C . LYS B 1 279 ? 3.172 4.832 -1.741 1 98.69 279 LYS B C 1
ATOM 4614 O O . LYS B 1 279 ? 4.184 4.188 -1.458 1 98.69 279 LYS B O 1
ATOM 4619 N N . 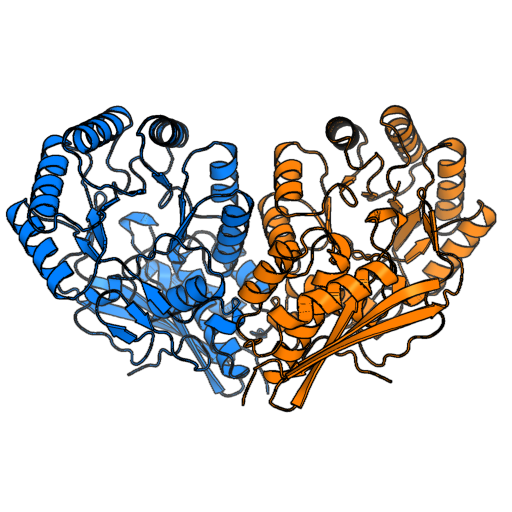MET B 1 280 ? 3.027 6.148 -1.529 1 98.88 280 MET B N 1
ATOM 4620 C CA . MET B 1 280 ? 4.105 6.914 -0.906 1 98.88 280 MET B CA 1
ATOM 4621 C C . MET B 1 280 ? 4.449 6.348 0.467 1 98.88 280 MET B C 1
ATOM 4623 O O . MET B 1 280 ? 5.625 6.176 0.796 1 98.88 280 MET B O 1
ATOM 4627 N N . ILE B 1 281 ? 3.449 5.996 1.268 1 98.94 281 ILE B N 1
ATOM 4628 C CA . ILE B 1 281 ? 3.623 5.461 2.613 1 98.94 281 ILE B CA 1
ATOM 4629 C C . ILE B 1 281 ? 4.371 4.129 2.545 1 98.94 281 ILE B C 1
ATOM 4631 O O . ILE B 1 281 ? 5.344 3.918 3.271 1 98.94 281 ILE B O 1
ATOM 4635 N N . ALA B 1 282 ? 3.943 3.256 1.641 1 98.62 282 ALA B N 1
ATOM 4636 C CA . ALA B 1 282 ? 4.559 1.938 1.509 1 98.62 282 ALA B CA 1
ATOM 4637 C C . ALA B 1 282 ? 6.035 2.055 1.149 1 98.62 282 ALA B C 1
ATOM 4639 O O . ALA B 1 282 ? 6.879 1.357 1.721 1 98.62 282 ALA B O 1
ATOM 4640 N N . ILE B 1 283 ? 6.371 2.947 0.241 1 98.69 283 ILE B N 1
ATOM 4641 C CA . ILE B 1 283 ? 7.742 3.143 -0.215 1 98.69 283 ILE B CA 1
ATOM 4642 C C . ILE B 1 283 ? 8.594 3.693 0.928 1 98.69 283 ILE B C 1
ATOM 4644 O O . ILE B 1 283 ? 9.703 3.209 1.176 1 98.69 283 ILE B O 1
ATOM 4648 N N . ALA B 1 284 ? 8.047 4.691 1.615 1 98.88 284 ALA B N 1
ATOM 4649 C CA . ALA B 1 284 ? 8.789 5.293 2.723 1 98.88 284 ALA B CA 1
ATOM 4650 C C . ALA B 1 284 ? 9.109 4.254 3.793 1 98.88 284 ALA B C 1
ATOM 4652 O O . ALA B 1 284 ? 10.25 4.156 4.25 1 98.88 284 ALA B O 1
ATOM 4653 N N . GLN B 1 285 ? 8.141 3.445 4.125 1 98.44 285 GLN B N 1
ATOM 4654 C CA . GLN B 1 285 ? 8.344 2.408 5.137 1 98.44 285 GLN B CA 1
ATOM 4655 C C . GLN B 1 285 ? 9.383 1.393 4.684 1 98.44 285 GLN B C 1
ATOM 4657 O O . GLN B 1 285 ? 10.273 1.027 5.453 1 98.44 285 GLN B O 1
ATOM 4662 N N . ALA B 1 286 ? 9.32 1.02 3.469 1 97.5 286 ALA B N 1
ATOM 4663 C CA . ALA B 1 286 ? 10.242 0.018 2.938 1 97.5 286 ALA B CA 1
ATOM 4664 C C . ALA B 1 286 ? 11.664 0.563 2.869 1 97.5 286 ALA B C 1
ATOM 4666 O O . ALA B 1 286 ? 12.633 -0.182 3.045 1 97.5 286 ALA B O 1
ATOM 4667 N N . ALA B 1 287 ? 11.766 1.846 2.615 1 98.19 287 ALA B N 1
ATOM 4668 C CA . ALA B 1 287 ? 13.07 2.477 2.434 1 98.19 287 ALA B CA 1
ATOM 4669 C C . ALA B 1 287 ? 13.656 2.912 3.771 1 98.19 287 ALA B C 1
ATOM 4671 O O . ALA B 1 287 ? 14.773 3.43 3.824 1 98.19 287 ALA B O 1
ATOM 4672 N N . GLY B 1 288 ? 12.891 2.777 4.867 1 98 288 GLY B N 1
ATOM 4673 C CA . GLY B 1 288 ? 13.367 3.17 6.184 1 98 288 GLY B CA 1
ATOM 4674 C C . GLY B 1 288 ? 13.281 4.664 6.426 1 98 288 GLY B C 1
ATOM 4675 O O . GLY B 1 288 ? 14.016 5.207 7.258 1 98 288 GLY B O 1
ATOM 4676 N N . LEU B 1 289 ? 12.477 5.348 5.652 1 98.69 289 LEU B N 1
ATOM 4677 C CA . LEU B 1 289 ? 12.227 6.77 5.852 1 98.69 289 LEU B CA 1
ATOM 4678 C C . LEU B 1 289 ? 11.148 6.996 6.906 1 98.69 289 LEU B C 1
ATOM 4680 O O . LEU B 1 289 ? 10.188 6.23 6.988 1 98.69 289 LEU B O 1
ATOM 4684 N N . GLY B 1 290 ? 11.328 8.047 7.75 1 98.75 290 GLY B N 1
ATOM 4685 C CA . GLY B 1 290 ? 10.25 8.43 8.648 1 98.75 290 GLY B CA 1
ATOM 4686 C C . GLY B 1 290 ? 9.039 8.977 7.922 1 98.75 290 GLY B C 1
ATOM 4687 O O . GLY B 1 290 ? 9.109 9.297 6.734 1 98.75 290 GLY B O 1
ATOM 4688 N N . LEU B 1 291 ? 7.938 9.008 8.602 1 98.94 291 LEU B N 1
ATOM 4689 C CA . LEU B 1 291 ? 6.703 9.508 8.008 1 98.94 291 LEU B CA 1
ATOM 4690 C C . LEU B 1 291 ? 6.121 10.648 8.844 1 98.94 291 LEU B C 1
ATOM 4692 O O . LEU B 1 291 ? 6.117 10.578 10.078 1 98.94 291 LEU B O 1
ATOM 4696 N N . MET B 1 292 ? 5.738 11.672 8.203 1 98.94 292 MET B N 1
ATOM 4697 C CA . MET B 1 292 ? 4.918 12.766 8.703 1 98.94 292 MET B CA 1
ATOM 4698 C C . MET B 1 292 ? 3.596 12.852 7.945 1 98.94 292 MET B C 1
ATOM 4700 O O . MET B 1 292 ? 3.537 12.539 6.754 1 98.94 292 MET B O 1
ATOM 4704 N N . ILE B 1 293 ? 2.498 13.062 8.602 1 98.88 293 ILE B N 1
ATOM 4705 C CA . ILE B 1 293 ? 1.231 13.375 7.945 1 98.88 293 ILE B CA 1
ATOM 4706 C C . ILE B 1 293 ? 0.844 14.82 8.234 1 98.88 293 ILE B C 1
ATOM 4708 O O . ILE B 1 293 ? 0.895 15.266 9.383 1 98.88 293 ILE B O 1
ATOM 4712 N N . GLY B 1 294 ? 0.648 15.586 7.234 1 98.19 294 GLY B N 1
ATOM 4713 C CA . GLY B 1 294 ? 0.271 16.984 7.367 1 98.19 294 GLY B CA 1
ATOM 4714 C C . GLY B 1 294 ? -0.873 17.391 6.457 1 98.19 294 GLY B C 1
ATOM 4715 O O . GLY B 1 294 ? -1.55 16.531 5.887 1 98.19 294 GLY B O 1
ATOM 4716 N N . GLY B 1 295 ? -1.186 18.703 6.379 1 94.75 295 GLY B N 1
ATOM 4717 C CA . GLY B 1 295 ? -2.287 19.203 5.578 1 94.75 295 GLY B CA 1
ATOM 4718 C C . GLY B 1 295 ? -2.016 20.578 4.996 1 94.75 295 GLY B C 1
ATOM 4719 O O . GLY B 1 295 ? -0.885 21.078 5.047 1 94.75 295 GLY B O 1
ATOM 4720 N N . MET B 1 296 ? -3 21.172 4.102 1 91.62 296 MET B N 1
ATOM 4721 C CA . MET B 1 296 ? -2.998 22.469 3.441 1 91.62 296 MET B CA 1
ATOM 4722 C C . MET B 1 296 ? -4.129 23.344 3.967 1 91.62 296 MET B C 1
ATOM 4724 O O . MET B 1 296 ? -4.965 23.812 3.195 1 91.62 296 MET B O 1
ATOM 4728 N N . VAL B 1 297 ? -4.391 23.359 5.27 1 95.25 297 VAL B N 1
ATOM 4729 C CA . VAL B 1 297 ? -5.445 24.109 5.953 1 95.25 297 VAL B CA 1
ATOM 4730 C C . VAL B 1 297 ? -6.801 23.453 5.676 1 95.25 297 VAL B C 1
ATOM 4732 O O . VAL B 1 297 ? -7.711 24.109 5.164 1 95.25 297 VAL B O 1
ATOM 4735 N N . GLU B 1 298 ? -6.953 22.328 5.922 1 97.56 298 GLU B N 1
ATOM 4736 C CA . GLU B 1 298 ? -8.18 21.547 5.805 1 97.56 298 GLU B CA 1
ATOM 4737 C C . GLU B 1 298 ? -9.039 21.688 7.059 1 97.56 298 GLU B C 1
ATOM 4739 O O . GLU B 1 298 ? -8.531 22 8.133 1 97.56 298 GLU B O 1
ATOM 4744 N N . SER B 1 299 ? -10.289 21.5 6.938 1 97.94 299 SER B N 1
ATOM 4745 C CA . SER B 1 299 ? -11.211 21.438 8.07 1 97.94 299 SER B CA 1
ATOM 4746 C C . SER B 1 299 ? -11.102 20.094 8.789 1 97.94 299 SER B C 1
ATOM 4748 O O . SER B 1 299 ? -10.258 19.266 8.445 1 97.94 299 SER B O 1
ATOM 4750 N N . ILE B 1 300 ? -12 19.922 9.766 1 98 300 ILE B N 1
ATOM 4751 C CA . ILE B 1 300 ? -12.07 18.672 10.531 1 98 300 ILE B CA 1
ATOM 4752 C C . ILE B 1 300 ? -12.406 17.516 9.602 1 98 300 ILE B C 1
ATOM 4754 O O . ILE B 1 300 ? -12.047 16.359 9.875 1 98 300 ILE B O 1
ATOM 4758 N N . LEU B 1 301 ? -13.055 17.812 8.469 1 98.56 301 LEU B N 1
ATOM 4759 C CA . LEU B 1 301 ? -13.461 16.766 7.535 1 98.56 301 LEU B CA 1
ATOM 4760 C C . LEU B 1 301 ? -12.242 16.062 6.941 1 98.56 301 LEU B C 1
ATOM 4762 O O . LEU B 1 301 ? -12.016 14.883 7.191 1 98.56 301 LEU B O 1
ATOM 4766 N N . ALA B 1 302 ? -11.391 16.797 6.273 1 98.75 302 ALA B N 1
ATOM 4767 C CA . ALA B 1 302 ? -10.234 16.188 5.617 1 98.75 302 ALA B CA 1
ATOM 4768 C C . ALA B 1 302 ? -9.18 15.766 6.641 1 98.75 302 ALA B C 1
ATOM 4770 O O . ALA B 1 302 ? -8.484 14.766 6.441 1 98.75 302 ALA B O 1
ATOM 4771 N N . MET B 1 303 ? -9.094 16.469 7.75 1 98.69 303 MET B N 1
ATOM 4772 C CA . MET B 1 303 ? -8.086 16.109 8.742 1 98.69 303 MET B CA 1
ATOM 4773 C C . MET B 1 303 ? -8.453 14.82 9.453 1 98.69 303 MET B C 1
ATOM 4775 O O . MET B 1 303 ? -7.574 14.039 9.836 1 98.69 303 MET B O 1
ATOM 4779 N N . SER B 1 304 ? -9.766 14.586 9.586 1 98.81 304 SER B N 1
ATOM 4780 C CA . SER B 1 304 ? -10.18 13.305 10.141 1 98.81 304 SER B CA 1
ATOM 4781 C C . SER B 1 304 ? -9.875 12.156 9.18 1 98.81 304 SER B C 1
ATOM 4783 O O . SER B 1 304 ? -9.492 11.07 9.602 1 98.81 304 SER B O 1
ATOM 4785 N N . PHE B 1 305 ? -10.086 12.414 7.918 1 98.88 305 PHE B N 1
ATOM 4786 C CA . PHE B 1 305 ? -9.703 11.398 6.945 1 98.88 305 PHE B CA 1
ATOM 4787 C C . PHE B 1 305 ? -8.219 11.07 7.07 1 98.88 305 PHE B C 1
ATOM 4789 O O . PHE B 1 305 ? -7.844 9.898 7.164 1 98.88 305 PHE B O 1
ATOM 4796 N N . SER B 1 306 ? -7.391 12.109 7.137 1 98.94 306 SER B N 1
ATOM 4797 C CA . SER B 1 306 ? -5.949 11.922 7.254 1 98.94 306 SER B CA 1
ATOM 4798 C C . SER B 1 306 ? -5.586 11.203 8.547 1 98.94 306 SER B C 1
ATOM 4800 O O . SER B 1 306 ? -4.672 10.375 8.562 1 98.94 306 SER B O 1
ATOM 4802 N N . ALA B 1 307 ? -6.289 11.516 9.594 1 98.94 307 ALA B N 1
ATOM 4803 C CA . ALA B 1 307 ? -6.066 10.828 10.859 1 98.94 307 ALA B CA 1
ATOM 4804 C C . ALA B 1 307 ? -6.363 9.336 10.727 1 98.94 307 ALA B C 1
ATOM 4806 O O . ALA B 1 307 ? -5.609 8.5 11.234 1 98.94 307 ALA B O 1
ATOM 4807 N N . ASN B 1 308 ? -7.496 9.016 10.094 1 98.94 308 ASN B N 1
ATOM 4808 C CA . ASN B 1 308 ? -7.836 7.613 9.859 1 98.94 308 ASN B CA 1
ATOM 4809 C C . ASN B 1 308 ? -6.762 6.902 9.047 1 98.94 308 ASN B C 1
ATOM 4811 O O . ASN B 1 308 ? -6.402 5.762 9.344 1 98.94 308 ASN B O 1
ATOM 4815 N N . LEU B 1 309 ? -6.242 7.586 8.023 1 98.88 309 LEU B N 1
ATOM 4816 C CA . LEU B 1 309 ? -5.207 6.996 7.184 1 98.88 309 LEU B CA 1
ATOM 4817 C C . LEU B 1 309 ? -3.938 6.73 7.988 1 98.88 309 LEU B C 1
ATOM 4819 O O . LEU B 1 309 ? -3.377 5.637 7.93 1 98.88 309 LEU B O 1
ATOM 4823 N N . ALA B 1 310 ? -3.48 7.734 8.789 1 98.88 310 ALA B N 1
ATOM 4824 C CA . ALA B 1 310 ? -2.256 7.605 9.57 1 98.88 310 ALA B CA 1
ATOM 4825 C C . ALA B 1 310 ? -2.396 6.527 10.641 1 98.88 310 ALA B C 1
ATOM 4827 O O . ALA B 1 310 ? -1.505 5.691 10.812 1 98.88 310 ALA B O 1
ATOM 4828 N N . ALA B 1 311 ? -3.533 6.535 11.305 1 98.81 311 ALA B N 1
ATOM 4829 C CA . ALA B 1 311 ? -3.777 5.574 12.375 1 98.81 311 ALA B CA 1
ATOM 4830 C C . ALA B 1 311 ? -3.934 4.16 11.812 1 98.81 311 ALA B C 1
ATOM 4832 O O . ALA B 1 311 ? -3.592 3.182 12.484 1 98.81 311 ALA B O 1
ATOM 4833 N N . GLY B 1 312 ? -4.488 4.066 10.664 1 98.75 312 GLY B N 1
ATOM 4834 C CA . GLY B 1 312 ? -4.68 2.775 10.023 1 98.75 312 GLY B CA 1
ATOM 4835 C C . GLY B 1 312 ? -3.381 2.141 9.57 1 98.75 312 GLY B C 1
ATOM 4836 O O . GLY B 1 312 ? -3.143 0.956 9.812 1 98.75 312 GLY B O 1
ATOM 4837 N N . ASN B 1 313 ? -2.562 2.908 8.883 1 98.69 313 ASN B N 1
ATOM 4838 C CA . ASN B 1 313 ? -1.321 2.4 8.312 1 98.69 313 ASN B CA 1
ATOM 4839 C C . ASN B 1 313 ? -0.236 2.248 9.375 1 98.69 313 ASN B C 1
ATOM 4841 O O . ASN B 1 313 ? 0.589 1.335 9.297 1 98.69 313 ASN B O 1
ATOM 4845 N N . GLY B 1 314 ? -0.203 3.219 10.352 1 98.44 314 GLY B N 1
ATOM 4846 C CA . GLY B 1 314 ? 0.875 3.25 11.328 1 98.44 314 GLY B CA 1
ATOM 4847 C C . GLY B 1 314 ? 2.191 3.732 10.75 1 98.44 314 GLY B C 1
ATOM 4848 O O . GLY B 1 314 ? 2.277 4.023 9.555 1 98.44 314 GLY B O 1
ATOM 4849 N N . GLY B 1 315 ? 3.113 3.941 11.633 1 97.75 315 GLY B N 1
ATOM 4850 C CA . GLY B 1 315 ? 4.477 4.238 11.219 1 97.75 315 GLY B CA 1
ATOM 4851 C C . GLY B 1 315 ? 4.766 5.723 11.133 1 97.75 315 GLY B C 1
ATOM 4852 O O . GLY B 1 315 ? 5.859 6.129 10.734 1 97.75 315 GLY B O 1
ATOM 4853 N N . PHE B 1 316 ? 3.838 6.535 11.539 1 98.69 316 PHE B N 1
ATOM 4854 C CA . PHE B 1 316 ? 4.039 7.977 11.461 1 98.69 316 PHE B CA 1
ATOM 4855 C C . PHE B 1 316 ? 4.719 8.5 12.719 1 98.69 316 PHE B C 1
ATOM 4857 O O . PHE B 1 316 ? 4.203 8.328 13.828 1 98.69 316 PHE B O 1
ATOM 4864 N N . ASP B 1 317 ? 5.84 9.141 12.5 1 97.94 317 ASP B N 1
ATOM 4865 C CA . ASP B 1 317 ? 6.621 9.727 13.586 1 97.94 317 ASP B CA 1
ATOM 4866 C C . ASP B 1 317 ? 6.125 11.125 13.93 1 97.94 317 ASP B C 1
ATOM 4868 O O . ASP B 1 317 ? 6.281 11.586 15.062 1 97.94 317 ASP B O 1
ATOM 4872 N N . PHE B 1 318 ? 5.609 11.797 12.945 1 98.81 318 PHE B N 1
ATOM 4873 C CA . PHE B 1 318 ? 5.18 13.188 13.086 1 98.81 318 PHE B CA 1
ATOM 4874 C C . PHE B 1 318 ? 3.746 13.359 12.594 1 98.81 318 PHE B C 1
ATOM 4876 O O . PHE B 1 318 ? 3.439 13.055 11.438 1 98.81 318 PHE B O 1
ATOM 4883 N N . ILE B 1 319 ? 2.893 13.758 13.461 1 98.88 319 ILE B N 1
ATOM 4884 C CA . ILE B 1 319 ? 1.49 14.023 13.164 1 98.88 319 ILE B CA 1
ATOM 4885 C C . ILE B 1 319 ? 1.226 15.523 13.219 1 98.88 319 ILE B C 1
ATOM 4887 O O . ILE B 1 319 ? 1.345 16.141 14.281 1 98.88 319 ILE B O 1
ATOM 4891 N N . ASP B 1 320 ? 0.989 16.109 12.094 1 98.81 320 ASP B N 1
ATOM 4892 C CA . ASP B 1 320 ? 0.689 17.531 11.961 1 98.81 320 ASP B CA 1
ATOM 4893 C C . ASP B 1 320 ? -0.709 17.75 11.391 1 98.81 320 ASP B C 1
ATOM 4895 O O . ASP B 1 320 ? -0.856 18.141 10.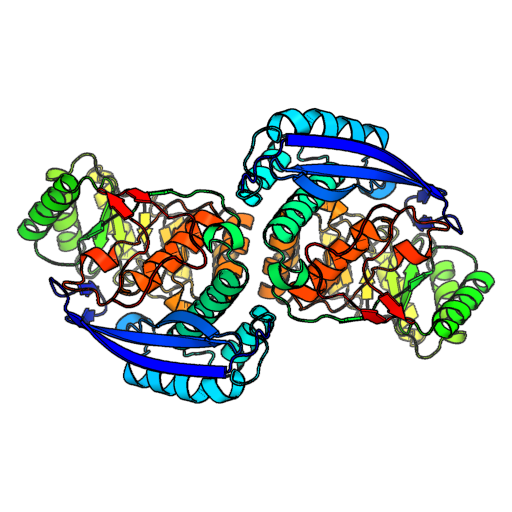227 1 98.81 320 ASP B O 1
ATOM 4899 N N . LEU B 1 321 ? -1.673 17.484 12.25 1 98.75 321 LEU B N 1
ATOM 4900 C CA . LEU B 1 321 ? -3.074 17.578 11.852 1 98.75 321 LEU B CA 1
ATOM 4901 C C . LEU B 1 321 ? -3.797 18.656 12.664 1 98.75 321 LEU B C 1
ATOM 4903 O O . LEU B 1 321 ? -4.867 18.406 13.219 1 98.75 321 LEU B O 1
ATOM 4907 N N . ASP B 1 322 ? -3.23 19.875 12.688 1 98 322 ASP B N 1
ATOM 4908 C CA . ASP B 1 322 ? -3.648 20.922 13.625 1 98 322 ASP B CA 1
ATOM 4909 C C . ASP B 1 322 ? -4.504 21.969 12.93 1 98 322 ASP B C 1
ATOM 4911 O O . ASP B 1 322 ? -5.012 22.891 13.578 1 98 322 ASP B O 1
ATOM 4915 N N . THR B 1 323 ? -4.746 21.859 11.594 1 96.88 323 THR B N 1
ATOM 4916 C CA . THR B 1 323 ? -5.336 22.969 10.859 1 96.88 323 THR B CA 1
ATOM 4917 C C . THR B 1 323 ? -6.762 23.234 11.32 1 96.88 323 THR B C 1
ATOM 4919 O O . THR B 1 323 ? -7.234 24.375 11.281 1 96.88 323 THR B O 1
ATOM 4922 N N . PRO B 1 324 ? -7.516 22.25 11.789 1 96.62 324 PRO B N 1
ATOM 4923 C CA . PRO B 1 324 ? -8.852 22.547 12.312 1 96.62 324 PRO B CA 1
ATOM 4924 C C . PRO B 1 324 ? -8.82 23.547 13.461 1 96.62 324 PRO B C 1
ATOM 4926 O O . PRO B 1 324 ? -9.789 24.281 13.664 1 96.62 324 PRO B O 1
ATOM 4929 N N . LEU B 1 325 ? -7.734 23.625 14.195 1 95.75 325 LEU B N 1
ATOM 4930 C CA . LEU B 1 325 ? -7.609 24.516 15.352 1 95.75 325 LEU B CA 1
ATOM 4931 C C . LEU B 1 325 ? -7.535 25.969 14.914 1 95.75 325 LEU B C 1
ATOM 4933 O O . LEU B 1 325 ? -7.727 26.875 15.727 1 95.75 325 LEU B O 1
ATOM 4937 N N . PHE B 1 326 ? -7.23 26.203 13.609 1 95.19 326 PHE B N 1
ATOM 4938 C CA . PHE B 1 326 ? -7.105 27.562 13.102 1 95.19 326 PHE B CA 1
ATOM 4939 C C . PHE B 1 326 ? -8.414 28.031 12.461 1 95.19 326 PHE B C 1
ATOM 4941 O O . PHE B 1 326 ? -8.531 29.188 12.039 1 95.19 326 PHE B O 1
ATOM 4948 N N . ILE B 1 327 ? -9.344 27.125 12.328 1 95.19 327 ILE B N 1
ATOM 4949 C CA . ILE B 1 327 ? -10.617 27.438 11.695 1 95.19 327 ILE B CA 1
ATOM 4950 C C . ILE B 1 327 ? -11.633 27.859 12.766 1 95.19 327 ILE B C 1
ATOM 4952 O O . ILE B 1 327 ? -11.828 27.156 13.75 1 95.19 327 ILE B O 1
ATOM 4956 N N . ALA B 1 328 ? -12.266 28.984 12.609 1 93.38 328 ALA B N 1
ATOM 4957 C CA . ALA B 1 328 ? -13.133 29.594 13.609 1 93.38 328 ALA B CA 1
ATOM 4958 C C . ALA B 1 328 ? -14.438 28.828 13.766 1 93.38 328 ALA B C 1
ATOM 4960 O O . ALA B 1 328 ? -14.953 28.672 14.875 1 93.38 328 ALA B O 1
ATOM 4961 N N . GLU B 1 329 ? -14.969 28.359 12.672 1 90.31 329 GLU B N 1
ATOM 4962 C CA . GLU B 1 329 ? -16.234 27.641 12.648 1 90.31 329 GLU B CA 1
ATOM 4963 C C . GLU B 1 329 ? -16.219 26.531 11.602 1 90.31 329 GLU B C 1
ATOM 4965 O O . GLU B 1 329 ? -15.828 26.75 10.461 1 90.31 329 GLU B O 1
ATOM 4970 N N . HIS B 1 330 ? -16.594 25.359 12.086 1 88.81 330 HIS B N 1
ATOM 4971 C CA . HIS B 1 330 ? -16.672 24.219 11.18 1 88.81 330 HIS B CA 1
ATOM 4972 C C . HIS B 1 330 ? -18.125 23.906 10.828 1 88.81 330 HIS B C 1
ATOM 4974 O O . HIS B 1 330 ? -18.969 23.781 11.719 1 88.81 330 HIS B O 1
ATOM 4980 N N . PRO B 1 331 ? -18.422 23.75 9.633 1 93.25 331 PRO B N 1
ATOM 4981 C CA . PRO B 1 331 ? -19.781 23.344 9.258 1 93.25 331 PRO B CA 1
ATOM 4982 C C . PRO B 1 331 ? -19.984 21.828 9.328 1 93.25 331 PRO B C 1
ATOM 4984 O O . PRO B 1 331 ? -20.766 21.281 8.555 1 93.25 331 PRO B O 1
ATOM 4987 N N . PHE B 1 332 ? -19.188 21.125 10.109 1 96.81 332 PHE B N 1
ATOM 4988 C CA . PHE B 1 332 ? -19.219 19.672 10.211 1 96.81 332 PHE B CA 1
ATOM 4989 C C . PHE B 1 332 ? -19.344 19.234 11.664 1 96.81 332 PHE B C 1
ATOM 4991 O O . PHE B 1 332 ? -19.078 20.016 12.586 1 96.81 332 PHE B O 1
ATOM 4998 N N . ILE B 1 333 ? -19.844 18.062 11.859 1 96.38 333 ILE B N 1
ATOM 4999 C CA . ILE B 1 333 ? -19.875 17.438 13.172 1 96.38 333 ILE B CA 1
ATOM 5000 C C . ILE B 1 333 ? -19.172 16.094 13.125 1 96.38 333 ILE B C 1
ATOM 5002 O O . ILE B 1 333 ? -19.141 15.43 12.086 1 96.38 333 ILE B O 1
ATOM 5006 N N . GLY B 1 334 ? -18.594 15.766 14.266 1 97 334 GLY B N 1
ATOM 5007 C CA . GLY B 1 334 ? -17.875 14.5 14.359 1 97 334 GLY B CA 1
ATOM 5008 C C . GLY B 1 334 ? -16.406 14.609 14.031 1 97 334 GLY B C 1
ATOM 5009 O O . GLY B 1 334 ? -15.781 15.633 14.32 1 97 334 GLY B O 1
ATOM 5010 N N . GLY B 1 335 ? -15.844 13.508 13.547 1 97.31 335 GLY B N 1
ATOM 5011 C CA . GLY B 1 335 ? -14.406 13.43 13.344 1 97.31 335 GLY B CA 1
ATOM 5012 C C . GLY B 1 335 ? -13.656 13 14.586 1 97.31 335 GLY B C 1
ATOM 5013 O O . GLY B 1 335 ? -14.234 12.414 15.5 1 97.31 335 GLY B O 1
ATOM 5014 N N . PHE B 1 336 ? -12.352 13.203 14.531 1 98.44 336 PHE B N 1
ATOM 5015 C CA . PHE B 1 336 ? -11.609 12.82 15.727 1 98.44 336 PHE B CA 1
ATOM 5016 C C . PHE B 1 336 ? -11.922 13.7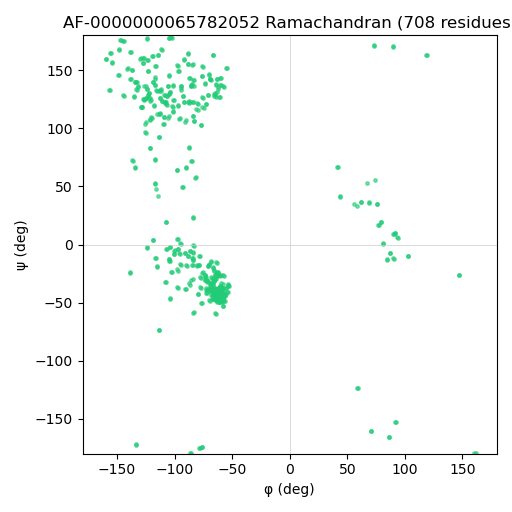66 16.875 1 98.44 336 PHE B C 1
ATOM 5018 O O . PHE B 1 336 ? -12.141 14.961 16.672 1 98.44 336 PHE B O 1
ATOM 5025 N N . ALA B 1 337 ? -11.922 13.211 18.094 1 98.31 337 ALA B N 1
ATOM 5026 C CA . ALA B 1 337 ? -11.969 14.016 19.312 1 98.31 337 ALA B CA 1
ATOM 5027 C C . ALA B 1 337 ? -10.57 14.453 19.75 1 98.31 337 ALA B C 1
ATOM 5029 O O . ALA B 1 337 ? -9.633 13.656 19.703 1 98.31 337 ALA B O 1
ATOM 5030 N N . GLN B 1 338 ? -10.508 15.719 20.141 1 97.88 338 GLN B N 1
ATOM 5031 C CA . GLN B 1 338 ? -9.18 16.219 20.484 1 97.88 338 GLN B CA 1
ATOM 5032 C C . GLN B 1 338 ? -9.125 16.703 21.922 1 97.88 338 GLN B C 1
ATOM 5034 O O . GLN B 1 338 ? -9.992 17.469 22.359 1 97.88 338 GLN B O 1
ATOM 5039 N N . THR B 1 339 ? -8.25 16.203 22.688 1 98.06 339 THR B N 1
ATOM 5040 C CA . THR B 1 339 ? -7.836 16.703 24 1 98.06 339 THR B CA 1
ATOM 5041 C C . THR B 1 339 ? -6.344 17.016 24.016 1 98.06 339 THR B C 1
ATOM 5043 O O . THR B 1 339 ? -5.512 16.094 24.016 1 98.06 339 THR B O 1
ATOM 5046 N N . GLY B 1 340 ? -6.059 18.312 24.047 1 97.69 340 GLY B N 1
ATOM 5047 C CA . GLY B 1 340 ? -4.668 18.688 23.812 1 97.69 340 GLY B CA 1
ATOM 5048 C C . GLY B 1 340 ? -4.137 18.219 22.469 1 97.69 340 GLY B C 1
ATOM 5049 O O . GLY B 1 340 ? -4.738 18.5 21.438 1 97.69 340 GLY B O 1
ATOM 5050 N N . GLY B 1 341 ? -3.086 17.484 22.578 1 98.44 341 GLY B N 1
ATOM 5051 C CA . GLY B 1 341 ? -2.504 16.984 21.359 1 98.44 341 GLY B CA 1
ATOM 5052 C C . GLY B 1 341 ? -3.055 15.625 20.953 1 98.44 341 GLY B C 1
ATOM 5053 O O . GLY B 1 341 ? -2.814 15.156 19.828 1 98.44 341 GLY B O 1
ATOM 5054 N N . THR B 1 342 ? -3.855 15.023 21.797 1 98.69 342 THR B N 1
ATOM 5055 C CA . THR B 1 342 ? -4.332 13.664 21.531 1 98.69 342 THR B CA 1
ATOM 5056 C C . THR B 1 342 ? -5.559 13.688 20.625 1 98.69 342 THR B C 1
ATOM 5058 O O . THR B 1 342 ? -6.539 14.375 20.906 1 98.69 342 THR B O 1
ATOM 5061 N N . LEU B 1 343 ? -5.473 13.008 19.484 1 98.81 343 LEU B N 1
ATOM 5062 C CA . LEU B 1 343 ? -6.594 12.781 18.578 1 98.81 343 LEU B CA 1
ATOM 5063 C C . LEU B 1 343 ? -7.152 11.375 18.734 1 98.81 343 LEU B C 1
ATOM 5065 O O . LEU B 1 343 ? -6.434 10.391 18.547 1 98.81 343 LEU B O 1
ATOM 5069 N N . GLN B 1 344 ? -8.375 11.281 19.109 1 98.69 344 GLN B N 1
ATOM 5070 C CA . GLN B 1 344 ? -9.016 9.984 19.297 1 98.69 344 GLN B CA 1
ATOM 5071 C C . GLN B 1 344 ? -10.031 9.711 18.188 1 98.69 344 GLN B C 1
ATOM 5073 O O . GLN B 1 344 ? -10.938 10.516 17.953 1 98.69 344 GLN B O 1
ATOM 5078 N N . LEU B 1 345 ? -9.852 8.625 17.5 1 98.19 345 LEU B N 1
ATOM 5079 C CA . LEU B 1 345 ? -10.766 8.242 16.438 1 98.19 345 LEU B CA 1
ATOM 5080 C C . LEU B 1 345 ? -11.93 7.418 16.984 1 98.19 345 LEU B C 1
ATOM 5082 O O . LEU B 1 345 ? -11.75 6.605 17.891 1 98.19 345 LEU B O 1
ATOM 5086 N N . ALA B 1 346 ? -13.055 7.621 16.438 1 93.56 346 ALA B N 1
ATOM 5087 C CA . ALA B 1 346 ? -14.227 6.84 16.812 1 93.56 346 ALA B CA 1
ATOM 5088 C C . ALA B 1 346 ? -14.336 5.562 15.984 1 93.56 346 ALA B C 1
ATOM 5090 O O . ALA B 1 346 ? -13.781 5.484 14.883 1 93.56 346 ALA B O 1
ATOM 5091 N N . ASP B 1 347 ? -15.008 4.582 16.531 1 94 347 ASP B N 1
ATOM 5092 C CA . ASP B 1 347 ? -15.297 3.35 15.805 1 94 347 ASP B CA 1
ATOM 5093 C C . ASP B 1 347 ? -16.625 3.441 15.062 1 94 347 ASP B C 1
ATOM 5095 O O . ASP B 1 347 ? -17.578 2.736 15.398 1 94 347 ASP B O 1
ATOM 5099 N N . VAL B 1 348 ? -16.672 4.297 14.109 1 97 348 VAL B N 1
ATOM 5100 C CA . VAL B 1 348 ? -17.859 4.492 13.289 1 97 348 VAL B CA 1
ATOM 5101 C C . VAL B 1 348 ? -17.516 4.273 11.812 1 97 348 VAL B C 1
ATOM 5103 O O . VAL B 1 348 ? -16.344 4.316 11.43 1 97 348 VAL B O 1
ATOM 5106 N N . ALA B 1 349 ? -18.578 3.986 11.023 1 97.94 349 ALA B N 1
ATOM 5107 C CA . ALA B 1 349 ? -18.375 3.762 9.594 1 97.94 349 ALA B CA 1
ATOM 5108 C C . ALA B 1 349 ? -17.844 5.016 8.914 1 97.94 349 ALA B C 1
ATOM 5110 O O . ALA B 1 349 ? -18.25 6.133 9.227 1 97.94 349 ALA B O 1
ATOM 5111 N N . GLY B 1 350 ? -16.953 4.852 7.953 1 98.56 350 GLY B N 1
ATOM 5112 C CA . GLY B 1 350 ? -16.344 5.992 7.285 1 98.56 350 GLY B CA 1
ATOM 5113 C C . GLY B 1 350 ? -15.375 6.754 8.164 1 98.56 350 GLY B C 1
ATOM 5114 O O . GLY B 1 350 ? -14.789 6.184 9.086 1 98.56 350 GLY B O 1
ATOM 5115 N N . HIS B 1 351 ? -15.078 7.992 7.828 1 98.5 351 HIS B N 1
ATOM 5116 C CA . HIS B 1 351 ? -14.141 8.789 8.609 1 98.5 351 HIS B CA 1
ATOM 5117 C C . HIS B 1 351 ? -14.828 9.453 9.797 1 98.5 351 HIS B C 1
ATOM 5119 O O . HIS B 1 351 ? -14.18 10.102 10.617 1 98.5 351 HIS B O 1
ATOM 5125 N N . GLY B 1 352 ? -16.109 9.367 9.898 1 98.06 352 GLY B N 1
ATOM 5126 C CA . GLY B 1 352 ? -16.844 9.742 11.102 1 98.06 352 GLY B CA 1
ATOM 5127 C C . GLY B 1 352 ? -17.281 11.195 11.102 1 98.06 352 GLY B C 1
ATOM 5128 O O . GLY B 1 352 ? -17.75 11.703 12.117 1 98.06 352 GLY B O 1
ATOM 5129 N N . VAL B 1 353 ? -17.141 11.961 9.961 1 98.56 353 VAL B N 1
ATOM 5130 C CA . VAL B 1 353 ? -17.562 13.352 9.867 1 98.56 353 VAL B CA 1
ATOM 5131 C C . VAL B 1 353 ? -18.906 13.438 9.125 1 98.56 353 VAL B C 1
ATOM 5133 O O . VAL B 1 353 ? -19.109 12.734 8.141 1 98.56 353 VAL B O 1
ATOM 5136 N N . ASN B 1 354 ? -19.797 14.242 9.641 1 97.75 354 ASN B N 1
ATOM 5137 C CA . ASN B 1 354 ? -21.094 14.492 9.039 1 97.75 354 ASN B CA 1
ATOM 5138 C C . ASN B 1 354 ? -21.359 15.984 8.844 1 97.75 354 ASN B C 1
ATOM 5140 O O . ASN B 1 354 ? -20.656 16.812 9.438 1 97.75 354 ASN B O 1
ATOM 5144 N N . LEU B 1 355 ? -22.266 16.219 7.984 1 96 355 LEU B N 1
ATOM 5145 C CA . LEU B 1 355 ? -22.703 17.609 7.844 1 96 355 LEU B CA 1
ATOM 5146 C C . LEU B 1 355 ? -23.469 18.062 9.086 1 96 355 LEU B C 1
ATOM 5148 O O . LEU B 1 355 ? -24.188 17.281 9.703 1 96 355 LEU B O 1
ATOM 5152 N N . ALA B 1 356 ? -23.266 19.312 9.492 1 89.88 356 ALA B N 1
ATOM 5153 C CA . ALA B 1 356 ? -23.984 19.844 10.641 1 89.88 356 ALA B CA 1
ATOM 5154 C C . ALA B 1 356 ? -25.469 20.016 10.336 1 89.88 356 ALA B C 1
ATOM 5156 O O . ALA B 1 356 ? -25.844 20.25 9.188 1 89.88 356 ALA B O 1
#